Protein AF-0000000077371499 (afdb_homodimer)

Structure (mmCIF, N/CA/C/O backbone):
data_AF-0000000077371499-model_v1
#
loop_
_entity.id
_entity.type
_entity.pdbx_description
1 polymer CG7860-PA
#
loop_
_atom_site.group_PDB
_atom_site.id
_atom_site.type_symbol
_atom_site.label_atom_id
_atom_site.label_alt_id
_atom_site.label_comp_id
_atom_site.label_asym_id
_atom_site.label_entity_id
_atom_site.label_seq_id
_atom_site.pdbx_PDB_ins_code
_atom_site.Cartn_x
_atom_site.Cartn_y
_atom_site.Cartn_z
_atom_site.occupancy
_atom_site.B_iso_or_equiv
_atom_site.auth_seq_id
_atom_site.auth_comp_id
_atom_site.auth_asym_id
_atom_site.auth_atom_id
_atom_site.pdbx_PDB_model_num
ATOM 1 N N . GLN A 1 1 ? 12.859 30.359 -10.555 1 80.06 1 GLN A N 1
ATOM 2 C CA . GLN A 1 1 ? 13.062 29.625 -9.305 1 80.06 1 GLN A CA 1
ATOM 3 C C . GLN A 1 1 ? 11.734 29.281 -8.648 1 80.06 1 GLN A C 1
ATOM 5 O O . GLN A 1 1 ? 10.805 30.094 -8.633 1 80.06 1 GLN A O 1
ATOM 10 N N . ILE A 1 2 ? 11.453 28.078 -8.219 1 91.69 2 ILE A N 1
ATOM 11 C CA . ILE A 1 2 ? 10.188 27.641 -7.625 1 91.69 2 ILE A CA 1
ATOM 12 C C . ILE A 1 2 ? 10.055 28.234 -6.223 1 91.69 2 ILE A C 1
ATOM 14 O O . ILE A 1 2 ? 11.023 28.234 -5.453 1 91.69 2 ILE A O 1
ATOM 18 N N . GLN A 1 3 ? 8.953 28.828 -5.914 1 95.44 3 GLN A N 1
ATOM 19 C CA . GLN A 1 3 ? 8.695 29.359 -4.586 1 95.44 3 GLN A CA 1
ATOM 20 C C . GLN A 1 3 ? 8.453 28.25 -3.574 1 95.44 3 GLN A C 1
ATOM 22 O O . GLN A 1 3 ? 7.484 27.484 -3.695 1 95.44 3 GLN A O 1
ATOM 27 N N . PRO A 1 4 ? 9.359 28.156 -2.617 1 98.12 4 PRO A N 1
ATOM 28 C CA . PRO A 1 4 ? 9.141 27.125 -1.597 1 98.12 4 PRO A CA 1
ATOM 29 C C . PRO A 1 4 ? 7.77 27.234 -0.936 1 98.12 4 PRO A C 1
ATOM 31 O O . PRO A 1 4 ? 7.301 28.328 -0.646 1 98.12 4 PRO A O 1
ATOM 34 N N . THR A 1 5 ? 7.125 26.109 -0.768 1 98.88 5 THR A N 1
ATOM 35 C CA . THR A 1 5 ? 5.758 26.062 -0.26 1 98.88 5 THR A CA 1
ATOM 36 C C . THR A 1 5 ? 5.531 24.812 0.588 1 98.88 5 THR A C 1
ATOM 38 O O . THR A 1 5 ? 6.012 23.734 0.247 1 98.88 5 THR A O 1
ATOM 41 N N . VAL A 1 6 ? 4.883 24.984 1.758 1 98.94 6 VAL A N 1
ATOM 42 C CA . VAL A 1 6 ? 4.43 23.875 2.588 1 98.94 6 VAL A CA 1
ATOM 43 C C . VAL A 1 6 ? 2.912 23.938 2.75 1 98.94 6 VAL A C 1
ATOM 45 O O . VAL A 1 6 ? 2.363 24.969 3.119 1 98.94 6 VAL A O 1
ATOM 48 N N . LEU A 1 7 ? 2.254 22.906 2.379 1 99 7 LEU A N 1
ATOM 49 C CA . LEU A 1 7 ? 0.808 22.75 2.488 1 99 7 LEU A CA 1
ATOM 50 C C . LEU A 1 7 ? 0.456 21.562 3.391 1 99 7 LEU A C 1
ATOM 52 O O . LEU A 1 7 ? 1.016 20.484 3.242 1 99 7 LEU A O 1
ATOM 56 N N . VAL A 1 8 ? -0.478 21.812 4.402 1 98.94 8 VAL A N 1
ATOM 57 C CA . VAL A 1 8 ? -0.833 20.75 5.352 1 98.94 8 VAL A CA 1
ATOM 58 C C . VAL A 1 8 ? -2.352 20.594 5.402 1 98.94 8 VAL A C 1
ATOM 60 O O . VAL A 1 8 ? -3.09 21.5 5.012 1 98.94 8 VAL A O 1
ATOM 63 N N . HIS A 1 9 ? -2.791 19.422 5.762 1 98.75 9 HIS A N 1
ATOM 64 C CA . HIS A 1 9 ? -4.18 19.234 6.168 1 98.75 9 HIS A CA 1
ATOM 65 C C . HIS A 1 9 ? -4.262 18.578 7.547 1 98.75 9 HIS A C 1
ATOM 67 O O . HIS A 1 9 ? -3.342 17.875 7.961 1 98.75 9 HIS A O 1
ATOM 73 N N . GLY A 1 10 ? -5.387 18.844 8.203 1 97.81 10 GLY A N 1
ATOM 74 C CA . GLY A 1 10 ? -5.633 18.281 9.523 1 97.81 10 GLY A CA 1
ATOM 75 C C . GLY A 1 10 ? -6.742 17.25 9.531 1 97.81 10 GLY A C 1
ATOM 76 O O . GLY A 1 10 ? -7.363 17 10.57 1 97.81 10 GLY A O 1
ATOM 77 N N . GLY A 1 11 ? -7.008 16.719 8.336 1 96.38 11 GLY A N 1
ATOM 78 C CA . GLY A 1 11 ? -8.031 15.695 8.242 1 96.38 11 GLY A CA 1
ATOM 79 C C . GLY A 1 11 ? -9.344 16.203 7.68 1 96.38 11 GLY A C 1
ATOM 80 O O . GLY A 1 11 ? -9.75 17.328 7.961 1 96.38 11 GLY A O 1
ATOM 81 N N . SER A 1 12 ? -9.961 15.305 6.906 1 92.69 12 SER A N 1
ATOM 82 C CA . SER A 1 12 ? -11.273 15.609 6.344 1 92.69 12 SER A CA 1
ATOM 83 C C . SER A 1 12 ? -12.391 14.922 7.133 1 92.69 12 SER A C 1
ATOM 85 O O . SER A 1 12 ? -12.164 13.891 7.762 1 92.69 12 SER A O 1
ATOM 87 N N . GLY A 1 13 ? -13.586 15.5 7.137 1 91.19 13 GLY A N 1
ATOM 88 C CA . GLY A 1 13 ? -14.75 14.945 7.82 1 91.19 13 GLY A CA 1
ATOM 89 C C . GLY A 1 13 ? -15.766 16 8.211 1 91.19 13 GLY A C 1
ATOM 90 O O . GLY A 1 13 ? -16.062 16.906 7.426 1 91.19 13 GLY A O 1
ATOM 91 N N . ASN A 1 14 ? -16.359 15.695 9.344 1 88.31 14 ASN A N 1
ATOM 92 C CA . ASN A 1 14 ? -17.344 16.625 9.883 1 88.31 14 ASN A CA 1
ATOM 93 C C . ASN A 1 14 ? -16.828 17.312 11.141 1 88.31 14 ASN A C 1
ATOM 95 O O . ASN A 1 14 ? -17.281 17.031 12.25 1 88.31 14 ASN A O 1
ATOM 99 N N . ILE A 1 15 ? -16 18.281 10.961 1 87.88 15 ILE A N 1
ATOM 100 C CA . ILE A 1 15 ? -15.438 19.031 12.078 1 87.88 15 ILE A CA 1
ATOM 101 C C . ILE A 1 15 ? -16.516 19.922 12.711 1 87.88 15 ILE A C 1
ATOM 103 O O . ILE A 1 15 ? -17.062 20.797 12.047 1 87.88 15 ILE A O 1
ATOM 107 N N . ALA A 1 16 ? -16.75 19.672 13.938 1 89.19 16 ALA A N 1
ATOM 108 C CA . ALA A 1 16 ? -17.75 20.469 14.656 1 89.19 16 ALA A CA 1
ATOM 109 C C . ALA A 1 16 ? -17.344 21.938 14.727 1 89.19 16 ALA A C 1
ATOM 111 O O . ALA A 1 16 ? -16.156 22.25 14.812 1 89.19 16 ALA A O 1
ATOM 112 N N . ASP A 1 17 ? -18.266 22.766 14.82 1 93.31 17 ASP A N 1
ATOM 113 C CA . ASP A 1 17 ? -18.016 24.203 14.867 1 93.31 17 ASP A CA 1
ATOM 114 C C . ASP A 1 17 ? -17.109 24.547 16.047 1 93.31 17 ASP A C 1
ATOM 116 O O . ASP A 1 17 ? -16.219 25.406 15.914 1 93.31 17 ASP A O 1
ATOM 120 N N . ALA A 1 18 ? -17.297 23.844 17.109 1 92.12 18 ALA A N 1
ATOM 121 C CA . ALA A 1 18 ? -16.578 24.141 18.344 1 92.12 18 ALA A CA 1
ATOM 122 C C . ALA A 1 18 ? -15.094 23.812 18.203 1 92.12 18 ALA A C 1
ATOM 124 O O . ALA A 1 18 ? -14.258 24.312 18.953 1 92.12 18 ALA A O 1
ATOM 125 N N . LYS A 1 19 ? -14.727 23.031 17.219 1 91.75 19 LYS A N 1
ATOM 126 C CA . LYS A 1 19 ? -13.352 22.578 17.062 1 91.75 19 LYS A CA 1
ATOM 127 C C . LYS A 1 19 ? -12.648 23.328 15.93 1 91.75 19 LYS A C 1
ATOM 129 O O . LYS A 1 19 ? -11.453 23.141 15.711 1 91.75 19 LYS A O 1
ATOM 134 N N . LEU A 1 20 ? -13.352 24.203 15.234 1 94.94 20 LEU A N 1
ATOM 135 C CA . LEU A 1 20 ? -12.844 24.844 14.023 1 94.94 20 LEU A CA 1
ATOM 136 C C . LEU A 1 20 ? -11.656 25.734 14.344 1 94.94 20 LEU A C 1
ATOM 138 O O . LEU A 1 20 ? -10.664 25.734 13.602 1 94.94 20 LEU A O 1
ATOM 142 N N . ALA A 1 21 ? -11.812 26.484 15.383 1 96.44 21 ALA A N 1
ATOM 143 C CA . ALA A 1 21 ? -10.742 27.406 15.727 1 96.44 21 ALA A CA 1
ATOM 144 C C . ALA A 1 21 ? -9.453 26.656 16.062 1 96.44 21 ALA A C 1
ATOM 146 O O . ALA A 1 21 ? -8.367 27.062 15.648 1 96.44 21 ALA A O 1
ATOM 147 N N . LYS A 1 22 ? -9.578 25.625 16.812 1 95.75 22 LYS A N 1
ATOM 148 C CA . LYS A 1 22 ? -8.414 24.828 17.188 1 95.75 22 LYS A CA 1
ATOM 149 C C . LYS A 1 22 ? -7.809 24.125 15.977 1 95.75 22 LYS A C 1
ATOM 151 O O . LYS A 1 22 ? -6.586 24 15.875 1 95.75 22 LYS A O 1
ATOM 156 N N . ALA A 1 23 ? -8.664 23.625 15.117 1 96 23 ALA A N 1
ATOM 157 C CA . ALA A 1 23 ? -8.188 22.969 13.898 1 96 23 ALA A CA 1
ATOM 158 C C . ALA A 1 23 ? -7.402 23.953 13.031 1 96 23 ALA A C 1
ATOM 160 O O . ALA A 1 23 ? -6.332 23.609 12.523 1 96 23 ALA A O 1
ATOM 161 N N . LYS A 1 24 ? -7.934 25.156 12.891 1 97.75 24 LYS A N 1
ATOM 162 C CA . LYS A 1 24 ? -7.266 26.172 12.078 1 97.75 24 LYS A CA 1
ATOM 163 C C . LYS A 1 24 ? -5.918 26.562 12.688 1 97.75 24 LYS A C 1
ATOM 165 O O . LYS A 1 24 ? -4.926 26.688 11.977 1 97.75 24 LYS A O 1
ATOM 170 N N . LEU A 1 25 ? -5.926 26.734 13.984 1 98.19 25 LEU A N 1
ATOM 171 C CA . LEU A 1 25 ? -4.684 27.078 14.664 1 98.19 25 LEU A CA 1
ATOM 172 C C . LEU A 1 25 ? -3.637 25.984 14.492 1 98.19 25 LEU A C 1
ATOM 174 O O . LEU A 1 25 ? -2.461 26.281 14.258 1 98.19 25 LEU A O 1
ATOM 178 N N . GLY A 1 26 ? -4.105 24.75 14.617 1 98.06 26 GLY A N 1
ATOM 179 C CA . GLY A 1 26 ? -3.195 23.625 14.484 1 98.06 26 GLY A CA 1
ATOM 180 C C . GLY A 1 26 ? -2.555 23.531 13.109 1 98.06 26 GLY A C 1
ATOM 181 O O . GLY A 1 26 ? -1.34 23.344 13 1 98.06 26 GLY A O 1
ATOM 182 N N . VAL A 1 27 ? -3.352 23.703 12.078 1 98.69 27 VAL A N 1
ATOM 183 C CA . VAL A 1 27 ? -2.812 23.562 10.727 1 98.69 27 VAL A CA 1
ATOM 184 C C . VAL A 1 27 ? -1.937 24.766 10.391 1 98.69 27 VAL A C 1
ATOM 186 O O . VAL A 1 27 ? -0.945 24.641 9.672 1 98.69 27 VAL A O 1
ATOM 189 N N . LYS A 1 28 ? -2.307 25.953 10.844 1 98.81 28 LYS A N 1
ATOM 190 C CA . LYS A 1 28 ? -1.453 27.109 10.633 1 98.81 28 LYS A CA 1
ATOM 191 C C . LYS A 1 28 ? -0.085 26.922 11.281 1 98.81 28 LYS A C 1
ATOM 193 O O . LYS A 1 28 ? 0.945 27.203 10.672 1 98.81 28 LYS A O 1
ATOM 198 N N . LYS A 1 29 ? -0.14 26.469 12.531 1 98.88 29 LYS A N 1
ATOM 199 C CA . LYS A 1 29 ? 1.11 26.203 13.234 1 98.88 29 LYS A CA 1
ATOM 200 C C . LYS A 1 29 ? 1.963 25.188 12.484 1 98.88 29 LYS A C 1
ATOM 202 O O . LYS A 1 29 ? 3.176 25.359 12.352 1 98.88 29 LYS A O 1
ATOM 207 N N . ALA A 1 30 ? 1.345 24.141 12.016 1 98.88 30 ALA A N 1
ATOM 208 C CA . ALA A 1 30 ? 2.049 23.078 11.297 1 98.88 30 ALA A CA 1
ATOM 209 C C . ALA A 1 30 ? 2.672 23.609 10.008 1 98.88 30 ALA A C 1
ATOM 211 O O . ALA A 1 30 ? 3.832 23.312 9.711 1 98.88 30 ALA A O 1
ATOM 212 N N . ALA A 1 31 ? 1.906 24.359 9.219 1 98.94 31 ALA A N 1
ATOM 213 C CA . ALA A 1 31 ? 2.408 24.938 7.969 1 98.94 31 ALA A CA 1
ATOM 214 C C . ALA A 1 31 ? 3.605 25.844 8.219 1 98.94 31 ALA A C 1
ATOM 216 O O . ALA A 1 31 ? 4.605 25.781 7.504 1 98.94 31 ALA A O 1
ATOM 217 N N . ARG A 1 32 ? 3.479 26.656 9.242 1 98.88 32 ARG A N 1
ATOM 218 C CA . ARG A 1 32 ? 4.555 27.578 9.602 1 98.88 32 ARG A CA 1
ATOM 219 C C . ARG A 1 32 ? 5.805 26.812 10.031 1 98.88 32 ARG A C 1
ATOM 221 O O . ARG A 1 32 ? 6.914 27.125 9.602 1 98.88 32 ARG A O 1
ATOM 228 N N . THR A 1 33 ? 5.594 25.844 10.875 1 98.88 33 THR A N 1
ATOM 229 C CA . THR A 1 33 ? 6.703 25.031 11.367 1 98.88 33 THR A CA 1
ATOM 230 C C . THR A 1 33 ? 7.426 24.344 10.211 1 98.88 33 THR A C 1
ATOM 232 O O . THR A 1 33 ? 8.656 24.359 10.148 1 98.88 33 THR A O 1
ATOM 235 N N . GLY A 1 34 ? 6.645 23.719 9.328 1 98.94 34 GLY A N 1
ATOM 236 C CA . GLY A 1 34 ? 7.242 23.078 8.164 1 98.94 34 GLY A CA 1
ATOM 237 C C . GLY A 1 34 ? 8 24.047 7.273 1 98.94 34 GLY A C 1
ATOM 238 O O . GLY A 1 34 ? 9.109 23.75 6.828 1 98.94 34 GLY A O 1
ATOM 239 N N . TYR A 1 35 ? 7.426 25.188 7.062 1 98.88 35 TYR A N 1
ATOM 240 C CA . TYR A 1 35 ? 8.031 26.188 6.184 1 98.88 35 TYR A CA 1
ATOM 241 C C . TYR A 1 35 ? 9.328 26.719 6.777 1 98.88 35 TYR A C 1
ATOM 243 O O . TYR A 1 35 ? 10.328 26.875 6.074 1 98.88 35 TYR A O 1
ATOM 251 N N . GLU A 1 36 ? 9.312 27.078 8.039 1 98.75 36 GLU A N 1
ATOM 252 C CA . GLU A 1 36 ? 10.516 27.547 8.719 1 98.75 36 GLU A CA 1
ATOM 253 C C . GLU A 1 36 ? 11.633 26.5 8.664 1 98.75 36 GLU A C 1
ATOM 255 O O . GLU A 1 36 ? 12.797 26.844 8.453 1 98.75 36 GLU A O 1
ATOM 260 N N . THR A 1 37 ? 11.227 25.266 8.836 1 98.81 37 THR A N 1
ATOM 261 C CA . THR A 1 37 ? 12.188 24.172 8.734 1 98.81 37 THR A CA 1
ATOM 262 C C . THR A 1 37 ? 12.773 24.109 7.328 1 98.81 37 THR A C 1
ATOM 264 O O . THR A 1 37 ? 13.977 23.891 7.16 1 98.81 37 THR A O 1
ATOM 267 N N . LEU A 1 38 ? 11.906 24.219 6.348 1 98.56 38 LEU A N 1
ATOM 268 C CA . LEU A 1 38 ? 12.336 24.203 4.957 1 98.56 38 LEU A CA 1
ATOM 269 C C . LEU A 1 38 ? 13.375 25.281 4.699 1 98.56 38 LEU A C 1
ATOM 271 O O . LEU A 1 38 ? 14.391 25.047 4.043 1 98.56 38 LEU A O 1
ATOM 275 N N . LEU A 1 39 ? 13.148 26.469 5.207 1 97.56 39 LEU A N 1
ATOM 276 C CA . LEU A 1 39 ? 14.062 27.594 5.02 1 97.56 39 LEU A CA 1
ATOM 277 C C . LEU A 1 39 ? 15.383 27.344 5.742 1 97.56 39 LEU A C 1
ATOM 279 O O . LEU A 1 39 ? 16.453 27.703 5.238 1 97.56 39 LEU A O 1
ATOM 283 N N . GLN A 1 40 ? 15.281 26.766 6.848 1 98 40 GLN A N 1
ATOM 284 C CA . GLN A 1 40 ? 16.453 26.562 7.688 1 98 40 GLN A CA 1
ATOM 285 C C . GLN A 1 40 ? 17.328 25.438 7.129 1 98 40 GLN A C 1
ATOM 287 O O . GLN A 1 40 ? 18.562 25.562 7.125 1 98 40 GLN A O 1
ATOM 292 N N . THR A 1 41 ? 16.719 24.312 6.668 1 97.44 41 THR A N 1
ATOM 293 C CA . THR A 1 41 ? 17.5 23.125 6.344 1 97.44 41 THR A CA 1
ATOM 294 C C . THR A 1 41 ? 17.625 22.953 4.832 1 97.44 41 THR A C 1
ATOM 296 O O . THR A 1 41 ? 18.484 22.219 4.355 1 97.44 41 THR A O 1
ATOM 299 N N . GLY A 1 42 ? 16.703 23.578 4.125 1 96.19 42 GLY A N 1
ATOM 300 C CA . GLY A 1 42 ? 16.656 23.391 2.682 1 96.19 42 GLY A CA 1
ATOM 301 C C . GLY A 1 42 ? 16.078 22.047 2.273 1 96.19 42 GLY A C 1
ATOM 302 O O . GLY A 1 42 ? 16 21.734 1.083 1 96.19 42 GLY A O 1
ATOM 303 N N . SER A 1 43 ? 15.648 21.25 3.193 1 97.44 43 SER A N 1
ATOM 304 C CA . SER A 1 43 ? 15.18 19.906 2.934 1 97.44 43 SER A CA 1
ATOM 305 C C . SER A 1 43 ? 13.656 19.828 2.941 1 97.44 43 SER A C 1
ATOM 307 O O . SER A 1 43 ? 13.023 20.109 3.961 1 97.44 43 SER A O 1
ATOM 309 N N . VAL A 1 44 ? 13.117 19.438 1.794 1 98.5 44 VAL A N 1
ATOM 310 C CA . VAL A 1 44 ? 11.664 19.281 1.693 1 98.5 44 VAL A CA 1
ATOM 311 C C . VAL A 1 44 ? 11.195 18.156 2.607 1 98.5 44 VAL A C 1
ATOM 313 O O . VAL A 1 44 ? 10.086 18.203 3.137 1 98.5 44 VAL A O 1
ATOM 316 N N . LEU A 1 45 ? 12.039 17.156 2.836 1 98.44 45 LEU A N 1
ATOM 317 C CA . LEU A 1 45 ? 11.711 16.047 3.729 1 98.44 45 LEU A CA 1
ATOM 318 C C . LEU A 1 45 ? 11.617 16.531 5.176 1 98.44 45 LEU A C 1
ATOM 320 O O . LEU A 1 45 ? 10.703 16.141 5.902 1 98.44 45 LEU A O 1
ATOM 324 N N . ASP A 1 46 ? 12.609 17.344 5.582 1 98.81 46 ASP A N 1
ATOM 325 C CA . ASP A 1 46 ? 12.555 17.922 6.922 1 98.81 46 ASP A CA 1
ATOM 326 C C . ASP A 1 46 ? 11.281 18.734 7.121 1 98.81 46 ASP A C 1
ATOM 328 O O . ASP A 1 46 ? 10.664 18.688 8.188 1 98.81 46 ASP A O 1
ATOM 332 N N . ALA A 1 47 ? 10.922 19.422 6.07 1 98.94 47 ALA A N 1
ATOM 333 C CA . ALA A 1 47 ? 9.766 20.312 6.129 1 98.94 47 ALA A CA 1
ATOM 334 C C . ALA A 1 47 ? 8.484 19.531 6.414 1 98.94 47 ALA A C 1
ATOM 336 O O . ALA A 1 47 ? 7.746 19.844 7.344 1 98.94 47 ALA A O 1
ATOM 337 N N . VAL A 1 48 ? 8.258 18.5 5.629 1 99 48 VAL A N 1
ATOM 338 C CA . VAL A 1 48 ? 6.996 17.766 5.777 1 99 48 VAL A CA 1
ATOM 339 C C . VAL A 1 48 ? 7.023 16.953 7.066 1 99 48 VAL A C 1
ATOM 341 O O . VAL A 1 48 ? 5.988 16.781 7.715 1 99 48 VAL A O 1
ATOM 344 N N . GLU A 1 49 ? 8.188 16.422 7.473 1 98.94 49 GLU A N 1
ATOM 345 C CA . GLU A 1 49 ? 8.281 15.703 8.734 1 98.94 49 GLU A CA 1
ATOM 346 C C . GLU A 1 49 ? 7.93 16.594 9.922 1 98.94 49 GLU A C 1
ATOM 348 O O . GLU A 1 49 ? 7.133 16.219 10.781 1 98.94 49 GLU A O 1
ATOM 353 N N . GLN A 1 50 ? 8.5 17.797 9.945 1 98.94 50 GLN A N 1
ATOM 354 C CA . GLN A 1 50 ? 8.273 18.688 11.078 1 98.94 50 GLN A CA 1
ATOM 355 C C . GLN A 1 50 ? 6.848 19.234 11.078 1 98.94 50 GLN A C 1
ATOM 357 O O . GLN A 1 50 ? 6.258 19.438 12.133 1 98.94 50 GLN A O 1
ATOM 362 N N . ALA A 1 51 ? 6.324 19.484 9.852 1 98.94 51 ALA A N 1
ATOM 363 C CA . ALA A 1 51 ? 4.918 19.891 9.766 1 98.94 51 ALA A CA 1
ATOM 364 C C . ALA A 1 51 ? 4.012 18.812 10.375 1 98.94 51 ALA A C 1
ATOM 366 O O . ALA A 1 51 ? 3.148 19.125 11.203 1 98.94 51 ALA A O 1
ATOM 367 N N . VAL A 1 52 ? 4.242 17.547 10.047 1 98.94 52 VAL A N 1
ATOM 368 C CA . VAL A 1 52 ? 3.381 16.469 10.516 1 98.94 52 VAL A CA 1
ATOM 369 C C . VAL A 1 52 ? 3.66 16.188 11.992 1 98.94 52 VAL A C 1
ATOM 371 O O . VAL A 1 52 ? 2.746 15.867 12.758 1 98.94 52 VAL A O 1
ATOM 374 N N . ASN A 1 53 ? 4.938 16.328 12.406 1 98.88 53 ASN A N 1
ATOM 375 C CA . ASN A 1 53 ? 5.238 16.219 13.828 1 98.88 53 ASN A CA 1
ATOM 376 C C . ASN A 1 53 ? 4.414 17.203 14.648 1 98.88 53 ASN A C 1
ATOM 378 O O . ASN A 1 53 ? 3.91 16.844 15.719 1 98.88 53 ASN A O 1
ATOM 382 N N . SER A 1 54 ? 4.309 18.438 14.156 1 98.81 54 SER A N 1
ATOM 383 C CA . SER A 1 54 ? 3.506 19.453 14.828 1 98.81 54 SER A CA 1
ATOM 384 C C . SER A 1 54 ? 2.057 19 14.977 1 98.81 54 SER A C 1
ATOM 386 O O . SER A 1 54 ? 1.438 19.219 16.016 1 98.81 54 SER A O 1
ATOM 388 N N . LEU A 1 55 ? 1.557 18.359 13.969 1 98.56 55 LEU A N 1
ATOM 389 C CA . LEU A 1 55 ? 0.175 17.891 13.984 1 98.56 55 LEU A CA 1
ATOM 390 C C . LEU A 1 55 ? 0.029 16.656 14.859 1 98.56 55 LEU A C 1
ATOM 392 O O . LEU A 1 55 ? -0.969 16.5 15.57 1 98.56 55 LEU A O 1
ATOM 396 N N . GLU A 1 56 ? 1.041 15.734 14.844 1 98.06 56 GLU A N 1
ATOM 397 C CA . GLU A 1 56 ? 1.019 14.508 15.641 1 98.06 56 GLU A CA 1
ATOM 398 C C . GLU A 1 56 ? 1.034 14.82 17.141 1 98.06 56 GLU A C 1
ATOM 400 O O . GLU A 1 56 ? 0.526 14.039 17.938 1 98.06 56 GLU A O 1
ATOM 405 N N . GLN A 1 57 ? 1.529 15.93 17.5 1 96.69 57 GLN A N 1
ATOM 406 C CA . GLN A 1 57 ? 1.636 16.297 18.906 1 96.69 57 GLN A CA 1
ATOM 407 C C . GLN A 1 57 ? 0.367 17 19.391 1 96.69 57 GLN A C 1
ATOM 409 O O . GLN A 1 57 ? 0.163 17.156 20.594 1 96.69 57 GLN A O 1
ATOM 414 N N . ASP A 1 58 ? -0.435 17.438 18.5 1 95.62 58 ASP A N 1
ATOM 415 C CA . ASP A 1 58 ? -1.659 18.172 18.797 1 95.62 58 ASP A CA 1
ATOM 416 C C . ASP A 1 58 ? -2.836 17.219 19 1 95.62 58 ASP A C 1
ATOM 418 O O . ASP A 1 58 ? -3.303 16.594 18.047 1 95.62 58 ASP A O 1
ATOM 422 N N . GLY A 1 59 ? -3.348 17.172 20.188 1 93.44 59 GLY A N 1
ATOM 423 C CA . GLY A 1 59 ? -4.391 16.234 20.578 1 93.44 59 GLY A CA 1
ATOM 424 C C . GLY A 1 59 ? -5.699 16.453 19.844 1 93.44 59 GLY A C 1
ATOM 425 O O . GLY A 1 59 ? -6.605 15.625 19.906 1 93.44 59 GLY A O 1
ATOM 426 N N . ASN A 1 60 ? -5.707 17.531 19.016 1 92.44 60 ASN A N 1
ATOM 427 C CA . ASN A 1 60 ? -6.926 17.844 18.266 1 92.44 60 ASN A CA 1
ATOM 428 C C . ASN A 1 60 ? -6.996 17.047 16.969 1 92.44 60 ASN A C 1
ATOM 430 O O . ASN A 1 60 ? -8.039 17.016 16.312 1 92.44 60 ASN A O 1
ATOM 434 N N . PHE A 1 61 ? -5.914 16.406 16.609 1 94.81 61 PHE A N 1
ATOM 435 C CA . PHE A 1 61 ? -5.855 15.68 15.352 1 94.81 61 PHE A CA 1
ATOM 436 C C . PHE A 1 61 ? -5.711 14.18 15.602 1 94.81 61 PHE A C 1
ATOM 438 O O . PHE A 1 61 ? -5.281 13.773 16.688 1 94.81 61 PHE A O 1
ATOM 445 N N . ASN A 1 62 ? -6.145 13.344 14.594 1 92.38 62 ASN A N 1
ATOM 446 C CA . ASN A 1 62 ? -6.129 11.883 14.695 1 92.38 62 ASN A CA 1
ATOM 447 C C . ASN A 1 62 ? -4.812 11.305 14.188 1 92.38 62 ASN A C 1
ATOM 449 O O . ASN A 1 62 ? -4.801 10.547 13.211 1 92.38 62 ASN A O 1
ATOM 453 N N . ALA A 1 63 ? -3.727 11.586 14.812 1 95 63 ALA A N 1
ATOM 454 C CA . ALA A 1 63 ? -2.375 11.086 14.57 1 95 63 ALA A CA 1
ATOM 455 C C . ALA A 1 63 ? -1.481 11.312 15.781 1 95 63 ALA A C 1
ATOM 457 O O . ALA A 1 63 ? -1.567 12.352 16.438 1 95 63 ALA A O 1
ATOM 458 N N . GLY A 1 64 ? -0.569 10.383 16.078 1 94.75 64 GLY A N 1
ATOM 459 C CA . GLY A 1 64 ? 0.232 10.539 17.281 1 94.75 64 GLY A CA 1
ATOM 460 C C . GLY A 1 64 ? -0.603 10.688 18.531 1 94.75 64 GLY A C 1
ATOM 461 O O . GLY A 1 64 ? -1.442 9.836 18.828 1 94.75 64 GLY A O 1
ATOM 462 N N . TYR A 1 65 ? -0.27 11.812 19.25 1 93.06 65 TYR A N 1
ATOM 463 C CA . TYR A 1 65 ? -1.119 12.133 20.391 1 93.06 65 TYR A CA 1
ATOM 464 C C . TYR A 1 65 ? -2.508 12.562 19.938 1 93.06 65 TYR A C 1
ATOM 466 O O . TYR A 1 65 ? -2.646 13.5 19.141 1 93.06 65 TYR A O 1
ATOM 474 N N . GLY A 1 66 ? -3.541 11.82 20.281 1 91.19 66 GLY A N 1
ATOM 475 C CA . GLY A 1 66 ? -4.898 12.094 19.844 1 91.19 66 GLY A CA 1
ATOM 476 C C . GLY A 1 66 ? -5.449 11.023 18.922 1 91.19 66 GLY A C 1
ATOM 477 O O . GLY A 1 66 ? -6.59 11.117 18.469 1 91.19 66 GLY A O 1
ATOM 478 N N . SER A 1 67 ? -4.676 10.008 18.656 1 94.75 67 SER A N 1
ATOM 479 C CA . SER A 1 67 ? -5.098 8.891 17.828 1 94.75 67 SER A CA 1
ATOM 480 C C . SER A 1 67 ? -6.352 8.227 18.375 1 94.75 67 SER A C 1
ATOM 482 O O . SER A 1 67 ? -6.543 8.172 19.594 1 94.75 67 SER A O 1
ATOM 484 N N . VAL A 1 68 ? -7.109 7.734 17.5 1 94.94 68 VAL A N 1
ATOM 485 C CA . VAL A 1 68 ? -8.289 6.965 17.875 1 94.94 68 VAL A CA 1
ATOM 486 C C . VAL A 1 68 ? -7.867 5.598 18.406 1 94.94 68 VAL A C 1
ATOM 488 O O . VAL A 1 68 ? -6.688 5.238 18.344 1 94.94 68 VAL A O 1
ATOM 491 N N . LEU A 1 69 ? -8.891 4.902 18.906 1 96.62 69 LEU A N 1
ATOM 492 C CA . LEU A 1 69 ? -8.578 3.619 19.531 1 96.62 69 LEU A CA 1
ATOM 493 C C . LEU A 1 69 ? -9.125 2.463 18.703 1 96.62 69 LEU A C 1
ATOM 495 O O . LEU A 1 69 ? -10.18 2.586 18.078 1 96.62 69 LEU A O 1
ATOM 499 N N . THR A 1 70 ? -8.359 1.373 18.641 1 96.69 70 THR A N 1
ATOM 500 C CA . THR A 1 70 ? -8.883 0.109 18.141 1 96.69 70 THR A CA 1
ATOM 501 C C . THR A 1 70 ? -10.07 -0.362 18.969 1 96.69 70 THR A C 1
ATOM 503 O O . THR A 1 70 ? -10.336 0.189 20.047 1 96.69 70 THR A O 1
ATOM 506 N N . TYR A 1 71 ? -10.695 -1.365 18.484 1 95.56 71 TYR A N 1
ATOM 507 C CA . TYR A 1 71 ? -11.828 -1.942 19.203 1 95.56 71 TYR A CA 1
ATOM 508 C C . TYR A 1 71 ? -11.414 -2.396 20.609 1 95.56 71 TYR A C 1
ATOM 510 O O . TYR A 1 71 ? -12.211 -2.34 21.547 1 95.56 71 TYR A O 1
ATOM 518 N N . ASP A 1 72 ? -10.156 -2.74 20.812 1 96 72 ASP A N 1
ATOM 519 C CA . ASP A 1 72 ? -9.648 -3.242 22.094 1 96 72 ASP A CA 1
ATOM 520 C C . ASP A 1 72 ? -9.117 -2.104 22.953 1 96 72 ASP A C 1
ATOM 522 O O . ASP A 1 72 ? -8.578 -2.342 24.031 1 96 72 ASP A O 1
ATOM 526 N N . GLY A 1 73 ? -9.172 -0.956 22.453 1 96.38 73 GLY A N 1
ATOM 527 C CA . GLY A 1 73 ? -8.836 0.199 23.266 1 96.38 73 GLY A CA 1
ATOM 528 C C . GLY A 1 73 ? -7.367 0.584 23.172 1 96.38 73 GLY A C 1
ATOM 529 O O . GLY A 1 73 ? -6.844 1.261 24.062 1 96.38 73 GLY A O 1
ATOM 530 N N . GLU A 1 74 ? -6.723 0.111 22.078 1 96.81 74 GLU A N 1
ATOM 531 C CA . GLU A 1 74 ? -5.301 0.399 21.922 1 96.81 74 GLU A CA 1
ATOM 532 C C . GLU A 1 74 ? -5.062 1.387 20.781 1 96.81 74 GLU A C 1
ATOM 534 O O . GLU A 1 74 ? -5.922 1.57 19.922 1 96.81 74 GLU A O 1
ATOM 539 N N . VAL A 1 75 ? -3.869 2.084 20.859 1 97.56 75 VAL A N 1
ATOM 540 C CA . VAL A 1 75 ? -3.467 2.994 19.797 1 97.56 75 VAL A CA 1
ATOM 541 C C . VAL A 1 75 ? -2.541 2.27 18.828 1 97.56 75 VAL A C 1
ATOM 543 O O . VAL A 1 75 ? -1.536 1.684 19.234 1 97.56 75 VAL A O 1
ATOM 546 N N . GLU A 1 76 ? -2.895 2.207 17.609 1 98.12 76 GLU A N 1
ATOM 547 C CA . GLU A 1 76 ? -2.07 1.754 16.484 1 98.12 76 GLU A CA 1
ATOM 548 C C . GLU A 1 76 ? -2.021 2.801 15.383 1 98.12 76 GLU A C 1
ATOM 550 O O . GLU A 1 76 ? -3.061 3.213 14.859 1 98.12 76 GLU A O 1
ATOM 555 N N . MET A 1 77 ? -0.789 3.156 15 1 98.56 77 MET A N 1
ATOM 556 C CA . MET A 1 77 ? -0.664 4.281 14.086 1 98.56 77 MET A CA 1
ATOM 557 C C . MET A 1 77 ? 0.04 3.859 12.797 1 98.56 77 MET A C 1
ATOM 559 O O . MET A 1 77 ? 0.837 2.92 12.797 1 98.56 77 MET A O 1
ATOM 563 N N . ASP A 1 78 ? -0.253 4.531 11.734 1 98.81 78 ASP A N 1
ATOM 564 C CA . ASP A 1 78 ? 0.356 4.355 10.422 1 98.81 78 ASP A C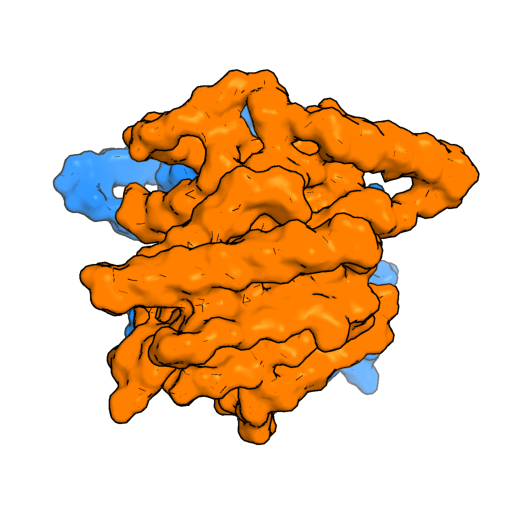A 1
ATOM 565 C C . ASP A 1 78 ? 0.89 5.68 9.875 1 98.81 78 ASP A C 1
ATOM 567 O O . ASP A 1 78 ? 0.314 6.742 10.141 1 98.81 78 ASP A O 1
ATOM 571 N N . ALA A 1 79 ? 1.95 5.613 9.125 1 98.94 79 ALA A N 1
ATOM 572 C CA . ALA A 1 79 ? 2.502 6.82 8.523 1 98.94 79 ALA A CA 1
ATOM 573 C C . ALA A 1 79 ? 3.375 6.48 7.32 1 98.94 79 ALA A C 1
ATOM 575 O O . ALA A 1 79 ? 3.857 5.355 7.191 1 98.94 79 ALA A O 1
ATOM 576 N N . ALA A 1 80 ? 3.529 7.422 6.465 1 98.94 80 ALA A N 1
ATOM 577 C CA . ALA A 1 80 ? 4.453 7.32 5.336 1 98.94 80 ALA A CA 1
ATOM 578 C C . ALA A 1 80 ? 5.047 8.68 4.992 1 98.94 80 ALA A C 1
ATOM 580 O O . ALA A 1 80 ? 4.379 9.711 5.121 1 98.94 80 ALA A O 1
ATOM 581 N N . ILE A 1 81 ? 6.273 8.68 4.57 1 98.94 81 ILE A N 1
ATOM 582 C CA . ILE A 1 81 ? 6.984 9.867 4.113 1 98.94 81 ILE A CA 1
ATOM 583 C C . ILE A 1 81 ? 7.75 9.555 2.832 1 98.94 81 ILE A C 1
ATOM 585 O O . ILE A 1 81 ? 8.289 8.453 2.68 1 98.94 81 ILE A O 1
ATOM 589 N N . MET A 1 82 ? 7.727 10.477 1.899 1 98.94 82 MET A N 1
ATOM 590 C CA . MET A 1 82 ? 8.297 10.172 0.59 1 98.94 82 MET A CA 1
ATOM 591 C C . MET A 1 82 ? 8.969 11.406 -0.007 1 98.94 82 MET A C 1
ATOM 593 O O . MET A 1 82 ? 8.445 12.516 0.098 1 98.94 82 MET A O 1
ATOM 597 N N . HIS A 1 83 ? 10.156 11.195 -0.561 1 98.81 83 HIS A N 1
ATOM 598 C CA . HIS A 1 83 ? 10.93 12.203 -1.272 1 98.81 83 HIS A CA 1
ATOM 599 C C . HIS A 1 83 ? 10.852 11.992 -2.781 1 98.81 83 HIS A C 1
ATOM 601 O O . HIS A 1 83 ? 11.227 10.93 -3.283 1 98.81 83 HIS A O 1
ATOM 607 N N . GLY A 1 84 ? 10.484 13.031 -3.502 1 98.62 84 GLY A N 1
ATOM 608 C CA . GLY A 1 84 ? 10.133 12.898 -4.906 1 98.62 84 GLY A CA 1
ATOM 609 C C . GLY A 1 84 ? 11.344 12.789 -5.816 1 98.62 84 GLY A C 1
ATOM 610 O O . GLY A 1 84 ? 11.242 12.289 -6.938 1 98.62 84 GLY A O 1
ATOM 611 N N . ALA A 1 85 ? 12.484 13.219 -5.379 1 97.75 85 ALA A N 1
ATOM 612 C CA . ALA A 1 85 ? 13.648 13.305 -6.25 1 97.75 85 ALA A CA 1
ATOM 613 C C . ALA A 1 85 ? 14.125 11.914 -6.66 1 97.75 85 ALA A C 1
ATOM 615 O O . ALA A 1 85 ? 14.32 11.641 -7.848 1 97.75 85 ALA A O 1
ATOM 616 N N . GLN A 1 86 ? 14.242 11.023 -5.688 1 96.25 86 GLN A N 1
ATOM 617 C CA . GLN A 1 86 ? 14.719 9.68 -5.965 1 96.25 86 GLN A CA 1
ATOM 618 C C . GLN A 1 86 ? 13.688 8.633 -5.57 1 96.25 86 GLN A C 1
ATOM 620 O O . GLN A 1 86 ? 14 7.441 -5.465 1 96.25 86 GLN A O 1
ATOM 625 N N . LEU A 1 87 ? 12.523 9.109 -5.281 1 98.56 87 LEU A N 1
ATOM 626 C CA . LEU A 1 87 ? 11.422 8.25 -4.883 1 98.56 87 LEU A CA 1
ATOM 627 C C . LEU A 1 87 ? 11.781 7.434 -3.646 1 98.56 87 LEU A C 1
ATOM 629 O O . LEU A 1 87 ? 11.43 6.258 -3.549 1 98.56 87 LEU A O 1
ATOM 633 N N . GLU A 1 88 ? 12.57 8.016 -2.754 1 98.5 88 GLU A N 1
ATOM 634 C CA . GLU A 1 88 ? 12.805 7.383 -1.46 1 98.5 88 GLU A CA 1
ATOM 635 C C . GLU A 1 88 ? 11.57 7.469 -0.57 1 98.5 88 GLU A C 1
ATOM 637 O O . GLU A 1 88 ? 10.859 8.477 -0.58 1 98.5 88 GLU A O 1
ATOM 642 N N . ALA A 1 89 ? 11.367 6.414 0.169 1 98.88 89 ALA A N 1
ATOM 643 C CA . ALA A 1 89 ? 10.156 6.402 0.99 1 98.88 89 ALA A CA 1
ATOM 644 C C . ALA A 1 89 ? 10.352 5.547 2.24 1 98.88 89 ALA A C 1
ATOM 646 O O . ALA A 1 89 ? 11.234 4.688 2.281 1 98.88 89 ALA A O 1
ATOM 647 N N . GLY A 1 90 ? 9.648 5.855 3.24 1 98.94 90 GLY A N 1
ATOM 648 C CA . GLY A 1 90 ? 9.492 5.062 4.449 1 98.94 90 GLY A CA 1
ATOM 649 C C . GLY A 1 90 ? 8.055 4.953 4.914 1 98.94 90 GLY A C 1
ATOM 650 O O . GLY A 1 90 ? 7.324 5.949 4.926 1 98.94 90 GLY A O 1
ATOM 651 N N . CYS A 1 91 ? 7.645 3.775 5.203 1 98.94 91 CYS A N 1
ATOM 652 C CA . CYS A 1 91 ? 6.293 3.49 5.668 1 98.94 91 CYS A CA 1
ATOM 653 C C . CYS A 1 91 ? 6.316 2.705 6.973 1 98.94 91 CYS A C 1
ATOM 655 O O . CYS A 1 91 ? 7.164 1.83 7.16 1 98.94 91 CYS A O 1
ATOM 657 N N . VAL A 1 92 ? 5.418 3.061 7.844 1 98.94 92 VAL A N 1
ATOM 658 C CA . VAL A 1 92 ? 5.285 2.316 9.094 1 98.94 92 VAL A CA 1
ATOM 659 C C . VAL A 1 92 ? 3.811 2.035 9.375 1 98.94 92 VAL A C 1
ATOM 661 O O . VAL A 1 92 ? 2.951 2.883 9.117 1 98.94 92 VAL A O 1
ATOM 664 N N . SER A 1 93 ? 3.508 0.871 9.789 1 98.94 93 SER A N 1
ATOM 665 C CA . SER A 1 93 ? 2.156 0.519 10.211 1 98.94 93 SER A CA 1
ATOM 666 C C . SER A 1 93 ? 2.166 -0.131 11.594 1 98.94 93 SER A C 1
ATOM 668 O O . SER A 1 93 ? 3.145 -0.777 11.977 1 98.94 93 SER A O 1
ATOM 670 N N . LEU A 1 94 ? 1.077 0.1 12.273 1 98.69 94 LEU A N 1
ATOM 671 C CA . LEU A 1 94 ? 0.865 -0.505 13.586 1 98.69 94 LEU A CA 1
ATOM 672 C C . LEU A 1 94 ? 1.956 -0.082 14.562 1 98.69 94 LEU A C 1
ATOM 674 O O . LEU A 1 94 ? 2.457 -0.904 15.336 1 98.69 94 LEU A O 1
ATOM 678 N N . ALA A 1 95 ? 2.428 1.156 14.367 1 98.69 95 ALA A N 1
ATOM 679 C CA . ALA A 1 95 ? 3.305 1.746 15.375 1 98.69 95 ALA A CA 1
ATOM 680 C C . ALA A 1 95 ? 2.545 2.023 16.672 1 98.69 95 ALA A C 1
ATOM 682 O O . ALA A 1 95 ? 1.383 2.432 16.641 1 98.69 95 ALA A O 1
ATOM 683 N N . ARG A 1 96 ? 3.186 1.869 17.75 1 97.75 96 ARG A N 1
ATOM 684 C CA . ARG A 1 96 ? 2.562 2.059 19.047 1 97.75 96 ARG A CA 1
ATOM 685 C C . ARG A 1 96 ? 3.496 2.795 20 1 97.75 96 ARG A C 1
ATOM 687 O O . ARG A 1 96 ? 4.719 2.756 19.828 1 97.75 96 ARG A O 1
ATOM 694 N N . ASP A 1 97 ? 2.955 3.508 20.844 1 97.5 97 ASP A N 1
ATOM 695 C CA . ASP A 1 97 ? 3.615 4.004 22.047 1 97.5 97 ASP A CA 1
ATOM 696 C C . ASP A 1 97 ? 4.734 4.98 21.703 1 97.5 97 ASP A C 1
ATOM 698 O O . ASP A 1 97 ? 5.727 5.078 22.422 1 97.5 97 ASP A O 1
ATOM 702 N N . ILE A 1 98 ? 4.68 5.594 20.562 1 98.19 98 ILE A N 1
ATOM 703 C CA . ILE A 1 98 ? 5.574 6.699 20.234 1 98.19 98 ILE A CA 1
ATOM 704 C C . ILE A 1 98 ? 4.754 7.914 19.797 1 98.19 98 ILE A C 1
ATOM 706 O O . ILE A 1 98 ? 3.672 7.762 19.219 1 98.19 98 ILE A O 1
ATOM 710 N N . VAL A 1 99 ? 5.273 9.062 19.938 1 97.31 99 VAL A N 1
ATOM 711 C CA . VAL A 1 99 ? 4.531 10.289 19.672 1 97.31 99 VAL A CA 1
ATOM 712 C C . VAL A 1 99 ? 4.555 10.578 18.172 1 97.31 99 VAL A C 1
ATOM 714 O O . VAL A 1 99 ? 3.6 11.141 17.625 1 97.31 99 VAL A O 1
ATOM 717 N N . HIS A 1 100 ? 5.688 10.234 17.531 1 98.56 100 HIS A N 1
ATOM 718 C CA . HIS A 1 100 ? 5.887 10.688 16.156 1 98.56 100 HIS A CA 1
ATOM 719 C C . HIS A 1 100 ? 6.102 9.5 15.219 1 98.56 100 HIS A C 1
ATOM 721 O O . HIS A 1 100 ? 7.223 9.25 14.773 1 98.56 100 HIS A O 1
ATOM 727 N N . PRO A 1 101 ? 5.027 8.891 14.758 1 98.81 101 PRO A N 1
ATOM 728 C CA . PRO A 1 101 ? 5.176 7.793 13.805 1 98.81 101 PRO A CA 1
ATOM 729 C C . PRO A 1 101 ? 5.781 8.242 12.477 1 98.81 101 PRO A C 1
ATOM 731 O O . PRO A 1 101 ? 6.469 7.461 11.812 1 98.81 101 PRO A O 1
ATOM 734 N N . ILE A 1 102 ? 5.598 9.508 12.109 1 98.94 102 ILE A N 1
ATOM 735 C CA . ILE A 1 102 ? 6.141 9.984 10.836 1 98.94 102 ILE A CA 1
ATOM 736 C C . ILE A 1 102 ? 7.664 9.984 10.891 1 98.94 102 ILE A C 1
ATOM 738 O O . ILE A 1 102 ? 8.328 9.727 9.883 1 98.94 102 ILE A O 1
ATOM 742 N N . THR A 1 103 ? 8.188 10.281 12.055 1 98.94 103 THR A N 1
ATOM 743 C CA . THR A 1 103 ? 9.641 10.234 12.227 1 98.94 103 THR A CA 1
ATOM 744 C C . THR A 1 103 ? 10.148 8.797 12.133 1 98.94 103 THR A C 1
ATOM 746 O O . THR A 1 103 ? 11.242 8.555 11.617 1 98.94 103 THR A O 1
ATOM 749 N N . LEU A 1 104 ? 9.383 7.859 12.672 1 98.94 104 LEU A N 1
ATOM 750 C CA . LEU A 1 104 ? 9.758 6.457 12.531 1 98.94 104 LEU A CA 1
ATOM 751 C C . LEU A 1 104 ? 9.75 6.031 11.07 1 98.94 104 LEU A C 1
ATOM 753 O O . LEU A 1 104 ? 10.625 5.289 10.625 1 98.94 104 LEU A O 1
ATOM 757 N N . ALA A 1 105 ? 8.766 6.465 10.32 1 98.94 105 ALA A N 1
ATOM 758 C CA . ALA A 1 105 ? 8.75 6.207 8.883 1 98.94 105 ALA A CA 1
ATOM 759 C C . ALA A 1 105 ? 10.023 6.727 8.211 1 98.94 105 ALA A C 1
ATOM 761 O O . ALA A 1 105 ? 10.617 6.039 7.383 1 98.94 105 ALA A O 1
ATOM 762 N N . ARG A 1 106 ? 10.414 7.898 8.625 1 98.88 106 ARG A N 1
ATOM 763 C CA . ARG A 1 106 ? 11.641 8.477 8.086 1 98.88 106 ARG A CA 1
ATOM 764 C C . ARG A 1 106 ? 12.852 7.625 8.453 1 98.88 106 ARG A C 1
ATOM 766 O O . ARG A 1 106 ? 13.75 7.422 7.629 1 98.88 106 ARG A O 1
ATOM 773 N N . ARG A 1 107 ? 12.891 7.137 9.656 1 98.81 107 ARG A N 1
ATOM 774 C CA . ARG A 1 107 ? 14.008 6.297 10.078 1 98.81 107 ARG A CA 1
ATOM 775 C C . ARG A 1 107 ? 14.062 5.008 9.266 1 98.81 107 ARG A C 1
ATOM 777 O O . ARG A 1 107 ? 15.148 4.535 8.914 1 98.81 107 ARG A O 1
ATOM 784 N N . ILE A 1 108 ? 12.906 4.426 8.984 1 98.88 108 ILE A N 1
ATOM 785 C CA . ILE A 1 108 ? 12.859 3.225 8.156 1 98.88 108 ILE A CA 1
ATOM 786 C C . ILE A 1 108 ? 13.492 3.516 6.797 1 98.88 108 ILE A C 1
ATOM 788 O O . ILE A 1 108 ? 14.297 2.729 6.297 1 98.88 108 ILE A O 1
ATOM 792 N N . MET A 1 109 ? 13.164 4.602 6.223 1 98.56 109 MET A N 1
ATOM 793 C CA . MET A 1 109 ? 13.664 5.055 4.93 1 98.56 109 MET A CA 1
ATOM 794 C C . MET A 1 109 ? 15.188 5.184 4.949 1 98.56 109 MET A C 1
ATOM 796 O O . MET A 1 109 ? 15.859 4.809 3.988 1 98.56 109 MET A O 1
ATOM 800 N N . GLU A 1 110 ? 15.703 5.645 6.062 1 98.19 110 GLU A N 1
ATOM 801 C CA . GLU A 1 110 ? 17.094 6.074 6.09 1 98.19 110 GLU A CA 1
ATOM 802 C C . GLU A 1 110 ? 18 4.988 6.676 1 98.19 110 GLU A C 1
ATOM 804 O O . GLU A 1 110 ? 19.188 4.91 6.344 1 98.19 110 GLU A O 1
ATOM 809 N N . LYS A 1 111 ? 17.438 4.184 7.547 1 97.88 111 LYS A N 1
ATOM 810 C CA . LYS A 1 111 ? 18.312 3.359 8.375 1 97.88 111 LYS A CA 1
ATOM 811 C C . LYS A 1 111 ? 18.172 1.88 8.031 1 97.88 111 LYS A C 1
ATOM 813 O O . LYS A 1 111 ? 18.859 1.032 8.594 1 97.88 111 LYS A O 1
ATOM 818 N N . THR A 1 112 ? 17.328 1.554 7.137 1 97.25 112 THR A N 1
ATOM 819 C CA . THR A 1 112 ? 17.172 0.159 6.738 1 97.25 112 THR A CA 1
ATOM 820 C C . THR A 1 112 ? 17.219 0.017 5.223 1 97.25 112 THR A C 1
ATOM 822 O O . THR A 1 112 ? 17.156 1.014 4.496 1 97.25 112 THR A O 1
ATOM 825 N N . ARG A 1 113 ? 17.391 -1.224 4.754 1 94.81 113 ARG A N 1
ATOM 826 C CA . ARG A 1 113 ? 17.328 -1.503 3.324 1 94.81 113 ARG A CA 1
ATOM 827 C C . ARG A 1 113 ? 15.883 -1.722 2.875 1 94.81 113 ARG A C 1
ATOM 829 O O . ARG A 1 113 ? 15.633 -2.039 1.71 1 94.81 113 ARG A O 1
ATOM 836 N N . HIS A 1 114 ? 14.961 -1.58 3.828 1 97.94 114 HIS A N 1
ATOM 837 C CA . HIS A 1 114 ? 13.539 -1.757 3.549 1 97.94 114 HIS A CA 1
ATOM 838 C C . HIS A 1 114 ? 12.82 -0.414 3.461 1 97.94 114 HIS A C 1
ATOM 840 O O . HIS A 1 114 ? 13.422 0.632 3.723 1 97.94 114 HIS A O 1
ATOM 846 N N . ARG A 1 115 ? 11.555 -0.452 3.031 1 98.75 115 ARG A N 1
ATOM 847 C CA . ARG A 1 115 ? 10.781 0.775 2.883 1 98.75 115 ARG A CA 1
ATOM 848 C C . ARG A 1 115 ? 9.523 0.73 3.742 1 98.75 115 ARG A C 1
ATOM 850 O O . ARG A 1 115 ? 8.867 1.757 3.953 1 98.75 115 ARG A O 1
ATOM 857 N N . TYR A 1 116 ? 9.219 -0.359 4.207 1 98.94 116 TYR A N 1
ATOM 858 C CA . TYR A 1 116 ? 7.973 -0.547 4.934 1 98.94 116 TYR A CA 1
ATOM 859 C C . TYR A 1 116 ? 8.141 -1.567 6.055 1 98.94 116 TYR A C 1
ATOM 861 O O . TYR A 1 116 ? 8.438 -2.736 5.797 1 98.94 116 TYR A O 1
ATOM 869 N N . LEU A 1 117 ? 7.98 -1.154 7.309 1 98.94 117 LEU A N 1
ATOM 870 C CA . LEU A 1 117 ? 8.008 -2.027 8.477 1 98.94 117 LEU A CA 1
ATOM 871 C C . LEU A 1 117 ? 6.746 -1.852 9.32 1 98.94 117 LEU A C 1
ATOM 873 O O . LEU A 1 117 ? 6.168 -0.763 9.359 1 98.94 117 LEU A O 1
ATOM 877 N N . ALA A 1 118 ? 6.367 -2.891 9.961 1 98.88 118 ALA A N 1
ATOM 878 C CA . ALA A 1 118 ? 5.141 -2.816 10.75 1 98.88 118 ALA A CA 1
ATOM 879 C C . ALA A 1 118 ? 5.316 -3.512 12.102 1 98.88 118 ALA A C 1
ATOM 881 O O . ALA A 1 118 ? 6.238 -4.309 12.273 1 98.88 118 ALA A O 1
ATOM 882 N N . ASP A 1 119 ? 4.504 -3.113 12.945 1 98.06 119 ASP A N 1
ATOM 883 C CA . ASP A 1 119 ? 4.285 -3.803 14.211 1 98.06 119 ASP A CA 1
ATOM 884 C C . ASP A 1 119 ? 5.598 -3.988 14.977 1 98.06 119 ASP A C 1
ATOM 886 O O . ASP A 1 119 ? 6.352 -3.031 15.156 1 98.06 119 ASP A O 1
ATOM 890 N N . GLU A 1 120 ? 5.902 -5.172 15.477 1 96.56 120 GLU A N 1
ATOM 891 C CA . GLU A 1 120 ? 7.055 -5.402 16.344 1 96.56 120 GLU A CA 1
ATOM 892 C C . GLU A 1 120 ? 8.359 -5.039 15.641 1 96.56 120 GLU A C 1
ATOM 894 O O . GLU A 1 120 ? 9.266 -4.473 16.266 1 96.56 120 GLU A O 1
ATOM 899 N N . GLY A 1 121 ? 8.422 -5.383 14.375 1 97.5 121 GLY A N 1
ATOM 900 C CA . GLY A 1 121 ? 9.617 -5.031 13.625 1 97.5 121 GLY A CA 1
ATOM 901 C C . GLY A 1 121 ? 9.875 -3.537 13.586 1 97.5 121 GLY A C 1
ATOM 902 O O . GLY A 1 121 ? 11.016 -3.096 13.758 1 97.5 121 GLY A O 1
ATOM 903 N N . ALA A 1 122 ? 8.82 -2.777 13.391 1 98.56 122 ALA A N 1
ATOM 904 C CA . ALA A 1 122 ? 8.938 -1.322 13.391 1 98.56 122 ALA A CA 1
ATOM 905 C C . ALA A 1 122 ? 9.344 -0.8 14.766 1 98.56 122 ALA A C 1
ATOM 907 O O . ALA A 1 122 ? 10.18 0.106 14.867 1 98.56 122 ALA A O 1
ATOM 908 N N . MET A 1 123 ? 8.766 -1.364 15.797 1 98.38 123 MET A N 1
ATOM 909 C CA . MET A 1 123 ? 9.016 -0.878 17.156 1 98.38 123 MET A CA 1
ATOM 910 C C . MET A 1 123 ? 10.43 -1.239 17.609 1 98.38 123 MET A C 1
ATOM 912 O O . MET A 1 123 ? 11.055 -0.495 18.359 1 98.38 123 MET A O 1
ATOM 916 N N . LEU A 1 124 ? 10.898 -2.354 17.141 1 98 124 LEU A N 1
ATOM 917 C CA . LEU A 1 124 ? 12.289 -2.709 17.422 1 98 124 LEU A CA 1
ATOM 918 C C . LEU A 1 124 ? 13.242 -1.678 16.828 1 98 124 LEU A C 1
ATOM 920 O O . LEU A 1 124 ? 14.227 -1.296 17.469 1 98 124 LEU A O 1
ATOM 924 N N . LEU A 1 125 ? 12.953 -1.274 15.617 1 98.44 125 LEU A N 1
ATOM 925 C CA . LEU A 1 125 ? 13.766 -0.219 15.023 1 98.44 125 LEU A CA 1
ATOM 926 C C . LEU A 1 125 ? 13.664 1.069 15.836 1 98.44 125 LEU A C 1
ATOM 928 O O . LEU A 1 125 ? 14.664 1.752 16.047 1 98.44 125 LEU A O 1
ATOM 932 N N . ALA A 1 126 ? 12.414 1.437 16.219 1 98.62 126 ALA A N 1
ATOM 933 C CA . ALA A 1 126 ? 12.219 2.645 17.016 1 98.62 126 ALA A CA 1
ATOM 934 C C . ALA A 1 126 ? 13.102 2.623 18.266 1 98.62 126 ALA A C 1
ATOM 936 O O . ALA A 1 126 ? 13.781 3.605 18.562 1 98.62 126 ALA A O 1
ATOM 937 N N . ALA A 1 127 ? 13.078 1.52 18.938 1 98.06 127 ALA A N 1
ATOM 938 C CA . ALA A 1 127 ? 13.875 1.374 20.156 1 98.06 127 ALA A CA 1
ATOM 939 C C . ALA A 1 127 ? 15.367 1.514 19.859 1 98.06 127 ALA A C 1
ATOM 941 O O . ALA A 1 127 ? 16.094 2.217 20.562 1 98.06 127 ALA A O 1
ATOM 942 N N . SER A 1 128 ? 15.797 0.839 18.797 1 97.88 128 SER A N 1
ATOM 943 C CA . SER A 1 128 ? 17.203 0.843 18.438 1 97.88 128 SER A CA 1
ATOM 944 C C . SER A 1 128 ? 17.672 2.234 18.016 1 97.88 128 SER A C 1
ATOM 946 O O . SER A 1 128 ? 18.844 2.578 18.172 1 97.88 128 SER A O 1
ATOM 948 N N . GLU A 1 129 ? 16.766 3.02 17.516 1 97.75 129 GLU A N 1
ATOM 949 C CA . GLU A 1 129 ? 17.109 4.348 17.016 1 97.75 129 GLU A CA 1
ATOM 950 C C . GLU A 1 129 ? 16.859 5.418 18.078 1 97.75 129 GLU A C 1
ATOM 952 O O . GLU A 1 129 ? 16.875 6.613 17.766 1 97.75 129 GLU A O 1
ATOM 957 N N . GLY A 1 130 ? 16.516 5.047 19.281 1 97.62 130 GLY A N 1
ATOM 958 C CA . GLY A 1 130 ? 16.516 5.953 20.422 1 97.62 130 GLY A CA 1
ATOM 959 C C . GLY A 1 130 ? 15.203 6.684 20.609 1 97.62 130 GLY A C 1
ATOM 960 O O . GLY A 1 130 ? 15.164 7.746 21.234 1 97.62 130 GLY A O 1
ATOM 961 N N . PHE A 1 131 ? 14.164 6.172 20.016 1 98.19 131 PHE A N 1
ATOM 962 C CA . PHE A 1 131 ? 12.859 6.762 20.297 1 98.19 131 PHE A CA 1
ATOM 963 C C . PHE A 1 131 ? 12.484 6.605 21.766 1 98.19 131 PHE A C 1
ATOM 965 O O . PHE A 1 131 ? 12.852 5.617 22.391 1 98.19 131 PHE A O 1
ATOM 972 N N . ASP A 1 132 ? 11.836 7.598 22.25 1 97.56 132 ASP A N 1
ATOM 973 C CA . ASP A 1 132 ? 11.195 7.43 23.547 1 97.56 132 ASP A CA 1
ATOM 974 C C . ASP A 1 132 ? 9.953 6.539 23.438 1 97.56 132 ASP A C 1
ATOM 976 O O . ASP A 1 132 ? 8.914 6.973 22.938 1 97.56 132 ASP A O 1
ATOM 980 N N . ILE A 1 133 ? 10.094 5.285 23.875 1 98.19 133 ILE A N 1
ATOM 981 C CA . ILE A 1 133 ? 8.961 4.371 23.891 1 98.19 133 ILE A CA 1
ATOM 982 C C . ILE A 1 133 ? 8.109 4.617 25.125 1 98.19 133 ILE A C 1
ATOM 984 O O . ILE A 1 133 ? 8.547 4.34 26.25 1 98.19 133 ILE A O 1
ATOM 988 N N . LEU A 1 134 ? 6.91 5.039 24.938 1 97.94 134 LEU A N 1
ATOM 989 C CA . LEU A 1 134 ? 6.016 5.41 26.031 1 97.94 134 LEU A CA 1
ATOM 990 C C . LEU A 1 134 ? 5.391 4.172 26.672 1 97.94 134 LEU A C 1
ATOM 992 O O . LEU A 1 134 ? 5.289 3.125 26.031 1 97.94 134 LEU A O 1
ATOM 996 N N . PRO A 1 135 ? 5.012 4.32 27.953 1 97 135 PRO A N 1
ATOM 997 C CA . PRO A 1 135 ? 4.262 3.211 28.547 1 97 135 PRO A CA 1
ATOM 998 C C . PRO A 1 135 ? 2.959 2.916 27.812 1 97 135 PRO A C 1
ATOM 1000 O O . PRO A 1 135 ? 2.33 3.828 27.266 1 97 135 PRO A O 1
ATOM 1003 N N . LYS A 1 136 ? 2.631 1.646 27.891 1 95.12 136 LYS A N 1
ATOM 1004 C CA . LYS A 1 136 ? 1.382 1.241 27.25 1 95.12 136 LYS A CA 1
ATOM 1005 C C . LYS A 1 136 ? 0.216 2.102 27.734 1 95.12 136 LYS A C 1
ATOM 1007 O O . LYS A 1 136 ? 0.058 2.328 28.938 1 95.12 136 LYS A O 1
ATOM 1012 N N . GLY A 1 137 ? -0.548 2.654 26.781 1 94.38 137 GLY A N 1
ATOM 1013 C CA . GLY A 1 137 ? -1.729 3.43 27.125 1 94.38 137 GLY A CA 1
ATOM 1014 C C . GLY A 1 137 ? -1.454 4.918 27.25 1 94.38 137 GLY A C 1
ATOM 1015 O O . GLY A 1 137 ? -2.383 5.719 27.375 1 94.38 137 GLY A O 1
ATOM 1016 N N . ALA A 1 138 ? -0.236 5.34 27.156 1 95.12 138 ALA A N 1
ATOM 1017 C CA . ALA A 1 138 ? 0.143 6.734 27.375 1 95.12 138 ALA A CA 1
ATOM 1018 C C . ALA A 1 138 ? -0.48 7.648 26.328 1 95.12 138 ALA A C 1
ATOM 1020 O O . ALA A 1 138 ? -0.693 8.836 26.578 1 95.12 138 ALA A O 1
ATOM 1021 N N . LEU A 1 139 ? -0.753 7.109 25.188 1 96 139 LEU A N 1
ATOM 1022 C CA . LEU A 1 139 ? -1.298 7.926 24.109 1 96 139 LEU A CA 1
ATOM 1023 C C . LEU A 1 139 ? -2.822 7.902 24.125 1 96 139 LEU A C 1
ATOM 1025 O O . LEU A 1 139 ? -3.469 8.547 23.297 1 96 139 LEU A O 1
ATOM 1029 N N . VAL A 1 140 ? -3.389 7.156 25.031 1 95.69 140 VAL A N 1
ATOM 1030 C CA . VAL A 1 140 ? -4.84 7.055 25.125 1 95.69 140 VAL A CA 1
ATOM 1031 C C . VAL A 1 140 ? -5.395 8.289 25.844 1 95.69 140 VAL A C 1
ATOM 1033 O O . VAL A 1 140 ? -5.012 8.578 26.969 1 95.69 140 VAL A O 1
ATOM 1036 N N . THR A 1 141 ? -6.258 9 25.172 1 94.06 141 THR A N 1
ATOM 1037 C CA . THR A 1 141 ? -6.871 10.18 25.766 1 94.06 141 THR A CA 1
ATOM 1038 C C . THR A 1 141 ? -8.297 9.883 26.219 1 94.06 141 THR A C 1
ATOM 1040 O O . THR A 1 141 ? -8.922 8.93 25.734 1 94.06 141 THR A O 1
ATOM 1043 N N . ASP A 1 142 ? -8.82 10.711 27.094 1 94.19 142 ASP A N 1
ATOM 1044 C CA . ASP A 1 142 ? -10.203 10.578 27.547 1 94.19 142 ASP A CA 1
ATOM 1045 C C . ASP A 1 142 ? -11.172 10.734 26.375 1 94.19 142 ASP A C 1
ATOM 1047 O O . ASP A 1 142 ? -12.188 10.031 26.312 1 94.19 142 ASP A O 1
ATOM 1051 N N . ALA A 1 143 ? -10.812 11.656 25.547 1 91.56 143 ALA A N 1
ATOM 1052 C CA . ALA A 1 143 ? -11.664 11.898 24.375 1 91.56 143 ALA A CA 1
ATOM 1053 C C . ALA A 1 143 ? -11.758 10.656 23.5 1 91.56 143 ALA A C 1
ATOM 1055 O O . ALA A 1 143 ? -12.836 10.32 23 1 91.56 143 ALA A O 1
ATOM 1056 N N . ALA A 1 144 ? -10.656 9.984 23.266 1 93.69 144 ALA A N 1
ATOM 1057 C CA . ALA A 1 144 ? -10.633 8.781 22.438 1 93.69 144 ALA A CA 1
ATOM 1058 C C . ALA A 1 144 ? -11.414 7.648 23.094 1 93.69 144 ALA A C 1
ATOM 1060 O O . ALA A 1 144 ? -12.094 6.883 22.406 1 93.69 144 ALA A O 1
ATOM 1061 N N . LEU A 1 145 ? -11.312 7.531 24.406 1 95.5 145 LEU A N 1
ATOM 1062 C CA . LEU A 1 145 ? -12.047 6.512 25.141 1 95.5 145 LEU A CA 1
ATOM 1063 C C . LEU A 1 145 ? -13.555 6.734 25.016 1 95.5 145 LEU A C 1
ATOM 1065 O O . LEU A 1 145 ? -14.312 5.789 24.797 1 95.5 145 LEU A O 1
ATOM 1069 N N . LYS A 1 146 ? -13.898 7.934 25.219 1 94.56 146 LYS A N 1
ATOM 1070 C CA . LYS A 1 146 ? -15.312 8.273 25.094 1 94.56 146 LYS A CA 1
ATOM 1071 C C . LYS A 1 146 ? -15.836 7.977 23.703 1 94.56 146 LYS A C 1
ATOM 1073 O O . LYS A 1 146 ? -16.953 7.457 23.547 1 94.56 146 LYS A O 1
ATOM 1078 N N . SER A 1 147 ? -15.062 8.375 22.734 1 93.06 147 SER A N 1
ATOM 1079 C CA . SER A 1 147 ? -15.445 8.102 21.359 1 93.06 147 SER A CA 1
ATOM 1080 C C . SER A 1 147 ? -15.602 6.602 21.109 1 93.06 147 SER A C 1
ATOM 1082 O O . SER A 1 147 ? -16.516 6.18 20.406 1 93.06 147 SER A O 1
ATOM 1084 N N . LEU A 1 148 ? -14.727 5.777 21.609 1 95.25 148 LEU A N 1
ATOM 1085 C CA . LEU A 1 148 ? -14.805 4.328 21.438 1 95.25 148 LEU A CA 1
ATOM 1086 C C . LEU A 1 148 ? -16.062 3.771 22.109 1 95.25 148 LEU A C 1
ATOM 1088 O O . LEU A 1 148 ? -16.734 2.898 21.562 1 95.25 148 LEU A O 1
ATOM 1092 N N . GLU A 1 149 ? -16.312 4.289 23.266 1 95.25 149 GLU A N 1
ATOM 1093 C CA . GLU A 1 149 ? -17.516 3.865 23.984 1 95.25 149 GLU A CA 1
ATOM 1094 C C . GLU A 1 149 ? -18.781 4.164 23.172 1 95.25 149 GLU A C 1
ATOM 1096 O O . GLU A 1 149 ? -19.672 3.33 23.078 1 95.25 149 GLU A O 1
ATOM 1101 N N . GLN A 1 150 ? -18.781 5.355 22.672 1 93.06 150 GLN A N 1
ATOM 1102 C CA . GLN A 1 150 ? -19.922 5.75 21.859 1 93.06 150 GLN A CA 1
ATOM 1103 C C . GLN A 1 150 ? -20.031 4.867 20.609 1 93.06 150 GLN A C 1
ATOM 1105 O O . GLN A 1 150 ? -21.141 4.488 20.219 1 93.06 150 GLN A O 1
ATOM 1110 N N . PHE A 1 151 ? -18.953 4.598 20 1 93.31 151 PHE A N 1
ATOM 1111 C CA . PHE A 1 151 ? -18.922 3.725 18.844 1 93.31 151 PHE A CA 1
ATOM 1112 C C . PHE A 1 151 ? -19.5 2.359 19.172 1 93.31 151 PHE A C 1
ATOM 1114 O O . PHE A 1 151 ? -20.359 1.852 18.438 1 93.31 151 PHE A O 1
ATOM 1121 N N . LYS A 1 152 ? -19.062 1.752 20.219 1 93.62 152 LYS A N 1
ATOM 1122 C CA . LYS A 1 152 ? -19.516 0.425 20.625 1 93.62 152 LYS A CA 1
ATOM 1123 C C . LYS A 1 152 ? -21.016 0.428 20.938 1 93.62 152 LYS A C 1
ATOM 1125 O O . LYS A 1 152 ? -21.719 -0.516 20.594 1 93.62 152 LYS A O 1
ATOM 1130 N N . ALA A 1 153 ? -21.438 1.454 21.609 1 91.81 153 ALA A N 1
ATOM 1131 C CA . ALA A 1 153 ? -22.859 1.577 21.953 1 91.81 153 ALA A CA 1
ATOM 1132 C C . ALA A 1 153 ? -23.719 1.644 20.688 1 91.81 153 ALA A C 1
ATOM 1134 O O . ALA A 1 153 ? -24.812 1.078 20.656 1 91.81 153 ALA A O 1
ATOM 1135 N N . ASN A 1 154 ? -23.25 2.32 19.734 1 88.19 154 ASN A N 1
ATOM 1136 C CA . ASN A 1 154 ? -24 2.469 18.484 1 88.19 154 ASN A CA 1
ATOM 1137 C C . ASN A 1 154 ? -24.016 1.169 17.688 1 88.19 154 ASN A C 1
ATOM 1139 O O . ASN A 1 154 ? -24.984 0.879 16.984 1 88.19 154 ASN A O 1
ATOM 1143 N N . MET A 1 155 ? -22.922 0.527 17.641 1 83.94 155 MET A N 1
ATOM 1144 C CA . MET A 1 155 ? -22.859 -0.752 16.938 1 83.94 155 MET A CA 1
ATOM 1145 C C . MET A 1 155 ? -23.859 -1.747 17.516 1 83.94 155 MET A C 1
ATOM 1147 O O . MET A 1 155 ? -24.438 -2.553 16.781 1 83.94 155 MET A O 1
ATOM 1151 N N . ASP A 1 156 ? -23.938 -1.747 18.672 1 75.25 156 ASP A N 1
ATOM 1152 C CA . ASP A 1 156 ? -24.859 -2.643 19.359 1 75.25 156 ASP A CA 1
ATOM 1153 C C . ASP A 1 156 ? -26.312 -2.312 19 1 75.25 156 ASP A C 1
ATOM 1155 O O . ASP A 1 156 ? -27.141 -3.213 18.859 1 75.25 156 ASP A O 1
ATOM 1159 N N . LYS A 1 157 ? -26.594 -1.176 18.781 1 70.5 157 LYS A N 1
ATOM 1160 C CA . LYS A 1 157 ? -27.984 -0.763 18.562 1 70.5 157 LYS A CA 1
ATOM 1161 C C . LYS A 1 157 ? -28.375 -0.951 17.109 1 70.5 157 LYS A C 1
ATOM 1163 O O . LYS A 1 157 ? -29.484 -1.401 16.812 1 70.5 157 LYS A O 1
ATOM 1168 N N . THR A 1 158 ? -27.484 -0.5 16.297 1 67.38 158 THR A N 1
ATOM 1169 C CA . THR A 1 158 ? -27.906 -0.375 14.914 1 67.38 158 THR A CA 1
ATOM 1170 C C . THR A 1 158 ? -27.203 -1.413 14.039 1 67.38 158 THR A C 1
ATOM 1172 O O . THR A 1 158 ? -27.609 -1.647 12.898 1 67.38 158 THR A O 1
ATOM 1175 N N . GLY A 1 159 ? -26.281 -2.127 14.641 1 58.22 159 GLY A N 1
ATOM 1176 C CA . GLY A 1 159 ? -25.5 -3.061 13.852 1 58.22 159 GLY A CA 1
ATOM 1177 C C . GLY A 1 159 ? -24.609 -2.373 12.836 1 58.22 159 GLY A C 1
ATOM 1178 O O . GLY A 1 159 ? -23.844 -3.033 12.117 1 58.22 159 GLY A O 1
ATOM 1179 N N . ALA A 1 160 ? -25.031 -1.152 12.648 1 54.53 160 ALA A N 1
ATOM 1180 C CA . ALA A 1 160 ? -24.312 -0.45 11.594 1 54.53 160 ALA A CA 1
ATOM 1181 C C . ALA A 1 160 ? -23.125 0.316 12.148 1 54.53 160 ALA A C 1
ATOM 1183 O O . ALA A 1 160 ? -23.188 0.877 13.25 1 54.53 160 ALA A O 1
ATOM 1184 N N . SER A 1 161 ? -21.859 0.039 11.641 1 52.72 161 SER A N 1
ATOM 1185 C CA . SER A 1 161 ? -20.641 0.781 11.969 1 52.72 161 SER A CA 1
ATOM 1186 C C . SER A 1 161 ? -20.688 2.195 11.406 1 52.72 161 SER A C 1
ATOM 1188 O O . SER A 1 161 ? -20.344 2.412 10.234 1 52.72 161 SER A O 1
ATOM 1190 N N . GLY A 1 162 ? -21.625 3.006 11.844 1 49.03 162 GLY A N 1
ATOM 1191 C CA . GLY A 1 162 ? -21.5 4.387 11.398 1 49.03 162 GLY A CA 1
ATOM 1192 C C . GLY A 1 162 ? -20.109 4.949 11.547 1 49.03 162 GLY A C 1
ATOM 1193 O O . GLY A 1 162 ? -19.281 4.398 12.281 1 49.03 162 GLY A O 1
ATOM 1194 N N . SER A 1 163 ? -19.609 5.613 10.523 1 50.69 163 SER A N 1
ATOM 1195 C CA . SER A 1 163 ? -18.312 6.285 10.625 1 50.69 163 SER A CA 1
ATOM 1196 C C . SER A 1 163 ? -18.188 7.031 11.945 1 50.69 163 SER A C 1
ATOM 1198 O O . SER A 1 163 ? -18.859 8.039 12.172 1 50.69 163 SER A O 1
ATOM 1200 N N . TYR A 1 164 ? -18.031 6.312 13.148 1 42.19 164 TYR A N 1
ATOM 1201 C CA . TYR A 1 164 ? -17.844 6.898 14.469 1 42.19 164 TYR A CA 1
ATOM 1202 C C . TYR A 1 164 ? -16.359 7.137 14.75 1 42.19 164 TYR A C 1
ATOM 1204 O O . TYR A 1 164 ? -15.547 6.223 14.633 1 42.19 164 TYR A O 1
ATOM 1212 N N . GLY A 1 165 ? -15.82 8.469 14.531 1 49.97 165 GLY A N 1
ATOM 1213 C CA . GLY A 1 165 ? -14.555 9.016 15 1 49.97 165 GLY A CA 1
ATOM 1214 C C . GLY A 1 165 ? -14.117 10.25 14.227 1 49.97 165 GLY A C 1
ATOM 1215 O O . GLY A 1 165 ? -14.727 10.594 13.211 1 49.97 165 GLY A O 1
ATOM 1216 N N . SER A 1 166 ? -13.453 11.008 15.008 1 53.62 166 SER A N 1
ATOM 1217 C CA . SER A 1 166 ? -12.891 12.25 14.477 1 53.62 166 SER A CA 1
ATOM 1218 C C . SER A 1 166 ? -12.086 11.992 13.211 1 53.62 166 SER A C 1
ATOM 1220 O O . SER A 1 166 ? -11.211 11.125 13.195 1 53.62 166 SER A O 1
ATOM 1222 N N . PRO A 1 167 ? -12.75 12.445 12.133 1 56.56 167 PRO A N 1
ATOM 1223 C CA . PRO A 1 167 ? -11.891 12.445 10.945 1 56.56 167 PRO A CA 1
ATOM 1224 C C . PRO A 1 167 ? -10.492 12.992 11.234 1 56.56 167 PRO A C 1
ATOM 1226 O O . PRO A 1 167 ? -10.328 13.836 12.117 1 56.56 167 PRO A O 1
ATOM 1229 N N . GLY A 1 168 ? -9.336 12.047 10.93 1 76.81 168 GLY A N 1
ATOM 1230 C CA . GLY A 1 168 ? -8.328 13.094 10.867 1 76.81 168 GLY A CA 1
ATOM 1231 C C . GLY A 1 168 ? -6.93 12.555 10.625 1 76.81 168 GLY A C 1
ATOM 1232 O O . GLY A 1 168 ? -6.035 12.734 11.453 1 76.81 168 GLY A O 1
ATOM 1233 N N . THR A 1 169 ? -6.758 11.844 9.703 1 95.81 169 THR A N 1
ATOM 1234 C CA . THR A 1 169 ? -5.426 11.711 9.117 1 95.81 169 THR A CA 1
ATOM 1235 C C . THR A 1 169 ? -4.809 13.086 8.875 1 95.81 169 THR A C 1
ATOM 1237 O O . THR A 1 169 ? -5.516 14.039 8.539 1 95.81 169 THR A O 1
ATOM 1240 N N . VAL A 1 170 ? -3.57 13.25 9.273 1 98.75 170 VAL A N 1
ATOM 1241 C CA . VAL A 1 170 ? -2.898 14.516 9 1 98.75 170 VAL A CA 1
ATOM 1242 C C . VAL A 1 170 ? -1.862 14.32 7.891 1 98.75 170 VAL A C 1
ATOM 1244 O O . VAL A 1 170 ? -1.393 13.211 7.66 1 98.75 170 VAL A O 1
ATOM 1247 N N . GLY A 1 171 ? -1.575 15.375 7.215 1 98.88 171 GLY A N 1
ATOM 1248 C CA . GLY A 1 171 ? -0.608 15.258 6.137 1 98.88 171 GLY A CA 1
ATOM 1249 C C . GLY A 1 171 ? 0.01 16.578 5.738 1 98.88 171 GLY A C 1
ATOM 1250 O O . GLY A 1 171 ? -0.465 17.641 6.148 1 98.88 171 GLY A O 1
ATOM 1251 N N . ALA A 1 172 ? 1.07 16.5 5.031 1 99 172 ALA A N 1
ATOM 1252 C CA . ALA A 1 172 ? 1.791 17.656 4.5 1 99 172 ALA A CA 1
ATOM 1253 C C . ALA A 1 172 ? 2.41 17.328 3.143 1 99 172 ALA A C 1
ATOM 1255 O O . ALA A 1 172 ? 2.838 16.203 2.895 1 99 172 ALA A O 1
ATOM 1256 N N . VAL A 1 173 ? 2.441 18.297 2.27 1 99 173 VAL A N 1
ATOM 1257 C CA . VAL A 1 173 ? 3.221 18.281 1.034 1 99 173 VAL A CA 1
ATOM 1258 C C . VAL A 1 173 ? 4.039 19.562 0.926 1 99 173 VAL A C 1
ATOM 1260 O O . VAL A 1 173 ? 3.664 20.594 1.486 1 99 173 VAL A O 1
ATOM 1263 N N . ALA A 1 174 ? 5.117 19.469 0.254 1 98.94 174 ALA A N 1
ATOM 1264 C CA . ALA A 1 174 ? 5.988 20.641 0.136 1 98.94 174 ALA A CA 1
ATOM 1265 C C . ALA A 1 174 ? 6.781 20.609 -1.165 1 98.94 174 ALA A C 1
ATOM 1267 O O . ALA A 1 174 ? 6.934 19.547 -1.776 1 98.94 174 ALA A O 1
ATOM 1268 N N . ILE A 1 175 ? 7.254 21.734 -1.562 1 98.88 175 ILE A N 1
ATOM 1269 C CA . ILE A 1 175 ? 8.188 21.891 -2.67 1 98.88 175 ILE A CA 1
ATOM 1270 C C . ILE A 1 175 ? 9.281 22.891 -2.293 1 98.88 175 ILE A C 1
ATOM 1272 O O . ILE A 1 175 ? 9.008 23.891 -1.647 1 98.88 175 ILE A O 1
ATOM 1276 N N . ASP A 1 176 ? 10.5 22.578 -2.568 1 98.06 176 ASP A N 1
ATOM 1277 C CA . ASP A 1 176 ? 11.594 23.5 -2.285 1 98.06 176 ASP A CA 1
ATOM 1278 C C . ASP A 1 176 ? 11.969 24.312 -3.523 1 98.06 176 ASP A C 1
ATOM 1280 O O . ASP A 1 176 ? 11.312 24.188 -4.566 1 98.06 176 ASP A O 1
ATOM 1284 N N . ALA A 1 177 ? 12.977 25.188 -3.418 1 95.69 177 ALA A N 1
ATOM 1285 C CA . ALA A 1 177 ? 13.352 26.125 -4.477 1 95.69 177 ALA A CA 1
ATOM 1286 C C . ALA A 1 177 ? 13.945 25.375 -5.676 1 95.69 177 ALA A C 1
ATOM 1288 O O . ALA A 1 177 ? 13.953 25.906 -6.789 1 95.69 177 ALA A O 1
ATOM 1289 N N . CYS A 1 178 ? 14.43 24.156 -5.492 1 96.25 178 CYS A N 1
ATOM 1290 C CA . CYS A 1 178 ? 15.062 23.359 -6.547 1 96.25 178 CYS A CA 1
ATOM 1291 C C . CYS A 1 178 ? 14.039 22.5 -7.262 1 96.25 178 CYS A C 1
ATOM 1293 O O . CYS A 1 178 ? 14.367 21.797 -8.227 1 96.25 178 CYS A O 1
ATOM 1295 N N . GLY A 1 179 ? 12.797 22.469 -6.789 1 97.5 179 GLY A N 1
ATOM 1296 C CA . GLY A 1 179 ? 11.734 21.734 -7.441 1 97.5 179 GLY A CA 1
ATOM 1297 C C . GLY A 1 179 ? 11.539 20.344 -6.871 1 97.5 179 GLY A C 1
ATOM 1298 O O . GLY A 1 179 ? 10.797 19.531 -7.434 1 97.5 179 GLY A O 1
ATOM 1299 N N . ASN A 1 180 ? 12.219 20.047 -5.754 1 98.5 180 ASN A N 1
ATOM 1300 C CA . ASN A 1 180 ? 11.984 18.766 -5.074 1 98.5 180 ASN A CA 1
ATOM 1301 C C . ASN A 1 180 ? 10.688 18.797 -4.27 1 98.5 180 ASN A C 1
ATOM 1303 O O . ASN A 1 180 ? 10.422 19.766 -3.549 1 98.5 180 ASN A O 1
ATOM 1307 N N . VAL A 1 181 ? 9.93 17.75 -4.422 1 98.88 181 VAL A N 1
ATOM 1308 C CA . VAL A 1 181 ? 8.68 17.656 -3.678 1 98.88 181 VAL A CA 1
ATOM 1309 C C . VAL A 1 181 ? 8.781 16.531 -2.646 1 98.88 181 VAL A C 1
ATOM 1311 O O . VAL A 1 181 ? 9.609 15.625 -2.777 1 98.88 181 VAL A O 1
ATOM 1314 N N . ALA A 1 182 ? 7.945 16.594 -1.613 1 98.94 182 ALA A N 1
ATOM 1315 C CA . ALA A 1 182 ? 7.824 15.547 -0.604 1 98.94 182 ALA A CA 1
ATOM 1316 C C . ALA A 1 182 ? 6.402 15.477 -0.049 1 98.94 182 ALA A C 1
ATOM 1318 O O . ALA A 1 182 ? 5.656 16.453 -0.126 1 98.94 182 ALA A O 1
ATOM 1319 N N . ALA A 1 183 ? 6.07 14.383 0.434 1 99 183 ALA A N 1
ATOM 1320 C CA . ALA A 1 183 ? 4.773 14.148 1.063 1 99 183 ALA A CA 1
ATOM 1321 C C . ALA A 1 183 ? 4.926 13.352 2.355 1 99 183 ALA A C 1
ATOM 1323 O O . ALA A 1 183 ? 5.812 12.5 2.469 1 99 183 ALA A O 1
ATOM 1324 N N . ALA A 1 184 ? 4.113 13.617 3.322 1 98.94 184 ALA A N 1
ATOM 1325 C CA . ALA A 1 184 ? 4.02 12.898 4.59 1 98.94 184 ALA A CA 1
ATOM 1326 C C . ALA A 1 184 ? 2.568 12.773 5.043 1 98.94 184 ALA A C 1
ATOM 1328 O O . ALA A 1 184 ? 1.802 13.734 4.965 1 98.94 184 ALA A O 1
ATOM 1329 N N . THR A 1 185 ? 2.18 11.617 5.414 1 98.94 185 THR A N 1
ATOM 1330 C CA . THR A 1 185 ? 0.833 11.344 5.91 1 98.94 185 THR A CA 1
ATOM 1331 C C . THR A 1 185 ? 0.881 10.469 7.156 1 98.94 185 THR A C 1
ATOM 1333 O O . THR A 1 185 ? 1.65 9.508 7.219 1 98.94 185 THR A O 1
ATOM 1336 N N . SER A 1 186 ? 0.122 10.812 8.211 1 98.88 186 SER A N 1
ATOM 1337 C CA . SER A 1 186 ? 0.084 10.102 9.484 1 98.88 186 SER A CA 1
ATOM 1338 C C . SER A 1 186 ? -1.346 9.969 9.992 1 98.88 186 SER A C 1
ATOM 1340 O O . SER A 1 186 ? -2.158 10.883 9.844 1 98.88 186 SER A O 1
ATOM 1342 N N . THR A 1 187 ? -1.658 8.828 10.602 1 98.5 187 THR A N 1
ATOM 1343 C CA . THR A 1 187 ? -3.037 8.602 11.023 1 98.5 187 THR A CA 1
ATOM 1344 C C . THR A 1 187 ? -3.086 7.656 12.227 1 98.5 187 THR A C 1
ATOM 1346 O O . THR A 1 187 ? -2.236 6.773 12.359 1 98.5 187 THR A O 1
ATOM 1349 N N . GLY A 1 188 ? -4.02 7.918 13.031 1 97.25 188 GLY A N 1
ATOM 1350 C CA . GLY A 1 188 ? -4.375 6.961 14.062 1 97.25 188 GLY A CA 1
ATOM 1351 C C . GLY A 1 188 ? -5.402 5.941 13.602 1 97.25 188 GLY A C 1
ATOM 1352 O O . GLY A 1 188 ? -5.734 5.012 14.344 1 97.25 188 GLY A O 1
ATOM 1353 N N . GLY A 1 189 ? -5.875 6.113 12.43 1 95.5 189 GLY A N 1
ATOM 1354 C CA . GLY A 1 189 ? -6.844 5.176 11.891 1 95.5 189 GLY A CA 1
ATOM 1355 C C . GLY A 1 189 ? -8.281 5.598 12.133 1 95.5 189 GLY A C 1
ATOM 1356 O O . GLY A 1 189 ? -8.609 6.781 12.023 1 95.5 189 GLY A O 1
ATOM 1357 N N . ILE A 1 190 ? -9.18 4.633 12.25 1 94.44 190 ILE A N 1
ATOM 1358 C CA . ILE A 1 190 ? -10.594 4.914 12.484 1 94.44 190 ILE A CA 1
ATOM 1359 C C . ILE A 1 190 ? -11.023 4.285 13.812 1 94.44 190 ILE A C 1
ATOM 1361 O O . ILE A 1 190 ? -10.547 3.213 14.188 1 94.44 190 ILE A O 1
ATOM 1365 N N . THR A 1 191 ? -11.914 4.969 14.477 1 94.81 191 THR A N 1
ATOM 1366 C CA . THR A 1 191 ? -12.367 4.527 15.789 1 94.81 191 THR A CA 1
ATOM 1367 C C . THR A 1 191 ? -12.945 3.117 15.719 1 94.81 191 THR A C 1
ATOM 1369 O O . THR A 1 191 ? -13.75 2.818 14.836 1 94.81 191 THR A O 1
ATOM 1372 N N . GLY A 1 192 ? -12.562 2.295 16.641 1 95.06 192 GLY A N 1
ATOM 1373 C CA . GLY A 1 192 ? -13.125 0.957 16.75 1 95.06 192 GLY A CA 1
ATOM 1374 C C . GLY A 1 192 ? -12.609 -0 15.695 1 95.06 192 GLY A C 1
ATOM 1375 O O . GLY A 1 192 ? -13.172 -1.075 15.492 1 95.06 192 GLY A O 1
ATOM 1376 N N . LYS A 1 193 ? -11.555 0.437 15.023 1 95.81 193 LYS A N 1
ATOM 1377 C CA . LYS A 1 193 ? -10.961 -0.458 14.039 1 95.81 193 LYS A CA 1
ATOM 1378 C C . LYS A 1 193 ? -10.484 -1.756 14.688 1 95.81 193 LYS A C 1
ATOM 1380 O O . LYS A 1 193 ? -10.141 -1.774 15.875 1 95.81 193 LYS A O 1
ATOM 1385 N N . LEU A 1 194 ? -10.492 -2.812 13.852 1 97.06 194 LEU A N 1
ATOM 1386 C CA . LEU A 1 194 ? -9.906 -4.059 14.344 1 97.06 194 LEU A CA 1
ATOM 1387 C C . LEU A 1 194 ? -8.406 -3.906 14.562 1 97.06 194 LEU A C 1
ATOM 1389 O O . LEU A 1 194 ? -7.73 -3.215 13.797 1 97.06 194 LEU A O 1
ATOM 1393 N N . PRO A 1 195 ? -7.934 -4.59 15.648 1 97.56 195 PRO A N 1
ATOM 1394 C CA . PRO A 1 195 ? -6.473 -4.617 15.766 1 97.56 195 PRO A CA 1
ATOM 1395 C C . PRO A 1 195 ? -5.785 -5.109 14.5 1 97.56 195 PRO A C 1
ATOM 1397 O O . PRO A 1 195 ? -6.27 -6.043 13.852 1 97.56 195 PRO A O 1
ATOM 1400 N N . GLY A 1 196 ? -4.699 -4.441 14.109 1 98.56 196 GLY A N 1
ATOM 1401 C CA . GLY A 1 196 ? -3.936 -4.871 12.945 1 98.56 196 GLY A CA 1
ATOM 1402 C C . GLY A 1 196 ? -4.391 -4.211 11.656 1 98.56 196 GLY A C 1
ATOM 1403 O O . GLY A 1 196 ? -3.807 -4.441 10.594 1 98.56 196 GLY A O 1
ATOM 1404 N N . ARG A 1 197 ? -5.43 -3.324 11.766 1 98.5 197 ARG A N 1
ATOM 1405 C CA . ARG A 1 197 ? -5.938 -2.666 10.57 1 98.5 197 ARG A CA 1
ATOM 1406 C C . ARG A 1 197 ? -4.941 -1.642 10.039 1 98.5 197 ARG A C 1
ATOM 1408 O O . ARG A 1 197 ? -4.398 -0.843 10.805 1 98.5 197 ARG A O 1
ATOM 1415 N N . ILE A 1 198 ? -4.668 -1.735 8.75 1 98.75 198 ILE A N 1
ATOM 1416 C CA . ILE A 1 198 ? -3.836 -0.765 8.039 1 98.75 198 ILE A CA 1
ATOM 1417 C C . ILE A 1 198 ? -4.703 0.059 7.09 1 98.75 198 ILE A C 1
ATOM 1419 O O . ILE A 1 198 ? -5.484 -0.495 6.316 1 98.75 198 ILE A O 1
ATOM 1423 N N . GLY A 1 199 ? -4.613 1.383 7.152 1 97.5 199 GLY A N 1
ATOM 1424 C CA . GLY A 1 199 ? -5.355 2.26 6.262 1 97.5 199 GLY A CA 1
ATOM 1425 C C . GLY A 1 199 ? -4.574 2.654 5.023 1 97.5 199 GLY A C 1
ATOM 1426 O O . GLY A 1 199 ? -3.588 2.006 4.672 1 97.5 199 GLY A O 1
ATOM 1427 N N . ASP A 1 200 ? -5.02 3.727 4.383 1 98.44 200 ASP A N 1
ATOM 1428 C CA . ASP A 1 200 ? -4.445 4.188 3.121 1 98.44 200 ASP A CA 1
ATOM 1429 C C . ASP A 1 200 ? -3.17 4.992 3.359 1 98.44 200 ASP A C 1
ATOM 1431 O O . ASP A 1 200 ? -2.324 5.105 2.469 1 98.44 200 ASP A O 1
ATOM 1435 N N . SER A 1 201 ? -2.971 5.547 4.512 1 98.75 201 SER A N 1
ATOM 1436 C CA . SER A 1 201 ? -1.955 6.559 4.781 1 98.75 201 SER A CA 1
ATOM 1437 C C . SER A 1 201 ? -0.552 6.012 4.543 1 98.75 201 SER A C 1
ATOM 1439 O O . SER A 1 201 ? 0.281 6.676 3.922 1 98.75 201 SER A O 1
ATOM 1441 N N . PRO A 1 202 ? -0.301 4.762 5.02 1 98.88 202 PRO A N 1
ATOM 1442 C CA . PRO A 1 202 ? 1.049 4.238 4.801 1 98.88 202 PRO A CA 1
ATOM 1443 C C . PRO A 1 202 ? 1.208 3.561 3.441 1 98.88 202 PRO A C 1
ATOM 1445 O O . PRO A 1 202 ? 2.303 3.107 3.098 1 98.88 202 PRO A O 1
ATOM 1448 N N . VAL A 1 203 ? 0.221 3.434 2.66 1 98.88 203 VAL A N 1
ATOM 1449 C CA . VAL A 1 203 ? 0.239 2.76 1.365 1 98.88 203 VAL A CA 1
ATOM 1450 C C . VAL A 1 203 ? 0.601 3.758 0.268 1 98.88 203 VAL A C 1
ATOM 1452 O O . VAL A 1 203 ? -0.217 4.602 -0.107 1 98.88 203 VAL A O 1
ATOM 1455 N N . LEU A 1 204 ? 1.803 3.611 -0.279 1 98.88 204 LEU A N 1
ATOM 1456 C CA . LEU A 1 204 ? 2.244 4.504 -1.345 1 98.88 204 LEU A CA 1
ATOM 1457 C C . LEU A 1 204 ? 1.338 4.379 -2.566 1 98.88 204 LEU A C 1
ATOM 1459 O O . LEU A 1 204 ? 1.029 3.271 -3.006 1 98.88 204 LEU A O 1
ATOM 1463 N N . GLY A 1 205 ? 0.892 5.527 -3.047 1 98.75 205 GLY A N 1
ATOM 1464 C CA . GLY A 1 205 ? -0.015 5.555 -4.184 1 98.75 205 GLY A CA 1
ATOM 1465 C C . GLY A 1 205 ? -1.475 5.641 -3.779 1 98.75 205 GLY A C 1
ATOM 1466 O O . GLY A 1 205 ? -2.328 6.008 -4.59 1 98.75 205 GLY A O 1
ATOM 1467 N N . ALA A 1 206 ? -1.786 5.258 -2.533 1 98.81 206 ALA A N 1
ATOM 1468 C CA . ALA A 1 206 ? -3.143 5.395 -2.01 1 98.81 206 ALA A CA 1
ATOM 1469 C C . ALA A 1 206 ? -3.301 6.688 -1.217 1 98.81 206 ALA A C 1
ATOM 1471 O O . ALA A 1 206 ? -3.9 7.648 -1.701 1 98.81 206 ALA A O 1
ATOM 1472 N N . GLY A 1 207 ? -2.605 6.762 -0.106 1 98.75 207 GLY A N 1
ATOM 1473 C CA . GLY A 1 207 ? -2.773 7.914 0.762 1 98.75 207 GLY A CA 1
ATOM 1474 C C . GLY A 1 207 ? -1.614 8.891 0.687 1 98.75 207 GLY A C 1
ATOM 1475 O O . GLY A 1 207 ? -1.74 10.047 1.098 1 98.75 207 GLY A O 1
ATOM 1476 N N . THR A 1 208 ? -0.459 8.461 0.22 1 98.94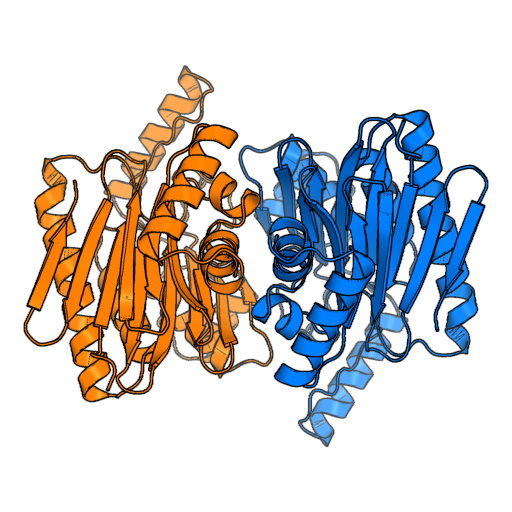 208 THR A N 1
ATOM 1477 C CA . THR A 1 208 ? 0.758 9.266 0.205 1 98.94 208 THR A CA 1
ATOM 1478 C C . THR A 1 208 ? 1.599 8.953 -1.029 1 98.94 208 THR A C 1
ATOM 1480 O O . THR A 1 208 ? 1.81 7.785 -1.363 1 98.94 208 THR A O 1
ATOM 1483 N N . TYR A 1 209 ? 2.096 10 -1.708 1 98.94 209 TYR A N 1
ATOM 1484 C CA . TYR A 1 209 ? 3.068 9.781 -2.773 1 98.94 209 TYR A CA 1
ATOM 1485 C C . TYR A 1 209 ? 3.748 11.086 -3.168 1 98.94 209 TYR A C 1
ATOM 1487 O O . TYR A 1 209 ? 3.18 12.164 -2.998 1 98.94 209 TYR A O 1
ATOM 1495 N N . ALA A 1 210 ? 4.957 10.992 -3.627 1 98.94 210 ALA A N 1
ATOM 1496 C CA . ALA A 1 210 ? 5.699 12.141 -4.145 1 98.94 210 ALA A CA 1
ATOM 1497 C C . ALA A 1 210 ? 6.598 11.734 -5.309 1 98.94 210 ALA A C 1
ATOM 1499 O O . ALA A 1 210 ? 7.273 10.703 -5.246 1 98.94 210 ALA A O 1
ATOM 1500 N N . ASP A 1 211 ? 6.566 12.477 -6.32 1 98.75 211 ASP A N 1
ATOM 1501 C CA . ASP A 1 211 ? 7.383 12.305 -7.516 1 98.75 211 ASP A CA 1
ATOM 1502 C C . ASP A 1 211 ? 7.707 13.648 -8.164 1 98.75 211 ASP A C 1
ATOM 1504 O O . ASP A 1 211 ? 6.805 14.367 -8.602 1 98.75 211 ASP A O 1
ATOM 1508 N N . ASN A 1 212 ? 8.984 13.945 -8.312 1 98.38 212 ASN A N 1
ATOM 1509 C CA . ASN A 1 212 ? 9.375 15.227 -8.875 1 98.38 212 ASN A CA 1
ATOM 1510 C C . ASN A 1 212 ? 8.812 15.422 -10.281 1 98.38 212 ASN A C 1
ATOM 1512 O O . ASN A 1 212 ? 8.695 16.547 -10.758 1 98.38 212 ASN A O 1
ATOM 1516 N N . GLU A 1 213 ? 8.484 14.359 -10.922 1 97.12 213 GLU A N 1
ATOM 1517 C CA . GLU A 1 213 ? 8.008 14.453 -12.297 1 97.12 213 GLU A CA 1
ATOM 1518 C C . GLU A 1 213 ? 6.559 14.938 -12.344 1 97.12 213 GLU A C 1
ATOM 1520 O O . GLU A 1 213 ? 6.109 15.484 -13.359 1 97.12 213 GLU A O 1
ATOM 1525 N N . THR A 1 214 ? 5.863 14.766 -11.258 1 97.75 214 THR A N 1
ATOM 1526 C CA . THR A 1 214 ? 4.441 15.102 -11.297 1 97.75 214 THR A CA 1
ATOM 1527 C C . THR A 1 214 ? 4.059 15.984 -10.109 1 97.75 214 THR A C 1
ATOM 1529 O O . THR A 1 214 ? 3.418 17.016 -10.289 1 97.75 214 THR A O 1
ATOM 1532 N N . GLY A 1 215 ? 4.391 15.5 -8.914 1 98.5 215 GLY A N 1
ATOM 1533 C CA . GLY A 1 215 ? 4.016 16.234 -7.715 1 98.5 215 GLY A CA 1
ATOM 1534 C C . GLY A 1 215 ? 3.949 15.367 -6.473 1 98.5 215 GLY A C 1
ATOM 1535 O O . GLY A 1 215 ? 4.504 14.266 -6.449 1 98.5 215 GLY A O 1
ATOM 1536 N N . ALA A 1 216 ? 3.412 15.938 -5.398 1 98.94 216 ALA A N 1
ATOM 1537 C CA . ALA A 1 216 ? 3.213 15.25 -4.125 1 98.94 216 ALA A CA 1
ATOM 1538 C C . ALA A 1 216 ? 1.771 15.398 -3.643 1 98.94 216 ALA A C 1
ATOM 1540 O O . ALA A 1 216 ? 1.122 16.406 -3.906 1 98.94 216 ALA A O 1
ATOM 1541 N N . ALA A 1 217 ? 1.317 14.383 -2.99 1 98.94 217 ALA A N 1
ATOM 1542 C CA . ALA A 1 217 ? -0.066 14.43 -2.521 1 98.94 217 ALA A CA 1
ATOM 1543 C C . ALA A 1 217 ? -0.234 13.633 -1.23 1 98.94 217 ALA A C 1
ATOM 1545 O O . ALA A 1 217 ? 0.481 12.656 -0.997 1 98.94 217 ALA A O 1
ATOM 1546 N N . SER A 1 218 ? -1.121 14.031 -0.384 1 98.94 218 SER A N 1
ATOM 1547 C CA . SER A 1 218 ? -1.554 13.398 0.86 1 98.94 218 SER A CA 1
ATOM 1548 C C . SER A 1 218 ? -3.074 13.391 0.975 1 98.94 218 SER A C 1
ATOM 1550 O O . SER A 1 218 ? -3.719 14.43 0.84 1 98.94 218 SER A O 1
ATOM 1552 N N . ALA A 1 219 ? -3.613 12.211 1.211 1 98.75 219 ALA A N 1
ATOM 1553 C CA . ALA A 1 219 ? -5.066 12.07 1.245 1 98.75 219 ALA A CA 1
ATOM 1554 C C . ALA A 1 219 ? -5.559 11.789 2.662 1 98.75 219 ALA A C 1
ATOM 1556 O O . ALA A 1 219 ? -4.773 11.391 3.527 1 98.75 219 ALA A O 1
ATOM 1557 N N . THR A 1 220 ? -6.816 12.047 2.912 1 98.19 220 THR A N 1
ATOM 1558 C CA . THR A 1 220 ? -7.52 11.797 4.168 1 98.19 220 THR A CA 1
ATOM 1559 C C . THR A 1 220 ? -8.984 11.477 3.91 1 98.19 220 THR A C 1
ATOM 1561 O O . THR A 1 220 ? -9.562 11.914 2.91 1 98.19 220 THR A O 1
ATOM 1564 N N . GLY A 1 221 ? -9.555 10.648 4.738 1 96.19 221 GLY A N 1
ATOM 1565 C CA . GLY A 1 221 ? -10.938 10.242 4.582 1 96.19 221 GLY A CA 1
ATOM 1566 C C . GLY A 1 221 ? -11.156 8.766 4.824 1 96.19 221 GLY A C 1
ATOM 1567 O O . GLY A 1 221 ? -10.562 8.188 5.734 1 96.19 221 GLY A O 1
ATOM 1568 N N . HIS A 1 222 ? -12.117 8.195 4.09 1 94.94 222 HIS A N 1
ATOM 1569 C CA . HIS A 1 222 ? -12.398 6.77 4.219 1 94.94 222 HIS A CA 1
ATOM 1570 C C . HIS A 1 222 ? -11.273 5.934 3.611 1 94.94 222 HIS A C 1
ATOM 1572 O O . HIS A 1 222 ? -11.297 5.637 2.416 1 94.94 222 HIS A O 1
ATOM 1578 N N . GLY A 1 223 ? -10.383 5.449 4.477 1 96.62 223 GLY A N 1
ATOM 1579 C CA . GLY A 1 223 ? -9.148 4.805 4.074 1 96.62 223 GLY A CA 1
ATOM 1580 C C . GLY A 1 223 ? -9.359 3.619 3.152 1 96.62 223 GLY A C 1
ATOM 1581 O O . GLY A 1 223 ? -8.594 3.412 2.209 1 96.62 223 GLY A O 1
ATOM 1582 N N . GLU A 1 224 ? -10.414 2.82 3.428 1 97.81 224 GLU A N 1
ATOM 1583 C CA . GLU A 1 224 ? -10.711 1.649 2.607 1 97.81 224 GLU A CA 1
ATOM 1584 C C . GLU A 1 224 ? -10.992 2.047 1.16 1 97.81 224 GLU A C 1
ATOM 1586 O O . GLU A 1 224 ? -10.516 1.394 0.229 1 97.81 224 GLU A O 1
ATOM 1591 N N . SER A 1 225 ? -11.711 3.162 0.957 1 97.75 225 SER A N 1
ATOM 1592 C CA . SER A 1 225 ? -12.039 3.615 -0.392 1 97.75 225 SER A CA 1
ATOM 1593 C C . SER A 1 225 ? -10.82 4.242 -1.07 1 97.75 225 SER A C 1
ATOM 1595 O O . SER A 1 225 ? -10.586 4.02 -2.26 1 97.75 225 SER A O 1
ATOM 1597 N N . ILE A 1 226 ? -10.086 5.016 -0.298 1 98.38 226 ILE A N 1
ATOM 1598 C CA . ILE A 1 226 ? -8.898 5.684 -0.831 1 98.38 226 ILE A CA 1
ATOM 1599 C C . ILE A 1 226 ? -7.895 4.641 -1.314 1 98.38 226 ILE A C 1
ATOM 1601 O O . ILE A 1 226 ? -7.305 4.789 -2.387 1 98.38 226 ILE A O 1
ATOM 1605 N N . MET A 1 227 ? -7.742 3.604 -0.542 1 98.5 227 MET A N 1
ATOM 1606 C CA . MET A 1 227 ? -6.812 2.523 -0.864 1 98.5 227 MET A CA 1
ATOM 1607 C C . MET A 1 227 ? -7.277 1.759 -2.1 1 98.5 227 MET A C 1
ATOM 1609 O O . MET A 1 227 ? -6.496 1.545 -3.029 1 98.5 227 MET A O 1
ATOM 1613 N N . ARG A 1 228 ? -8.562 1.395 -2.156 1 98.69 228 ARG A N 1
ATOM 1614 C CA . ARG A 1 228 ? -9.133 0.626 -3.26 1 98.69 228 ARG A CA 1
ATOM 1615 C C . ARG A 1 228 ? -9.094 1.426 -4.559 1 98.69 228 ARG A C 1
ATOM 1617 O O . ARG A 1 228 ? -8.859 0.868 -5.633 1 98.69 228 ARG A O 1
ATOM 1624 N N . PHE A 1 229 ? -9.297 2.725 -4.445 1 98.69 229 PHE A N 1
ATOM 1625 C CA . PHE A 1 229 ? -9.375 3.57 -5.629 1 98.69 229 PHE A CA 1
ATOM 1626 C C . PHE A 1 229 ? -7.996 4.078 -6.027 1 98.69 229 PHE A C 1
ATOM 1628 O O . PHE A 1 229 ? -7.836 4.695 -7.082 1 98.69 229 PHE A O 1
ATOM 1635 N N . ASN A 1 230 ? -6.973 3.848 -5.152 1 98.56 230 ASN A N 1
ATOM 1636 C CA . ASN A 1 230 ? -5.621 4.344 -5.391 1 98.56 230 ASN A CA 1
ATOM 1637 C C . ASN A 1 230 ? -5.625 5.832 -5.73 1 98.56 230 ASN A C 1
ATOM 1639 O O . ASN A 1 230 ? -5.07 6.242 -6.75 1 98.56 230 ASN A O 1
ATOM 1643 N N . VAL A 1 231 ? -6.102 6.633 -4.828 1 98.75 231 VAL A N 1
ATOM 1644 C CA . VAL A 1 231 ? -6.496 8.016 -5.07 1 98.75 231 VAL A CA 1
ATOM 1645 C C . VAL A 1 231 ? -5.273 8.836 -5.477 1 98.75 231 VAL A C 1
ATOM 1647 O O . VAL A 1 231 ? -5.27 9.477 -6.527 1 98.75 231 VAL A O 1
ATOM 1650 N N . VAL A 1 232 ? -4.211 8.758 -4.723 1 98.81 232 VAL A N 1
ATOM 1651 C CA . VAL A 1 232 ? -3.062 9.633 -4.938 1 98.81 232 VAL A CA 1
ATOM 1652 C C . VAL A 1 232 ? -2.377 9.266 -6.254 1 98.81 232 VAL A C 1
ATOM 1654 O O . VAL A 1 232 ? -1.979 10.156 -7.016 1 98.81 232 VAL A O 1
ATOM 1657 N N . SER A 1 233 ? -2.301 7.984 -6.574 1 98.44 233 SER A N 1
ATOM 1658 C CA . SER A 1 233 ? -1.713 7.551 -7.836 1 98.44 233 SER A CA 1
ATOM 1659 C C . SER A 1 233 ? -2.523 8.047 -9.023 1 98.44 233 SER A C 1
ATOM 1661 O O . SER A 1 233 ? -1.959 8.422 -10.055 1 98.44 233 SER A O 1
ATOM 1663 N N . ARG A 1 234 ? -3.799 8.008 -8.906 1 98.5 234 ARG A N 1
ATOM 1664 C CA . ARG A 1 234 ? -4.648 8.453 -10.008 1 98.5 234 ARG A CA 1
ATOM 1665 C C . ARG A 1 234 ? -4.512 9.961 -10.234 1 98.5 234 ARG A C 1
ATOM 1667 O O . ARG A 1 234 ? -4.547 10.422 -11.375 1 98.5 234 ARG A O 1
ATOM 1674 N N . VAL A 1 235 ? -4.398 10.75 -9.141 1 98.62 235 VAL A N 1
ATOM 1675 C CA . VAL A 1 235 ? -4.191 12.188 -9.266 1 98.62 235 VAL A CA 1
ATOM 1676 C C . VAL A 1 235 ? -2.904 12.461 -10.039 1 98.62 235 VAL A C 1
ATOM 1678 O O . VAL A 1 235 ? -2.906 13.234 -11.008 1 98.62 235 VAL A O 1
ATOM 1681 N N . LEU A 1 236 ? -1.849 11.781 -9.672 1 97.19 236 LEU A N 1
ATOM 1682 C CA . LEU A 1 236 ? -0.552 12.031 -10.289 1 97.19 236 LEU A CA 1
ATOM 1683 C C . LEU A 1 236 ? -0.514 11.492 -11.711 1 97.19 236 LEU A C 1
ATOM 1685 O O . LEU A 1 236 ? 0.161 12.047 -12.578 1 97.19 236 LEU A O 1
ATOM 1689 N N . ALA A 1 237 ? -1.272 10.406 -11.969 1 97.5 237 ALA A N 1
ATOM 1690 C CA . ALA A 1 237 ? -1.383 9.875 -13.328 1 97.5 237 ALA A CA 1
ATOM 1691 C C . ALA A 1 237 ? -2.031 10.891 -14.266 1 97.5 237 ALA A C 1
ATOM 1693 O O . ALA A 1 237 ? -1.627 11.023 -15.422 1 97.5 237 ALA A O 1
ATOM 1694 N N . LEU A 1 238 ? -3.074 11.562 -13.75 1 97.38 238 LEU A N 1
ATOM 1695 C CA . LEU A 1 238 ? -3.738 12.586 -14.555 1 97.38 238 LEU A CA 1
ATOM 1696 C C . LEU A 1 238 ? -2.787 13.734 -14.859 1 97.38 238 LEU A C 1
ATOM 1698 O O . LEU A 1 238 ? -2.848 14.328 -15.945 1 97.38 238 LEU A O 1
ATOM 1702 N N . MET A 1 239 ? -1.904 14.062 -13.914 1 96.5 239 MET A N 1
ATOM 1703 C CA . MET A 1 239 ? -0.89 15.086 -14.141 1 96.5 239 MET A CA 1
ATOM 1704 C C . MET A 1 239 ? 0.091 14.656 -15.219 1 96.5 239 MET A C 1
ATOM 1706 O O . MET A 1 239 ? 0.491 15.461 -16.062 1 96.5 239 MET A O 1
ATOM 1710 N N . GLN A 1 240 ? 0.406 13.422 -15.172 1 95.19 240 GLN A N 1
ATOM 1711 C CA . GLN A 1 240 ? 1.446 12.898 -16.062 1 95.19 240 GLN A CA 1
ATOM 1712 C C . GLN A 1 240 ? 0.905 12.656 -17.469 1 95.19 240 GLN A C 1
ATOM 1714 O O . GLN A 1 240 ? 1.583 12.938 -18.453 1 95.19 240 GLN A O 1
ATOM 1719 N N . HIS A 1 241 ? -0.344 12.156 -17.562 1 94.38 241 HIS A N 1
ATOM 1720 C CA . HIS A 1 241 ? -0.821 11.656 -18.844 1 94.38 241 HIS A CA 1
ATOM 1721 C C . HIS A 1 241 ? -2.072 12.398 -19.297 1 94.38 241 HIS A C 1
ATOM 1723 O O . HIS A 1 241 ? -2.486 12.281 -20.453 1 94.38 241 HIS A O 1
ATOM 1729 N N . GLY A 1 242 ? -2.926 13.141 -18.453 1 88.56 242 GLY A N 1
ATOM 1730 C CA . GLY A 1 242 ? -4.234 13.695 -18.75 1 88.56 242 GLY A CA 1
ATOM 1731 C C . GLY A 1 242 ? -4.207 15.195 -19.016 1 88.56 242 GLY A C 1
ATOM 1732 O O . GLY A 1 242 ? -5.242 15.797 -19.281 1 88.56 242 GLY A O 1
ATOM 1733 N N . ASN A 1 243 ? -3.232 15.93 -19.109 1 89.19 243 ASN A N 1
ATOM 1734 C CA . ASN A 1 243 ? -3.135 17.375 -19.266 1 89.19 243 ASN A CA 1
ATOM 1735 C C . ASN A 1 243 ? -3.99 18.109 -18.25 1 89.19 243 ASN A C 1
ATOM 1737 O O . ASN A 1 243 ? -4.812 18.953 -18.609 1 89.19 243 ASN A O 1
ATOM 1741 N N . HIS A 1 244 ? -3.93 17.844 -17 1 96.12 244 HIS A N 1
ATOM 1742 C CA . HIS A 1 244 ? -4.676 18.453 -15.906 1 96.12 244 HIS A CA 1
ATOM 1743 C C . HIS A 1 244 ? -3.771 19.312 -15.039 1 96.12 244 HIS A C 1
ATOM 1745 O O . HIS A 1 244 ? -2.578 19.047 -14.906 1 96.12 244 HIS A O 1
ATOM 1751 N N . THR A 1 245 ? -4.441 20.406 -14.57 1 97.81 245 THR A N 1
ATOM 1752 C CA . THR A 1 245 ? -3.795 21.031 -13.422 1 97.81 245 THR A CA 1
ATOM 1753 C C . THR A 1 245 ? -3.941 20.172 -12.18 1 97.81 245 THR A C 1
ATOM 1755 O O . THR A 1 245 ? -4.797 19.281 -12.125 1 97.81 245 THR A O 1
ATOM 1758 N N . ILE A 1 246 ? -3.104 20.406 -11.25 1 98.44 246 ILE A N 1
ATOM 1759 C CA . ILE A 1 246 ? -3.141 19.594 -10.039 1 98.44 246 ILE A CA 1
ATOM 1760 C C . ILE A 1 246 ? -4.488 19.781 -9.344 1 98.44 246 ILE A C 1
ATOM 1762 O O . ILE A 1 246 ? -5.016 18.844 -8.742 1 98.44 246 ILE A O 1
ATOM 1766 N N . GLN A 1 247 ? -5.098 20.969 -9.359 1 98.75 247 GLN A N 1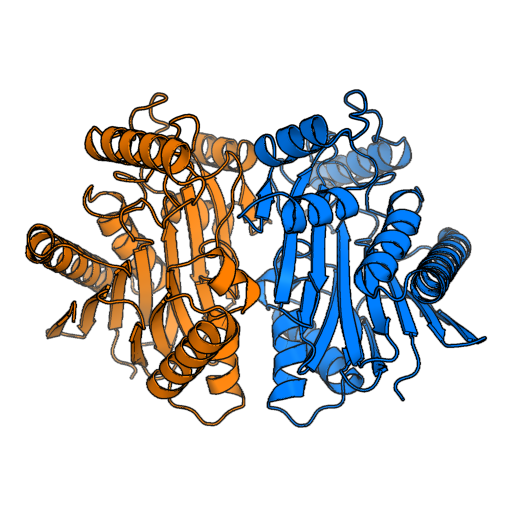
ATOM 1767 C CA . GLN A 1 247 ? -6.414 21.219 -8.781 1 98.75 247 GLN A CA 1
ATOM 1768 C C . GLN A 1 247 ? -7.492 20.438 -9.523 1 98.75 247 GLN A C 1
ATOM 1770 O O . GLN A 1 247 ? -8.352 19.812 -8.898 1 98.75 247 GLN A O 1
ATOM 1775 N N . GLN A 1 248 ? -7.449 20.453 -10.82 1 98.62 248 GLN A N 1
ATOM 1776 C CA . GLN A 1 248 ? -8.406 19.703 -11.625 1 98.62 248 GLN A CA 1
ATOM 1777 C C . GLN A 1 248 ? -8.289 18.203 -11.359 1 98.62 248 GLN A C 1
ATOM 1779 O O . GLN A 1 248 ? -9.305 17.516 -11.25 1 98.62 248 GLN A O 1
ATOM 1784 N N . ALA A 1 249 ? -7.051 17.719 -11.305 1 98.69 249 ALA A N 1
ATOM 1785 C CA . ALA A 1 249 ? -6.805 16.297 -11.078 1 98.69 249 ALA A CA 1
ATOM 1786 C C . ALA A 1 249 ? -7.363 15.844 -9.734 1 98.69 249 ALA A C 1
ATOM 1788 O O . ALA A 1 249 ? -8.031 14.805 -9.641 1 98.69 249 ALA A O 1
ATOM 1789 N N . THR A 1 250 ? -7.082 16.609 -8.688 1 98.75 250 THR A N 1
ATOM 1790 C CA . THR A 1 250 ? -7.555 16.266 -7.352 1 98.75 250 THR A CA 1
ATOM 1791 C C . THR A 1 250 ? -9.078 16.25 -7.305 1 98.75 250 THR A C 1
ATOM 1793 O O . THR A 1 250 ? -9.68 15.336 -6.746 1 98.75 250 THR A O 1
ATOM 1796 N N . GLU A 1 251 ? -9.695 17.219 -7.93 1 98.62 251 GLU A N 1
ATOM 1797 C CA . GLU A 1 251 ? -11.156 17.312 -7.949 1 98.62 251 GLU A CA 1
ATOM 1798 C C . GLU A 1 251 ? -11.773 16.141 -8.703 1 98.62 251 GLU A C 1
ATOM 1800 O O . GLU A 1 251 ? -12.711 15.516 -8.211 1 98.62 251 GLU A O 1
ATOM 1805 N N . GLN A 1 252 ? -11.281 15.898 -9.828 1 98.44 252 GLN A N 1
ATOM 1806 C CA . GLN A 1 252 ? -11.828 14.828 -10.648 1 98.44 252 GLN A CA 1
ATOM 1807 C C . GLN A 1 252 ? -11.727 13.484 -9.938 1 98.44 252 GLN A C 1
ATOM 1809 O O . GLN A 1 252 ? -12.695 12.727 -9.883 1 98.44 252 GLN A O 1
ATOM 1814 N N . VAL A 1 253 ? -10.586 13.188 -9.406 1 98.62 253 VAL A N 1
ATOM 1815 C CA . VAL A 1 253 ? -10.344 11.875 -8.812 1 98.62 253 VAL A CA 1
ATOM 1816 C C . VAL A 1 253 ? -11.211 11.703 -7.566 1 98.62 253 VAL A C 1
ATOM 1818 O O . VAL A 1 253 ? -11.805 10.641 -7.359 1 98.62 253 VAL A O 1
ATOM 1821 N N . LEU A 1 254 ? -11.328 12.711 -6.723 1 98.5 254 LEU A N 1
ATOM 1822 C CA . LEU A 1 254 ? -12.133 12.594 -5.508 1 98.5 254 LEU A CA 1
ATOM 1823 C C . LEU A 1 254 ? -13.609 12.43 -5.848 1 98.5 254 LEU A C 1
ATOM 1825 O O . LEU A 1 254 ? -14.32 11.672 -5.195 1 98.5 254 LEU A O 1
ATOM 1829 N N . LEU A 1 255 ? -14.031 13.195 -6.824 1 98.5 255 LEU A N 1
ATOM 1830 C CA . LEU A 1 255 ? -15.422 13.078 -7.23 1 98.5 255 LEU A CA 1
ATOM 1831 C C . LEU A 1 255 ? -15.727 11.688 -7.773 1 98.5 255 LEU A C 1
ATOM 1833 O O . LEU A 1 255 ? -16.797 11.125 -7.504 1 98.5 255 LEU A O 1
ATOM 1837 N N . GLU A 1 256 ? -14.836 11.195 -8.523 1 98.19 256 GLU A N 1
ATOM 1838 C CA . GLU A 1 256 ? -15.008 9.852 -9.07 1 98.19 256 GLU A CA 1
ATOM 1839 C C . GLU A 1 256 ? -15.039 8.805 -7.961 1 98.19 256 GLU A C 1
ATOM 1841 O O . GLU A 1 256 ? -15.828 7.863 -8.008 1 98.19 256 GLU A O 1
ATOM 1846 N N . MET A 1 257 ? -14.109 8.914 -6.973 1 98.06 257 MET A N 1
ATOM 1847 C CA . MET A 1 257 ? -14.109 7.984 -5.848 1 98.06 257 MET A CA 1
ATOM 1848 C C . MET A 1 257 ? -15.445 8.031 -5.105 1 98.06 257 MET A C 1
ATOM 1850 O O . MET A 1 257 ? -16 6.988 -4.77 1 98.06 257 MET A O 1
ATOM 1854 N N . THR A 1 258 ? -15.875 9.281 -4.852 1 97.88 258 THR A N 1
ATOM 1855 C CA . THR A 1 258 ? -17.125 9.477 -4.121 1 97.88 258 THR A CA 1
ATOM 1856 C C . THR A 1 258 ? -18.297 8.867 -4.883 1 97.88 258 THR A C 1
ATOM 1858 O O . THR A 1 258 ? -19.156 8.227 -4.285 1 97.88 258 THR A O 1
ATOM 1861 N N . LYS A 1 259 ? -18.328 9.094 -6.148 1 97.62 259 LYS A N 1
ATOM 1862 C CA . LYS A 1 259 ? -19.391 8.539 -6.98 1 97.62 259 LYS A CA 1
ATOM 1863 C C . LYS A 1 259 ? -19.375 7.012 -6.941 1 97.62 259 LYS A C 1
ATOM 1865 O O . LYS A 1 259 ? -20.422 6.371 -6.879 1 97.62 259 LYS A O 1
ATOM 1870 N N . ARG A 1 260 ? -18.219 6.441 -6.941 1 96.69 260 ARG A N 1
ATOM 1871 C CA . ARG A 1 260 ? -18.062 4.996 -7.059 1 96.69 260 ARG A CA 1
ATOM 1872 C C . ARG A 1 260 ? -18.391 4.301 -5.742 1 96.69 260 ARG A C 1
ATOM 1874 O O . ARG A 1 260 ? -18.984 3.219 -5.734 1 96.69 260 ARG A O 1
ATOM 1881 N N . PHE A 1 261 ? -17.938 4.895 -4.586 1 97.12 261 PHE A N 1
ATOM 1882 C CA . PHE A 1 261 ? -18.016 4.18 -3.318 1 97.12 261 PHE A CA 1
ATOM 1883 C C . PHE A 1 261 ? -19.031 4.824 -2.387 1 97.12 261 PHE A C 1
ATOM 1885 O O . PHE A 1 261 ? -19.328 4.285 -1.318 1 97.12 261 PHE A O 1
ATOM 1892 N N . ASN A 1 262 ? -19.609 5.973 -2.768 1 97 262 ASN A N 1
ATOM 1893 C CA . ASN A 1 262 ? -20.469 6.758 -1.896 1 97 262 ASN A CA 1
ATOM 1894 C C . ASN A 1 262 ? -19.797 7.07 -0.565 1 97 262 ASN A C 1
ATOM 1896 O O . ASN A 1 262 ? -20.391 6.887 0.497 1 97 262 ASN A O 1
ATOM 1900 N N . GLU A 1 263 ? -18.484 7.414 -0.635 1 96.12 263 GLU A N 1
ATOM 1901 C CA . GLU A 1 263 ? -17.656 7.82 0.503 1 96.12 263 GLU A CA 1
ATOM 1902 C C . GLU A 1 263 ? -16.938 9.133 0.219 1 96.12 263 GLU A C 1
ATOM 1904 O O . GLU A 1 263 ? -16.766 9.523 -0.939 1 96.12 263 GLU A O 1
ATOM 1909 N N . THR A 1 264 ? -16.547 9.828 1.234 1 95 264 THR A N 1
ATOM 1910 C CA . THR A 1 264 ? -15.914 11.133 1.077 1 95 264 THR A CA 1
ATOM 1911 C C . THR A 1 264 ? -14.43 11.062 1.419 1 95 264 THR A C 1
ATOM 1913 O O . THR A 1 264 ? -13.984 10.117 2.076 1 95 264 THR A O 1
ATOM 1916 N N . ALA A 1 265 ? -13.672 11.977 0.942 1 97 265 ALA A N 1
ATOM 1917 C CA . ALA A 1 265 ? -12.242 12.109 1.208 1 97 265 ALA A CA 1
ATOM 1918 C C . ALA A 1 265 ? -11.766 13.539 0.978 1 97 265 ALA A C 1
ATOM 1920 O O . ALA A 1 265 ? -12.539 14.391 0.526 1 97 265 ALA A O 1
ATOM 1921 N N . GLY A 1 266 ? -10.664 13.828 1.437 1 98.25 266 GLY A N 1
ATOM 1922 C CA . GLY A 1 266 ? -9.914 15.039 1.141 1 98.25 266 GLY A CA 1
ATOM 1923 C C . GLY A 1 266 ? -8.5 14.773 0.662 1 98.25 266 GLY A C 1
ATOM 1924 O O . GLY A 1 266 ? -7.969 13.68 0.868 1 98.25 266 GLY A O 1
ATOM 1925 N N . ILE A 1 267 ? -7.965 15.773 -0.015 1 98.75 267 ILE A N 1
ATOM 1926 C CA . ILE A 1 267 ? -6.609 15.633 -0.532 1 98.75 267 ILE A CA 1
ATOM 1927 C C . ILE A 1 267 ? -5.953 17 -0.641 1 98.75 267 ILE A C 1
ATOM 1929 O O . ILE A 1 267 ? -6.617 18 -0.958 1 98.75 267 I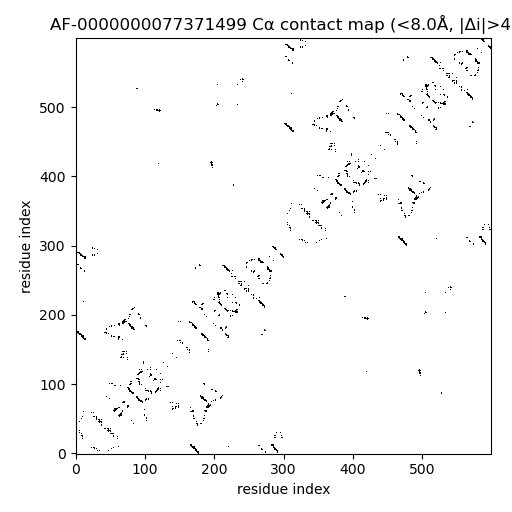LE A O 1
ATOM 1933 N N . ILE A 1 268 ? -4.719 17.062 -0.264 1 98.94 268 ILE A N 1
ATOM 1934 C CA . ILE A 1 268 ? -3.854 18.172 -0.622 1 98.94 268 ILE A CA 1
ATOM 1935 C C . ILE A 1 268 ? -2.75 17.703 -1.562 1 98.94 268 ILE A C 1
ATOM 1937 O O . ILE A 1 268 ? -2.277 16.562 -1.445 1 98.94 268 ILE A O 1
ATOM 1941 N N . ALA A 1 269 ? -2.385 18.547 -2.477 1 98.94 269 ALA A N 1
ATOM 1942 C CA . ALA A 1 269 ? -1.368 18.188 -3.465 1 98.94 269 ALA A CA 1
ATOM 1943 C C . ALA A 1 269 ? -0.594 19.422 -3.92 1 98.94 269 ALA A C 1
ATOM 1945 O O . ALA A 1 269 ? -1.079 20.547 -3.795 1 98.94 269 ALA A O 1
ATOM 1946 N N . ILE A 1 270 ? 0.607 19.219 -4.32 1 98.88 270 ILE A N 1
ATOM 1947 C CA . ILE A 1 270 ? 1.453 20.25 -4.926 1 98.88 270 ILE A CA 1
ATOM 1948 C C . ILE A 1 270 ? 2.158 19.672 -6.152 1 98.88 270 ILE A C 1
ATOM 1950 O O . ILE A 1 270 ? 2.73 18.594 -6.098 1 98.88 270 ILE A O 1
ATOM 1954 N N . ASP A 1 271 ? 2.072 20.344 -7.289 1 98.25 271 ASP A N 1
ATOM 1955 C CA . ASP A 1 271 ? 2.693 19.781 -8.484 1 98.25 271 ASP A CA 1
ATOM 1956 C C . ASP A 1 271 ? 4.137 20.266 -8.625 1 98.25 271 ASP A C 1
ATOM 1958 O O . ASP A 1 271 ? 4.648 20.969 -7.758 1 98.25 271 ASP A O 1
ATOM 1962 N N . TYR A 1 272 ? 4.824 19.859 -9.68 1 96.31 272 TYR A N 1
ATOM 1963 C CA . TYR A 1 272 ? 6.25 20.094 -9.875 1 96.31 272 TYR A CA 1
ATOM 1964 C C . TYR A 1 272 ? 6.543 21.562 -10.141 1 96.31 272 TYR A C 1
ATOM 1966 O O . TYR A 1 272 ? 7.699 21.984 -10.117 1 96.31 272 TYR A O 1
ATOM 1974 N N . ARG A 1 273 ? 5.496 22.375 -10.297 1 95.94 273 ARG A N 1
ATOM 1975 C CA . ARG A 1 273 ? 5.66 23.812 -10.516 1 95.94 273 ARG A CA 1
ATOM 1976 C C . ARG A 1 273 ? 5.301 24.594 -9.258 1 95.94 273 ARG A C 1
ATOM 1978 O O . ARG A 1 273 ? 5.418 25.828 -9.234 1 95.94 273 ARG A O 1
ATOM 1985 N N . GLY A 1 274 ? 4.805 23.922 -8.273 1 97.75 274 GLY A N 1
ATOM 1986 C CA . GLY A 1 274 ? 4.43 24.594 -7.035 1 97.75 274 GLY A CA 1
ATOM 1987 C C . GLY A 1 274 ? 2.967 24.984 -6.984 1 97.75 274 GLY A C 1
ATOM 1988 O O . GLY A 1 274 ? 2.541 25.703 -6.078 1 97.75 274 GLY A O 1
ATOM 1989 N N . GLU A 1 275 ? 2.248 24.547 -7.965 1 98.12 275 GLU A N 1
ATOM 1990 C CA . GLU A 1 275 ? 0.809 24.797 -7.938 1 98.12 275 GLU A CA 1
ATOM 1991 C C . GLU A 1 275 ? 0.118 23.859 -6.941 1 98.12 275 GLU A C 1
ATOM 1993 O O . GLU A 1 275 ? 0.527 22.719 -6.766 1 98.12 275 GLU A O 1
ATOM 1998 N N . LEU A 1 276 ? -0.944 24.422 -6.289 1 98.69 276 LEU A N 1
ATOM 1999 C CA . LEU A 1 276 ? -1.574 23.688 -5.191 1 98.69 276 LEU A CA 1
ATOM 2000 C C . LEU A 1 276 ? -2.889 23.062 -5.641 1 98.69 276 LEU A C 1
ATOM 2002 O O . LEU A 1 276 ? -3.598 23.625 -6.48 1 98.69 276 LEU A O 1
ATOM 2006 N N . GLY A 1 277 ? -3.123 21.875 -5.168 1 98.81 277 GLY A N 1
ATOM 2007 C CA . GLY A 1 277 ? -4.43 21.234 -5.215 1 98.81 277 GLY A CA 1
ATOM 2008 C C . GLY A 1 277 ? -5.012 20.969 -3.838 1 98.81 277 GLY A C 1
ATOM 2009 O O . GLY A 1 277 ? -4.398 20.281 -3.023 1 98.81 277 GLY A O 1
ATOM 2010 N N . ILE A 1 278 ? -6.137 21.578 -3.504 1 98.81 278 ILE A N 1
ATOM 2011 C CA . ILE A 1 278 ? -6.863 21.375 -2.256 1 98.81 278 ILE A CA 1
ATOM 2012 C C . ILE A 1 278 ? -8.32 21.016 -2.561 1 98.81 278 ILE A C 1
ATOM 2014 O O . ILE A 1 278 ? -9.047 21.828 -3.145 1 98.81 278 ILE A O 1
ATOM 2018 N N . CYS A 1 279 ? -8.688 19.844 -2.221 1 98.62 279 CYS A N 1
ATOM 2019 C CA . CYS A 1 279 ? -10.039 19.406 -2.541 1 98.62 279 CYS A CA 1
ATOM 2020 C C . CYS A 1 279 ? -10.562 18.422 -1.494 1 98.62 279 CYS A C 1
ATOM 2022 O O . CYS A 1 279 ? -9.797 17.609 -0.967 1 98.62 279 CYS A O 1
ATOM 2024 N N . PHE A 1 280 ? -11.836 18.516 -1.152 1 98 280 PHE A N 1
ATOM 2025 C CA . PHE A 1 280 ? -12.484 17.531 -0.294 1 98 280 PHE A CA 1
ATOM 2026 C C . PHE A 1 280 ? -13.969 17.422 -0.619 1 98 280 PHE A C 1
ATOM 2028 O O . PHE A 1 280 ? -14.602 18.422 -0.989 1 98 280 PHE A O 1
ATOM 2035 N N . THR A 1 281 ? -14.477 16.234 -0.541 1 97.25 281 THR A N 1
ATOM 2036 C CA . THR A 1 281 ? -15.898 15.977 -0.747 1 97.25 281 THR A CA 1
ATOM 2037 C C . THR A 1 281 ? -16.609 15.773 0.588 1 97.25 281 THR A C 1
ATOM 2039 O O . THR A 1 281 ? -17.828 15.609 0.628 1 97.25 281 THR A O 1
ATOM 2042 N N . SER A 1 282 ? -15.844 15.711 1.707 1 95.06 282 SER A N 1
ATOM 2043 C CA . SER A 1 282 ? -16.422 15.75 3.045 1 95.06 282 SER A CA 1
ATOM 2044 C C . SER A 1 282 ? -17.016 17.125 3.348 1 95.06 282 SER A C 1
ATOM 2046 O O . SER A 1 282 ? -16.844 18.062 2.574 1 95.06 282 SER A O 1
ATOM 2048 N N . LYS A 1 283 ? -17.672 17.25 4.445 1 94.81 283 LYS A N 1
ATOM 2049 C CA . LYS A 1 283 ? -18.25 18.531 4.82 1 94.81 283 LYS A CA 1
ATOM 2050 C C . LYS A 1 283 ? -17.156 19.578 5.059 1 94.81 283 LYS A C 1
ATOM 2052 O O . LYS A 1 283 ? -17.328 20.75 4.703 1 94.81 283 LYS A O 1
ATOM 2057 N N . ARG A 1 284 ? -16.031 19.125 5.699 1 96 284 ARG A N 1
ATOM 2058 C CA . ARG A 1 284 ? -14.953 20.062 6.027 1 96 284 ARG A CA 1
ATOM 2059 C C . ARG A 1 284 ? -13.602 19.359 5.973 1 96 284 ARG A C 1
ATOM 2061 O O . ARG A 1 284 ? -13.516 18.141 6.086 1 96 284 ARG A O 1
ATOM 2068 N N . MET A 1 285 ? -12.617 20.109 5.785 1 97 285 MET A N 1
ATOM 2069 C CA . MET A 1 285 ? -11.219 19.734 5.949 1 97 285 MET A CA 1
ATOM 2070 C C . MET A 1 285 ? -10.359 20.938 6.312 1 97 285 MET A C 1
ATOM 2072 O O . MET A 1 285 ? -10.383 21.953 5.617 1 97 285 MET A O 1
ATOM 2076 N N . SER A 1 286 ? -9.68 20.859 7.391 1 97.56 286 SER A N 1
ATOM 2077 C CA . SER A 1 286 ? -8.773 21.953 7.727 1 97.56 286 SER A CA 1
ATOM 2078 C C . SER A 1 286 ? -7.477 21.859 6.926 1 97.56 286 SER A C 1
ATOM 2080 O O . SER A 1 286 ? -6.953 20.766 6.711 1 97.56 286 SER A O 1
ATOM 2082 N N . TRP A 1 287 ? -7.027 22.969 6.402 1 98.69 287 TRP A N 1
ATOM 2083 C CA . TRP A 1 287 ? -5.773 23.031 5.66 1 98.69 287 TRP A CA 1
ATOM 2084 C C . TRP A 1 287 ? -5.117 24.406 5.824 1 98.69 287 TRP A C 1
ATOM 2086 O O . TRP A 1 287 ? -5.777 25.375 6.199 1 98.69 287 TRP A O 1
ATOM 2096 N N . ALA A 1 288 ? -3.824 24.438 5.648 1 98.94 288 ALA A N 1
ATOM 2097 C CA . ALA A 1 288 ? -3.068 25.688 5.617 1 98.94 288 ALA A CA 1
ATOM 2098 C C . ALA A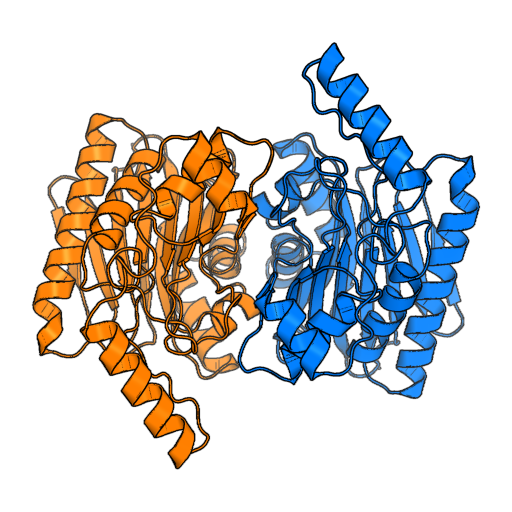 1 288 ? -1.825 25.547 4.742 1 98.94 288 ALA A C 1
ATOM 2100 O O . ALA A 1 288 ? -1.276 24.453 4.598 1 98.94 288 ALA A O 1
ATOM 2101 N N . TYR A 1 289 ? -1.467 26.594 4.117 1 98.88 289 TYR A N 1
ATOM 2102 C CA . TYR A 1 289 ? -0.174 26.578 3.443 1 98.88 289 TYR A CA 1
ATOM 2103 C C . TYR A 1 289 ? 0.587 27.875 3.701 1 98.88 289 TYR A C 1
ATOM 2105 O O . TYR A 1 289 ? -0.019 28.922 3.959 1 98.88 289 TYR A O 1
ATOM 2113 N N . GLN A 1 290 ? 1.82 27.766 3.766 1 98.81 290 GLN A N 1
ATOM 2114 C CA . GLN A 1 290 ? 2.74 28.891 3.869 1 98.81 290 GLN A CA 1
ATOM 2115 C C . GLN A 1 290 ? 3.615 29 2.623 1 98.81 290 GLN A C 1
ATOM 2117 O O . GLN A 1 290 ? 4.211 28.016 2.186 1 98.81 290 GLN A O 1
ATOM 2122 N N . ARG A 1 291 ? 3.664 30.156 2.027 1 97.75 291 ARG A N 1
ATOM 2123 C CA . ARG A 1 291 ? 4.484 30.547 0.886 1 97.75 291 ARG A CA 1
ATOM 2124 C C . ARG A 1 291 ? 5.047 31.953 1.073 1 97.75 291 ARG A C 1
ATOM 2126 O O . ARG A 1 291 ? 4.301 32.938 1.049 1 97.75 291 ARG A O 1
ATOM 2133 N N . GLY A 1 292 ? 6.406 32.031 1.159 1 96.12 292 GLY A N 1
ATOM 2134 C CA . GLY A 1 292 ? 6.945 33.344 1.542 1 96.12 292 GLY A CA 1
ATOM 2135 C C . GLY A 1 292 ? 6.34 33.875 2.824 1 96.12 292 GLY A C 1
ATOM 2136 O O . GLY A 1 292 ? 6.312 33.188 3.844 1 96.12 292 GLY A O 1
ATOM 2137 N N . ASP A 1 293 ? 5.766 35.031 2.783 1 95.81 293 ASP A N 1
ATOM 2138 C CA . ASP A 1 293 ? 5.203 35.656 3.979 1 95.81 293 ASP A CA 1
ATOM 2139 C C . ASP A 1 293 ? 3.697 35.406 4.062 1 95.81 293 ASP A C 1
ATOM 2141 O O . ASP A 1 293 ? 3.035 35.906 4.984 1 95.81 293 ASP A O 1
ATOM 2145 N N . GLU A 1 294 ? 3.223 34.562 3.186 1 97.5 294 GLU A N 1
ATOM 2146 C CA . GLU A 1 294 ? 1.78 34.344 3.129 1 97.5 294 GLU A CA 1
ATOM 2147 C C . GLU A 1 294 ? 1.393 33.062 3.818 1 97.5 294 GLU A C 1
ATOM 2149 O O . GLU A 1 294 ? 1.962 32 3.529 1 97.5 294 GLU A O 1
ATOM 2154 N N . LEU A 1 295 ? 0.563 33.219 4.742 1 98.31 295 LEU A N 1
ATOM 2155 C CA . LEU A 1 295 ? -0.063 32.062 5.406 1 98.31 295 LEU A CA 1
ATOM 2156 C C . LEU A 1 295 ? -1.563 32.031 5.137 1 98.31 295 LEU A C 1
ATOM 2158 O O . LEU A 1 295 ? -2.281 32.969 5.504 1 98.31 295 LEU A O 1
ATOM 2162 N N . HIS A 1 296 ? -2.008 31 4.453 1 98.44 296 HIS A N 1
ATOM 2163 C CA . HIS A 1 296 ? -3.418 30.828 4.125 1 98.44 296 HIS A CA 1
ATOM 2164 C C . HIS A 1 296 ? -3.99 29.594 4.801 1 98.44 296 HIS A C 1
ATOM 2166 O O . HIS A 1 296 ? -3.268 28.625 5.043 1 98.44 296 HIS A O 1
ATOM 2172 N N . CYS A 1 297 ? -5.227 29.594 5.176 1 98.31 297 CYS A N 1
ATOM 2173 C CA . CYS A 1 297 ? -5.879 28.453 5.793 1 98.31 297 CYS A CA 1
ATOM 2174 C C . CYS A 1 297 ? -7.355 28.391 5.414 1 98.31 297 CYS A C 1
ATOM 2176 O O . CYS A 1 297 ? -7.914 29.375 4.926 1 98.31 297 CYS A O 1
ATOM 2178 N N . GLY A 1 298 ? -7.91 27.25 5.52 1 97.06 298 GLY A N 1
ATOM 2179 C CA . GLY A 1 298 ? -9.328 27.047 5.258 1 97.06 298 GLY A CA 1
ATOM 2180 C C . GLY A 1 298 ? -9.891 25.797 5.918 1 97.06 298 GLY A C 1
ATOM 2181 O O . GLY A 1 298 ? -9.133 24.984 6.449 1 97.06 298 GLY A O 1
ATOM 2182 N N . VAL A 1 299 ? -11.289 25.719 5.988 1 96.12 299 VAL A N 1
ATOM 2183 C CA . VAL A 1 299 ? -11.945 24.547 6.574 1 96.12 299 VAL A CA 1
ATOM 2184 C C . VAL A 1 299 ? -13.195 24.203 5.762 1 96.12 299 VAL A C 1
ATOM 2186 O O . VAL A 1 299 ? -13.719 23.094 5.871 1 96.12 299 VAL A O 1
ATOM 2189 N N . ASP A 1 300 ? -13.719 25.234 5.035 1 93.38 300 ASP A N 1
ATOM 2190 C CA . ASP A 1 300 ? -14.961 25.062 4.297 1 93.38 300 ASP A CA 1
ATOM 2191 C C . ASP A 1 300 ? -14.727 25.109 2.791 1 93.38 300 ASP A C 1
ATOM 2193 O O . ASP A 1 300 ? -13.773 25.734 2.328 1 93.38 300 ASP A O 1
ATOM 2197 N N . GLN B 1 1 ? -18.016 -11.898 -27.016 1 79.88 1 GLN B N 1
ATOM 2198 C CA . GLN B 1 1 ? -17.859 -12.453 -25.672 1 79.88 1 GLN B CA 1
ATOM 2199 C C . GLN B 1 1 ? -16.391 -12.594 -25.312 1 79.88 1 GLN B C 1
ATOM 2201 O O . GLN B 1 1 ? -15.57 -12.992 -26.156 1 79.88 1 GLN B O 1
ATOM 2206 N N . ILE B 1 2 ? -15.883 -12.148 -24.188 1 91.75 2 ILE B N 1
ATOM 2207 C CA . ILE B 1 2 ? -14.477 -12.211 -23.797 1 91.75 2 ILE B CA 1
ATOM 2208 C C . ILE B 1 2 ? -14.094 -13.648 -23.469 1 91.75 2 ILE B C 1
ATOM 2210 O O . ILE B 1 2 ? -14.852 -14.367 -22.812 1 91.75 2 ILE B O 1
ATOM 2214 N N . GLN B 1 3 ? -13.016 -14.125 -24.016 1 95.5 3 GLN B N 1
ATOM 2215 C CA . GLN B 1 3 ? -12.523 -15.469 -23.734 1 95.5 3 GLN B CA 1
ATOM 2216 C C . GLN B 1 3 ? -11.922 -15.547 -22.328 1 95.5 3 GLN B C 1
ATOM 2218 O O . GLN B 1 3 ? -10.938 -14.883 -22.031 1 95.5 3 GLN B O 1
ATOM 2223 N N . PRO B 1 4 ? -12.578 -16.359 -21.5 1 98.12 4 PRO B N 1
ATOM 2224 C CA . PRO B 1 4 ? -12.008 -16.516 -20.156 1 98.12 4 PRO B CA 1
ATOM 2225 C C . PRO B 1 4 ? -10.539 -16.938 -20.172 1 98.12 4 PRO B C 1
ATOM 2227 O O . PRO B 1 4 ? -10.148 -17.781 -20.984 1 98.12 4 PRO B O 1
ATOM 2230 N N . THR B 1 5 ? -9.742 -16.297 -19.359 1 98.88 5 THR B N 1
ATOM 2231 C CA . THR B 1 5 ? -8.297 -16.5 -19.344 1 98.88 5 THR B CA 1
ATOM 2232 C C . THR B 1 5 ? -7.742 -16.375 -17.938 1 98.88 5 THR B C 1
ATOM 2234 O O . THR B 1 5 ? -8.164 -15.508 -17.172 1 98.88 5 THR B O 1
ATOM 2237 N N . VAL B 1 6 ? -6.867 -17.328 -17.531 1 98.94 6 VAL B N 1
ATOM 2238 C CA . VAL B 1 6 ? -6.105 -17.234 -16.297 1 98.94 6 VAL B CA 1
ATOM 2239 C C . VAL B 1 6 ? -4.609 -17.219 -16.609 1 98.94 6 VAL B C 1
ATOM 2241 O O . VAL B 1 6 ? -4.113 -18.094 -17.344 1 98.94 6 VAL B O 1
ATOM 2244 N N . LEU B 1 7 ? -3.934 -16.234 -16.172 1 99 7 LEU B N 1
ATOM 2245 C CA . LEU B 1 7 ? -2.494 -16.047 -16.328 1 99 7 LEU B CA 1
ATOM 2246 C C . LEU B 1 7 ? -1.807 -15.992 -14.969 1 99 7 LEU B C 1
ATOM 2248 O O . LEU B 1 7 ? -2.256 -15.273 -14.07 1 99 7 LEU B O 1
ATOM 2252 N N . VAL B 1 8 ? -0.695 -16.828 -14.781 1 98.94 8 VAL B N 1
ATOM 2253 C CA . VAL B 1 8 ? -0.009 -16.891 -13.492 1 98.94 8 VAL B CA 1
ATOM 2254 C C . VAL B 1 8 ? 1.486 -16.656 -13.695 1 98.94 8 VAL B C 1
ATOM 2256 O O . VAL B 1 8 ? 2.004 -16.812 -14.797 1 98.94 8 VAL B O 1
ATOM 2259 N N . HIS B 1 9 ? 2.133 -16.172 -12.68 1 98.75 9 HIS B N 1
ATOM 2260 C CA . HIS B 1 9 ? 3.59 -16.203 -12.617 1 98.75 9 HIS B CA 1
ATOM 2261 C C . HIS B 1 9 ? 4.066 -16.875 -11.336 1 98.75 9 HIS B C 1
ATOM 2263 O O . HIS B 1 9 ? 3.357 -16.875 -10.328 1 98.75 9 HIS B O 1
ATOM 2269 N N . GLY B 1 10 ? 5.273 -17.422 -11.414 1 97.81 10 GLY B N 1
ATOM 2270 C CA . GLY B 1 10 ? 5.883 -18.078 -10.273 1 97.81 10 GLY B CA 1
ATOM 2271 C C . GLY B 1 10 ? 7.078 -17.328 -9.719 1 97.81 10 GLY B C 1
ATOM 2272 O O . GLY B 1 10 ? 7.945 -17.922 -9.07 1 97.81 10 GLY B O 1
ATOM 2273 N N . GLY B 1 11 ? 7.117 -16.031 -10.07 1 96.38 11 GLY B N 1
ATOM 2274 C CA . GLY B 1 11 ? 8.203 -15.219 -9.547 1 96.38 11 GLY B CA 1
ATOM 2275 C C . GLY B 1 11 ? 9.281 -14.93 -10.578 1 96.38 11 GLY B C 1
ATOM 2276 O O . GLY B 1 11 ? 9.602 -15.789 -11.406 1 96.38 11 GLY B O 1
ATOM 2277 N N . SER B 1 12 ? 9.805 -13.695 -10.461 1 92.94 12 SER B N 1
ATOM 2278 C CA . SER B 1 12 ? 10.898 -13.289 -11.336 1 92.94 12 SER B CA 1
ATOM 2279 C C . SER B 1 12 ? 12.242 -13.344 -10.609 1 92.94 12 SER B C 1
ATOM 2281 O O . SER B 1 12 ? 12.297 -13.219 -9.383 1 92.94 12 SER B O 1
ATOM 2283 N N . GLY B 1 13 ? 13.32 -13.562 -11.328 1 91.31 13 GLY B N 1
ATOM 2284 C CA . GLY B 1 13 ? 14.664 -13.617 -10.773 1 91.31 13 GLY B CA 1
ATOM 2285 C C . GLY B 1 13 ? 15.617 -14.453 -11.609 1 91.31 13 GLY B C 1
ATOM 2286 O O . GLY B 1 13 ? 15.617 -14.359 -12.844 1 91.31 13 GLY B O 1
ATOM 2287 N N . ASN B 1 14 ? 16.484 -15.086 -10.867 1 88.38 14 ASN B N 1
ATOM 2288 C CA . ASN B 1 14 ? 17.438 -15.977 -11.508 1 88.38 14 ASN B CA 1
ATOM 2289 C C . ASN B 1 14 ? 17.141 -17.438 -11.195 1 88.38 14 ASN B C 1
ATOM 2291 O O . ASN B 1 14 ? 17.844 -18.062 -10.391 1 88.38 14 ASN B O 1
ATOM 2295 N N . ILE B 1 15 ? 16.203 -17.984 -11.883 1 87.38 15 ILE B N 1
ATOM 2296 C CA . ILE B 1 15 ? 15.82 -19.391 -11.688 1 87.38 15 ILE B CA 1
ATOM 2297 C C . ILE B 1 15 ? 16.906 -20.297 -12.258 1 87.38 15 ILE B C 1
ATOM 2299 O O . ILE B 1 15 ? 17.172 -20.266 -13.461 1 87.38 15 ILE B O 1
ATOM 2303 N N . ALA B 1 16 ? 17.531 -21.125 -11.398 1 88.12 16 ALA B N 1
ATOM 2304 C CA . ALA B 1 16 ? 18.578 -22.062 -11.836 1 88.12 16 ALA B CA 1
ATOM 2305 C C . ALA B 1 16 ? 18.031 -23.047 -12.859 1 88.12 16 ALA B C 1
ATOM 2307 O O . ALA B 1 16 ? 16.859 -23.453 -12.781 1 88.12 16 ALA B O 1
ATOM 2308 N N . ASP B 1 17 ? 18.75 -23.469 -13.672 1 93.12 17 ASP B N 1
ATOM 2309 C CA . ASP B 1 17 ? 18.344 -24.422 -14.711 1 93.12 17 ASP B CA 1
ATOM 2310 C C . ASP B 1 17 ? 17.703 -25.656 -14.102 1 93.12 17 ASP B C 1
ATOM 2312 O O . ASP B 1 17 ? 16.719 -26.172 -14.633 1 93.12 17 ASP B O 1
ATOM 2316 N N . ALA B 1 18 ? 18.234 -26.078 -13.008 1 92.12 18 ALA B N 1
ATOM 2317 C CA . ALA B 1 18 ? 17.781 -27.297 -12.367 1 92.12 18 ALA B CA 1
ATOM 2318 C C . ALA B 1 18 ? 16.359 -27.156 -11.844 1 92.12 18 ALA B C 1
ATOM 2320 O O . ALA B 1 18 ? 15.672 -28.156 -11.617 1 92.12 18 ALA B O 1
ATOM 2321 N N . LYS B 1 19 ? 15.883 -25.969 -11.688 1 91.75 19 LYS B N 1
ATOM 2322 C CA . LYS B 1 19 ? 14.57 -25.719 -11.102 1 91.75 19 LYS B CA 1
ATOM 2323 C C . LYS B 1 19 ? 13.547 -25.359 -12.172 1 91.75 19 LYS B C 1
ATOM 2325 O O . LYS B 1 19 ? 12.352 -25.234 -11.883 1 91.75 19 LYS B O 1
ATOM 2330 N N . LEU B 1 20 ? 13.977 -25.266 -13.43 1 95 20 LEU B N 1
ATOM 2331 C CA . LEU B 1 20 ? 13.125 -24.766 -14.508 1 95 20 LEU B CA 1
ATOM 2332 C C . LEU B 1 20 ? 11.945 -25.703 -14.75 1 95 20 LEU B C 1
ATOM 2334 O O . LEU B 1 20 ? 10.82 -25.234 -14.945 1 95 20 LEU B O 1
ATOM 2338 N N . ALA B 1 21 ? 12.258 -26.938 -14.773 1 96.5 21 ALA B N 1
ATOM 2339 C CA . ALA B 1 21 ? 11.195 -27.906 -15.047 1 96.5 21 ALA B CA 1
ATOM 2340 C C . ALA B 1 21 ? 10.117 -27.859 -13.969 1 96.5 21 ALA B C 1
ATOM 2342 O O . ALA B 1 21 ? 8.93 -27.922 -14.273 1 96.5 21 ALA B O 1
ATOM 2343 N N . LYS B 1 22 ? 10.539 -27.812 -12.75 1 95.81 22 LYS B N 1
ATOM 2344 C CA . LYS B 1 22 ? 9.602 -27.766 -11.633 1 95.81 22 LYS B CA 1
ATOM 2345 C C . LYS B 1 22 ? 8.805 -26.453 -11.641 1 95.81 22 LYS B C 1
ATOM 2347 O O . LYS B 1 22 ? 7.613 -26.453 -11.336 1 95.81 22 LYS B O 1
ATOM 2352 N N . ALA B 1 23 ? 9.492 -25.375 -11.945 1 96 23 ALA B N 1
ATOM 2353 C CA . ALA B 1 23 ? 8.828 -24.078 -12.023 1 96 23 ALA B CA 1
ATOM 2354 C C . ALA B 1 23 ? 7.75 -24.078 -13.109 1 96 23 ALA B C 1
ATOM 2356 O O . ALA B 1 23 ? 6.633 -23.609 -12.883 1 96 23 ALA B O 1
ATOM 2357 N N . LYS B 1 24 ? 8.094 -24.656 -14.258 1 97.81 24 LYS B N 1
ATOM 2358 C CA . LYS B 1 24 ? 7.145 -24.719 -15.367 1 97.81 24 LYS B CA 1
ATOM 2359 C C . LYS B 1 24 ? 5.941 -25.594 -15.008 1 97.81 24 LYS B C 1
ATOM 2361 O O . LYS B 1 24 ? 4.801 -25.234 -15.289 1 97.81 24 LYS B O 1
ATOM 2366 N N . LEU B 1 25 ? 6.23 -26.703 -14.398 1 98.25 25 LEU B N 1
ATOM 2367 C CA . LEU B 1 25 ? 5.152 -27.594 -13.992 1 98.25 25 LEU B CA 1
ATOM 2368 C C . LEU B 1 25 ? 4.227 -26.906 -12.992 1 98.25 25 LEU B C 1
ATOM 2370 O O . LEU B 1 25 ? 3.004 -27.047 -13.078 1 98.25 25 LEU B O 1
ATOM 2374 N N . GLY B 1 26 ? 4.848 -26.203 -12.055 1 98.12 26 GLY B N 1
ATOM 2375 C CA . GLY B 1 26 ? 4.07 -25.516 -11.031 1 98.12 26 GLY B CA 1
ATOM 2376 C C . GLY B 1 26 ? 3.145 -24.453 -11.602 1 98.12 26 GLY B C 1
ATOM 2377 O O . GLY B 1 26 ? 1.966 -24.406 -11.242 1 98.12 26 GLY B O 1
ATOM 2378 N N . VAL B 1 27 ? 3.648 -23.656 -12.523 1 98.69 27 VAL B N 1
ATOM 2379 C CA . VAL B 1 27 ? 2.83 -22.578 -13.062 1 98.69 27 VAL B CA 1
ATOM 2380 C C . VAL B 1 27 ? 1.767 -23.156 -14 1 98.69 27 VAL B C 1
ATOM 2382 O O . VAL B 1 27 ? 0.655 -22.625 -14.078 1 98.69 27 VAL B O 1
ATOM 2385 N N . LYS B 1 28 ? 2.096 -24.188 -14.742 1 98.88 28 LYS B N 1
ATOM 2386 C CA . LYS B 1 28 ? 1.088 -24.828 -15.578 1 98.88 28 LYS B CA 1
ATOM 2387 C C . LYS B 1 28 ? -0.059 -25.375 -14.734 1 98.88 28 LYS B C 1
ATOM 2389 O O . LYS B 1 28 ? -1.229 -25.203 -15.078 1 98.88 28 LYS B O 1
ATOM 2394 N N . LYS B 1 29 ? 0.33 -26.078 -13.68 1 98.88 29 LYS B N 1
ATOM 2395 C CA . LYS B 1 29 ? -0.682 -26.609 -12.773 1 98.88 29 LYS B CA 1
ATOM 2396 C C . LYS B 1 29 ? -1.562 -25.5 -12.211 1 98.88 29 LYS B C 1
ATOM 2398 O O . LYS B 1 29 ? -2.783 -25.641 -12.133 1 98.88 29 LYS B O 1
ATOM 2403 N N . ALA B 1 30 ? -0.948 -24.422 -11.797 1 98.88 30 ALA B N 1
ATOM 2404 C CA . ALA B 1 30 ? -1.673 -23.297 -11.211 1 98.88 30 ALA B CA 1
ATOM 2405 C C . ALA B 1 30 ? -2.637 -22.688 -12.227 1 98.88 30 ALA B C 1
ATOM 2407 O O . ALA B 1 30 ? -3.795 -22.406 -11.906 1 98.88 30 ALA B O 1
ATOM 2408 N N . ALA B 1 31 ? -2.17 -22.453 -13.469 1 98.94 31 ALA B N 1
ATOM 2409 C CA . ALA B 1 31 ? -3.012 -21.875 -14.516 1 98.94 31 ALA B CA 1
ATOM 2410 C C . ALA B 1 31 ? -4.211 -22.766 -14.805 1 98.94 31 ALA B C 1
ATOM 2412 O O . ALA B 1 31 ? -5.34 -22.281 -14.938 1 98.94 31 ALA B O 1
ATOM 2413 N N . ARG B 1 32 ? -3.945 -24.047 -14.867 1 98.88 32 ARG B N 1
ATOM 2414 C CA . ARG B 1 32 ? -5.008 -25.016 -15.133 1 98.88 32 ARG B CA 1
ATOM 2415 C C . ARG B 1 32 ? -6.023 -25.031 -13.992 1 98.88 32 ARG B C 1
ATOM 2417 O O . ARG B 1 32 ? -7.234 -25.016 -14.234 1 98.88 32 ARG B O 1
ATOM 2424 N N . THR B 1 33 ? -5.512 -25.078 -12.797 1 98.88 33 THR B N 1
ATOM 2425 C CA . THR B 1 33 ? -6.371 -25.094 -11.617 1 98.88 33 THR B CA 1
ATOM 2426 C C . THR B 1 33 ? -7.262 -23.859 -11.578 1 98.88 33 THR B C 1
ATOM 2428 O O . THR B 1 33 ? -8.469 -23.953 -11.344 1 98.88 33 THR B O 1
ATOM 2431 N N . GLY B 1 34 ? -6.652 -22.688 -11.773 1 98.94 34 GLY B N 1
ATOM 2432 C CA . GLY B 1 34 ? -7.426 -21.453 -11.812 1 98.94 34 GLY B CA 1
ATOM 2433 C C . GLY B 1 34 ? -8.469 -21.438 -12.906 1 98.94 34 GLY B C 1
ATOM 2434 O O . GLY B 1 34 ? -9.617 -21.031 -12.68 1 98.94 34 GLY B O 1
ATOM 2435 N N . TYR B 1 35 ? -8.094 -21.906 -14.062 1 98.88 35 TYR B N 1
ATOM 2436 C CA . TYR B 1 35 ? -9 -21.891 -15.211 1 98.88 35 TYR B CA 1
ATOM 2437 C C . TYR B 1 35 ? -10.172 -22.844 -14.992 1 98.88 35 TYR B C 1
ATOM 2439 O O . TYR B 1 35 ? -11.32 -22.484 -15.273 1 98.88 35 TYR B O 1
ATOM 2447 N N . GLU B 1 36 ? -9.906 -24.031 -14.547 1 98.75 36 GLU B N 1
ATOM 2448 C CA . GLU B 1 36 ? -10.961 -25 -14.242 1 98.75 36 GLU B CA 1
ATOM 2449 C C . GLU B 1 36 ? -11.93 -24.438 -13.195 1 98.75 36 GLU B C 1
ATOM 2451 O O . GLU B 1 36 ? -13.141 -24.625 -13.312 1 98.75 36 GLU B O 1
ATOM 2456 N N . THR B 1 37 ? -11.359 -23.781 -12.211 1 98.81 37 THR B N 1
ATOM 2457 C CA . THR B 1 37 ? -12.188 -23.141 -11.195 1 98.81 37 THR B CA 1
ATOM 2458 C C . THR B 1 37 ? -13.07 -22.062 -11.82 1 98.81 37 THR B C 1
ATOM 2460 O O . THR B 1 37 ? -14.25 -21.938 -11.477 1 98.81 37 THR B O 1
ATOM 2463 N N . LEU B 1 38 ? -12.477 -21.266 -12.664 1 98.62 38 LEU B N 1
ATOM 2464 C CA . LEU B 1 38 ? -13.219 -20.219 -13.359 1 98.62 38 LEU B CA 1
ATOM 2465 C C . LEU B 1 38 ? -14.406 -20.797 -14.117 1 98.62 38 LEU B C 1
ATOM 2467 O O . LEU B 1 38 ? -15.508 -20.25 -14.07 1 98.62 38 LEU B O 1
ATOM 2471 N N . LEU B 1 39 ? -14.195 -21.891 -14.812 1 97.56 39 LEU B N 1
ATOM 2472 C CA . LEU B 1 39 ? -15.258 -22.531 -15.586 1 97.56 39 LEU B CA 1
ATOM 2473 C C . LEU B 1 39 ? -16.328 -23.094 -14.664 1 97.56 39 LEU B C 1
ATOM 2475 O O . LEU B 1 39 ? -17.516 -23.047 -14.992 1 97.56 39 LEU B O 1
ATOM 2479 N N . GLN B 1 40 ? -15.914 -23.609 -13.602 1 98 40 GLN B N 1
ATOM 2480 C CA . GLN B 1 40 ? -16.828 -24.266 -12.68 1 98 40 GLN B CA 1
ATOM 2481 C C . GLN B 1 40 ? -17.672 -23.25 -11.922 1 98 40 GLN B C 1
ATOM 2483 O O . GLN B 1 40 ? -18.875 -23.453 -11.727 1 98 40 GLN B O 1
ATOM 2488 N N . THR B 1 41 ? -17.062 -22.125 -11.453 1 97.44 41 THR B N 1
ATOM 2489 C CA . THR B 1 41 ? -17.75 -21.234 -10.531 1 97.44 41 THR B CA 1
ATOM 2490 C C . THR B 1 41 ? -18.203 -19.969 -11.242 1 97.44 41 THR B C 1
ATOM 2492 O O . THR B 1 41 ? -19.062 -19.234 -10.742 1 97.44 41 THR B O 1
ATOM 2495 N N . GLY B 1 42 ? -17.547 -19.672 -12.352 1 96.19 42 GLY B N 1
ATOM 2496 C CA . GLY B 1 42 ? -17.812 -18.422 -13.047 1 96.19 42 GLY B CA 1
ATOM 2497 C C . GLY B 1 42 ? -17.188 -17.219 -12.359 1 96.19 42 GLY B C 1
ATOM 2498 O O . GLY B 1 42 ? -17.359 -16.094 -12.812 1 96.19 42 GLY B O 1
ATOM 2499 N N . 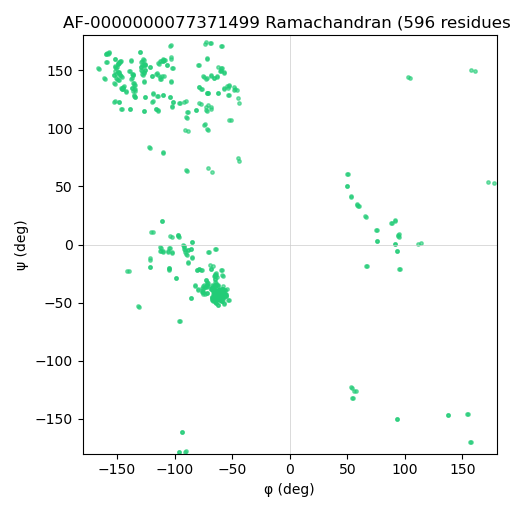SER B 1 43 ? -16.469 -17.422 -11.305 1 97.44 43 SER B N 1
ATOM 2500 C CA . SER B 1 43 ? -15.914 -16.328 -10.492 1 97.44 43 SER B CA 1
ATOM 2501 C C . SER B 1 43 ? -14.438 -16.125 -10.781 1 97.44 43 SER B C 1
ATOM 2503 O O . SER B 1 43 ? -13.617 -17.016 -10.547 1 97.44 43 SER B O 1
ATOM 2505 N N . VAL B 1 44 ? -14.117 -14.922 -11.258 1 98.5 44 VAL B N 1
ATOM 2506 C CA . VAL B 1 44 ? -12.727 -14.586 -11.523 1 98.5 44 VAL B CA 1
ATOM 2507 C C . VAL B 1 44 ? -11.938 -14.562 -10.219 1 98.5 44 VAL B C 1
ATOM 2509 O O . VAL B 1 44 ? -10.75 -14.898 -10.195 1 98.5 44 VAL B O 1
ATOM 2512 N N . LEU B 1 45 ? -12.594 -14.227 -9.109 1 98.44 45 LEU B N 1
ATOM 2513 C CA . LEU B 1 45 ? -11.945 -14.219 -7.801 1 98.44 45 LEU B CA 1
ATOM 2514 C C . LEU B 1 45 ? -11.578 -15.633 -7.367 1 98.44 45 LEU B C 1
ATOM 2516 O O . LEU B 1 45 ? -10.477 -15.867 -6.859 1 98.44 45 LEU B O 1
ATOM 2520 N N . ASP B 1 46 ? -12.547 -16.562 -7.559 1 98.81 46 ASP B N 1
ATOM 2521 C CA . ASP B 1 46 ? -12.25 -17.953 -7.25 1 98.81 46 ASP B CA 1
ATOM 2522 C C . ASP B 1 46 ? -11.062 -18.453 -8.07 1 98.81 46 ASP B C 1
ATOM 2524 O O . ASP B 1 46 ? -10.219 -19.188 -7.559 1 98.81 46 ASP B O 1
ATOM 2528 N N . ALA B 1 47 ? -11.039 -18.016 -9.305 1 98.94 47 ALA B N 1
ATOM 2529 C CA . ALA B 1 47 ? -10.008 -18.469 -10.227 1 98.94 47 ALA B CA 1
ATOM 2530 C C . ALA B 1 47 ? -8.617 -18.062 -9.742 1 98.94 47 ALA B C 1
ATOM 2532 O O . ALA B 1 47 ? -7.723 -18.906 -9.633 1 98.94 47 ALA B O 1
ATOM 2533 N N . VAL B 1 48 ? -8.453 -16.797 -9.445 1 99 48 VAL B N 1
ATOM 2534 C CA . VAL B 1 48 ? -7.121 -16.312 -9.086 1 99 48 VAL B CA 1
ATOM 2535 C C . VAL B 1 48 ? -6.75 -16.828 -7.695 1 99 48 VAL B C 1
ATOM 2537 O O . VAL B 1 48 ? -5.578 -17.109 -7.422 1 99 48 VAL B O 1
ATOM 2540 N N . GLU B 1 49 ? -7.723 -16.969 -6.777 1 98.94 49 GLU B N 1
ATOM 2541 C CA . GLU B 1 49 ? -7.434 -17.531 -5.457 1 98.94 49 GLU B CA 1
ATOM 2542 C C . GLU B 1 49 ? -6.922 -18.969 -5.559 1 98.94 49 GLU B C 1
ATOM 2544 O O . GLU B 1 49 ? -5.91 -19.312 -4.949 1 98.94 49 GLU B O 1
ATOM 2549 N N . GLN B 1 50 ? -7.602 -19.781 -6.355 1 98.94 50 GLN B N 1
ATOM 2550 C CA . GLN B 1 50 ? -7.223 -21.188 -6.457 1 98.94 50 GLN B CA 1
ATOM 2551 C C . GLN B 1 50 ? -5.91 -21.344 -7.219 1 98.94 50 GLN B C 1
ATOM 2553 O O . GLN B 1 50 ? -5.113 -22.234 -6.91 1 98.94 50 GLN B O 1
ATOM 2558 N N . ALA B 1 51 ? -5.719 -20.484 -8.242 1 98.94 51 ALA B N 1
ATOM 2559 C CA . ALA B 1 51 ? -4.43 -20.5 -8.93 1 98.94 51 ALA B CA 1
ATOM 2560 C C . ALA B 1 51 ? -3.287 -20.219 -7.953 1 98.94 51 ALA B C 1
ATOM 2562 O O . ALA B 1 51 ? -2.297 -20.953 -7.926 1 98.94 51 ALA B O 1
ATOM 2563 N N . VAL B 1 52 ? -3.436 -19.219 -7.094 1 98.94 52 VAL B N 1
ATOM 2564 C CA . VAL B 1 52 ? -2.369 -18.828 -6.176 1 98.94 52 VAL B CA 1
ATOM 2565 C C . VAL B 1 52 ? -2.264 -19.844 -5.043 1 98.94 52 VAL B C 1
ATOM 2567 O O . VAL B 1 52 ? -1.165 -20.141 -4.566 1 98.94 52 VAL B O 1
ATOM 2570 N N . ASN B 1 53 ? -3.418 -20.391 -4.613 1 98.88 53 ASN B N 1
ATOM 2571 C CA . ASN B 1 53 ? -3.363 -21.469 -3.637 1 98.88 53 ASN B CA 1
ATOM 2572 C C . ASN B 1 53 ? -2.488 -22.625 -4.125 1 98.88 53 ASN B C 1
ATOM 2574 O O . ASN B 1 53 ? -1.713 -23.188 -3.354 1 98.88 53 ASN B O 1
ATOM 2578 N N . SER B 1 54 ? -2.639 -22.984 -5.402 1 98.81 54 SER B N 1
ATOM 2579 C CA . SER B 1 54 ? -1.825 -24.031 -6 1 98.81 54 SER B CA 1
ATOM 2580 C C . SER B 1 54 ? -0.338 -23.703 -5.898 1 98.81 54 SER B C 1
ATOM 2582 O O . SER B 1 54 ? 0.476 -24.594 -5.613 1 98.81 54 SER B O 1
ATOM 2584 N N . LEU B 1 55 ? -0.02 -22.469 -6.094 1 98.56 55 LEU B N 1
ATOM 2585 C CA . LEU B 1 55 ? 1.37 -22.031 -6.043 1 98.56 55 LEU B CA 1
ATOM 2586 C C . LEU B 1 55 ? 1.859 -21.953 -4.598 1 98.56 55 LEU B C 1
ATOM 2588 O O . LEU B 1 55 ? 3.006 -22.297 -4.309 1 98.56 55 LEU B O 1
ATOM 2592 N N . GLU B 1 56 ? 0.984 -21.5 -3.654 1 98.12 56 GLU B N 1
ATOM 2593 C CA . GLU B 1 56 ? 1.334 -21.359 -2.242 1 98.12 56 GLU B CA 1
ATOM 2594 C C . GLU B 1 56 ? 1.633 -22.734 -1.622 1 98.12 56 GLU B C 1
ATOM 2596 O O . GLU B 1 56 ? 2.414 -22.828 -0.674 1 98.12 56 GLU B O 1
ATOM 2601 N N . GLN B 1 57 ? 1.102 -23.75 -2.162 1 96.62 57 GLN B N 1
ATOM 2602 C CA . GLN B 1 57 ? 1.285 -25.094 -1.615 1 96.62 57 GLN B CA 1
ATOM 2603 C C . GLN B 1 57 ? 2.535 -25.75 -2.189 1 96.62 57 GLN B C 1
ATOM 2605 O O . GLN B 1 57 ? 2.986 -26.781 -1.684 1 96.62 57 GLN B O 1
ATOM 2610 N N . ASP B 1 58 ? 3.061 -25.219 -3.236 1 95.62 58 ASP B N 1
ATOM 2611 C CA . ASP B 1 58 ? 4.227 -25.766 -3.928 1 95.62 58 ASP B CA 1
ATOM 2612 C C . ASP B 1 58 ? 5.52 -25.203 -3.34 1 95.62 58 ASP B C 1
ATOM 2614 O O . ASP B 1 58 ? 5.82 -24.016 -3.498 1 95.62 58 ASP B O 1
ATOM 2618 N N . GLY B 1 59 ? 6.297 -26.047 -2.732 1 93.5 59 GLY B N 1
ATOM 2619 C CA . GLY B 1 59 ? 7.5 -25.656 -2.018 1 93.5 59 GLY B CA 1
ATOM 2620 C C . GLY B 1 59 ? 8.562 -25.062 -2.924 1 93.5 59 GLY B C 1
ATOM 2621 O O . GLY B 1 59 ? 9.555 -24.5 -2.443 1 93.5 59 GLY B O 1
ATOM 2622 N N . ASN B 1 60 ? 8.266 -25.062 -4.238 1 92.44 60 ASN B N 1
ATOM 2623 C CA . ASN B 1 60 ? 9.227 -24.516 -5.191 1 92.44 60 ASN B CA 1
ATOM 2624 C C . ASN B 1 60 ? 9.094 -23.016 -5.34 1 92.44 60 ASN B C 1
ATOM 2626 O O . ASN B 1 60 ? 9.953 -22.359 -5.93 1 92.44 60 ASN B O 1
ATOM 2630 N N . PHE B 1 61 ? 8.023 -22.469 -4.801 1 94.69 61 PHE B N 1
ATOM 2631 C CA . PHE B 1 61 ? 7.762 -21.031 -4.938 1 94.69 61 PHE B CA 1
ATOM 2632 C C . PHE B 1 61 ? 7.852 -20.344 -3.586 1 94.69 61 PHE B C 1
ATOM 2634 O O . PHE B 1 61 ? 7.727 -20.984 -2.539 1 94.69 61 PHE B O 1
ATOM 2641 N N . ASN B 1 62 ? 8.148 -18.984 -3.607 1 92.25 62 ASN B N 1
ATOM 2642 C CA . ASN B 1 62 ? 8.312 -18.172 -2.404 1 92.25 62 ASN B CA 1
ATOM 2643 C C . ASN B 1 62 ? 6.988 -17.578 -1.94 1 92.25 62 ASN B C 1
ATOM 2645 O O . ASN B 1 62 ? 6.824 -16.359 -1.92 1 92.25 62 ASN B O 1
ATOM 2649 N N . ALA B 1 63 ? 6.051 -18.359 -1.561 1 94.81 63 ALA B N 1
ATOM 2650 C CA . ALA B 1 63 ? 4.746 -18.031 -0.993 1 94.81 63 ALA B CA 1
ATOM 2651 C C . ALA B 1 63 ? 4.141 -19.219 -0.262 1 94.81 63 ALA B C 1
ATOM 2653 O O . ALA B 1 63 ? 4.234 -20.359 -0.733 1 94.81 63 ALA B O 1
ATOM 2654 N N . GLY B 1 64 ? 3.463 -18.984 0.863 1 94.69 64 GLY B N 1
ATOM 2655 C CA . GLY B 1 64 ? 2.953 -20.125 1.617 1 94.69 64 GLY B CA 1
ATOM 2656 C C . GLY B 1 64 ? 4.039 -21.094 2.031 1 94.69 64 GLY B C 1
ATOM 2657 O O . GLY B 1 64 ? 5.012 -20.719 2.682 1 94.69 64 GLY B O 1
ATOM 2658 N N . TYR B 1 65 ? 3.746 -22.391 1.62 1 92.81 65 TYR B N 1
ATOM 2659 C CA . TYR B 1 65 ? 4.793 -23.375 1.825 1 92.81 65 TYR B CA 1
ATOM 2660 C C . TYR B 1 65 ? 5.988 -23.109 0.917 1 92.81 65 TYR B C 1
ATOM 2662 O O . TYR B 1 65 ? 5.836 -22.969 -0.299 1 92.81 65 TYR B O 1
ATOM 2670 N N . GLY B 1 66 ? 7.16 -22.844 1.469 1 91 66 GLY B N 1
ATOM 2671 C CA . GLY B 1 66 ? 8.344 -22.5 0.695 1 91 66 GLY B CA 1
ATOM 2672 C C . GLY B 1 66 ? 8.781 -21.062 0.879 1 91 66 GLY B C 1
ATOM 2673 O O . GLY B 1 66 ? 9.773 -20.625 0.285 1 91 66 GLY B O 1
ATOM 2674 N N . SER B 1 67 ? 8.07 -20.328 1.698 1 94.75 67 SER B N 1
ATOM 2675 C CA . SER B 1 67 ? 8.414 -18.938 1.993 1 94.75 67 SER B CA 1
ATOM 2676 C C . SER B 1 67 ? 9.828 -18.828 2.547 1 94.75 67 SER B C 1
ATOM 2678 O O . SER B 1 67 ? 10.305 -19.719 3.25 1 94.75 67 SER B O 1
ATOM 2680 N N . VAL B 1 68 ? 10.422 -17.75 2.238 1 95 68 VAL B N 1
ATOM 2681 C CA . VAL B 1 68 ? 11.742 -17.438 2.783 1 95 68 VAL B CA 1
ATOM 2682 C C . VAL B 1 68 ? 11.617 -17.062 4.258 1 95 68 VAL B C 1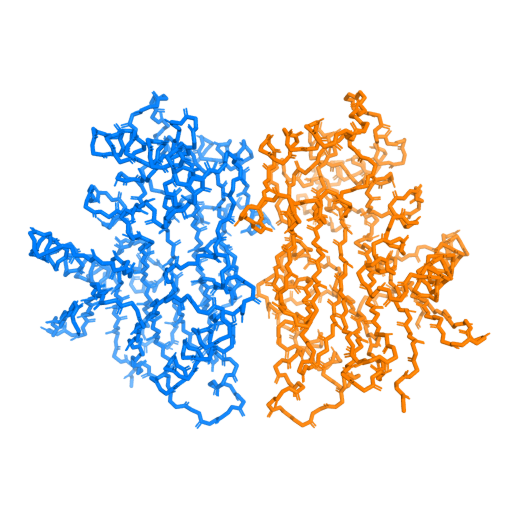
ATOM 2684 O O . VAL B 1 68 ? 10.508 -16.922 4.777 1 95 68 VAL B O 1
ATOM 2687 N N . LEU B 1 69 ? 12.797 -16.891 4.844 1 96.62 69 LEU B N 1
ATOM 2688 C CA . LEU B 1 69 ? 12.789 -16.641 6.277 1 96.62 69 LEU B CA 1
ATOM 2689 C C . LEU B 1 69 ? 13.258 -15.219 6.578 1 96.62 69 LEU B C 1
ATOM 2691 O O . LEU B 1 69 ? 14.117 -14.68 5.875 1 96.62 69 LEU B O 1
ATOM 2695 N N . THR B 1 70 ? 12.633 -14.602 7.586 1 96.69 70 THR B N 1
ATOM 2696 C CA . THR B 1 70 ? 13.164 -13.375 8.164 1 96.69 70 THR B CA 1
ATOM 2697 C C . THR B 1 70 ? 14.562 -13.602 8.734 1 96.69 70 THR B C 1
ATOM 2699 O O . THR B 1 70 ? 15.008 -14.742 8.852 1 96.69 70 THR B O 1
ATOM 2702 N N . TYR B 1 71 ? 15.172 -12.531 9.102 1 95.56 71 TYR B N 1
ATOM 2703 C CA . TYR B 1 71 ? 16.5 -12.617 9.695 1 95.56 71 TYR B CA 1
ATOM 2704 C C . TYR B 1 71 ? 16.484 -13.477 10.953 1 95.56 71 TYR B C 1
ATOM 2706 O O . TYR B 1 71 ? 17.453 -14.156 11.266 1 95.56 71 TYR B O 1
ATOM 2714 N N . ASP B 1 72 ? 15.359 -13.586 11.633 1 96.06 72 ASP B N 1
ATOM 2715 C CA . ASP B 1 72 ? 15.227 -14.336 12.875 1 96.06 72 ASP B CA 1
ATOM 2716 C C . ASP B 1 72 ? 14.781 -15.773 12.609 1 96.06 72 ASP B C 1
ATOM 2718 O O . ASP B 1 72 ? 14.539 -16.547 13.547 1 96.06 72 ASP B O 1
ATOM 2722 N N . GLY B 1 73 ? 14.586 -16.078 11.406 1 96.38 73 GLY B N 1
ATOM 2723 C CA . GLY B 1 73 ? 14.312 -17.453 11.047 1 96.38 73 GLY B CA 1
ATOM 2724 C C . GLY B 1 73 ? 12.828 -17.781 11.039 1 96.38 73 GLY B C 1
ATOM 2725 O O . GLY B 1 73 ? 12.453 -18.953 11.141 1 96.38 73 GLY B O 1
ATOM 2726 N N . GLU B 1 74 ? 12.008 -16.719 10.922 1 96.81 74 GLU B N 1
ATOM 2727 C CA . GLU B 1 74 ? 10.562 -16.938 10.938 1 96.81 74 GLU B CA 1
ATOM 2728 C C . GLU B 1 74 ? 9.945 -16.672 9.562 1 96.81 74 GLU B C 1
ATOM 2730 O O . GLU B 1 74 ? 10.555 -16.016 8.727 1 96.81 74 GLU B O 1
ATOM 2735 N N . VAL B 1 75 ? 8.727 -17.297 9.352 1 97.5 75 VAL B N 1
ATOM 2736 C CA . VAL B 1 75 ? 7.988 -17.062 8.117 1 97.5 75 VAL B CA 1
ATOM 2737 C C . VAL B 1 75 ? 6.945 -15.977 8.344 1 97.5 75 VAL B C 1
ATOM 2739 O O . VAL B 1 75 ? 6.145 -16.047 9.273 1 97.5 75 VAL B O 1
ATOM 2742 N N . GLU B 1 76 ? 7.012 -14.938 7.598 1 98.12 76 GLU B N 1
ATOM 2743 C CA . GLU B 1 76 ? 6.004 -13.883 7.504 1 98.12 76 GLU B CA 1
ATOM 2744 C C . GLU B 1 76 ? 5.574 -13.664 6.059 1 98.12 76 GLU B C 1
ATOM 2746 O O . GLU B 1 76 ? 6.406 -13.398 5.188 1 98.12 76 GLU B O 1
ATOM 2751 N N . MET B 1 77 ? 4.25 -13.719 5.855 1 98.56 77 MET B N 1
ATOM 2752 C CA . MET B 1 77 ? 3.779 -13.703 4.477 1 98.56 77 MET B CA 1
ATOM 2753 C C . MET B 1 77 ? 2.848 -12.523 4.23 1 98.56 77 MET B C 1
ATOM 2755 O O . MET B 1 77 ? 2.191 -12.047 5.16 1 98.56 77 MET B O 1
ATOM 2759 N N . ASP B 1 78 ? 2.803 -12.07 3.023 1 98.81 78 ASP B N 1
ATOM 2760 C CA . ASP B 1 78 ? 1.927 -11 2.549 1 98.81 78 ASP B CA 1
ATOM 2761 C C . ASP B 1 78 ? 1.132 -11.453 1.324 1 98.81 78 ASP B C 1
ATOM 2763 O O . ASP B 1 78 ? 1.623 -12.234 0.512 1 98.81 78 ASP B O 1
ATOM 2767 N N . ALA B 1 79 ? -0.056 -10.938 1.192 1 98.94 79 ALA B N 1
ATOM 2768 C CA . ALA B 1 79 ? -0.871 -11.266 0.024 1 98.94 79 ALA B CA 1
ATOM 2769 C C . ALA B 1 79 ? -1.957 -10.219 -0.198 1 98.94 79 ALA B C 1
ATOM 2771 O O . ALA B 1 79 ? -2.318 -9.484 0.725 1 98.94 79 ALA B O 1
ATOM 2772 N N . ALA B 1 80 ? -2.416 -10.141 -1.389 1 98.94 80 ALA B N 1
ATOM 2773 C CA . ALA B 1 80 ? -3.561 -9.305 -1.741 1 98.94 80 ALA B CA 1
ATOM 2774 C C . ALA B 1 80 ? -4.375 -9.938 -2.867 1 98.94 80 ALA B C 1
ATOM 2776 O O . ALA B 1 80 ? -3.818 -10.586 -3.756 1 98.94 80 ALA B O 1
ATOM 2777 N N . ILE B 1 81 ? -5.664 -9.742 -2.828 1 98.94 81 ILE B N 1
ATOM 2778 C CA . ILE B 1 81 ? -6.598 -10.195 -3.855 1 98.94 81 ILE B CA 1
ATOM 2779 C C . ILE B 1 81 ? -7.598 -9.078 -4.164 1 98.94 81 ILE B C 1
ATOM 2781 O O . ILE B 1 81 ? -8.023 -8.352 -3.266 1 98.94 81 ILE B O 1
ATOM 2785 N N . MET B 1 82 ? -7.887 -8.914 -5.43 1 98.94 82 MET B N 1
ATOM 2786 C CA . MET B 1 82 ? -8.711 -7.77 -5.812 1 98.94 82 MET B CA 1
ATOM 2787 C C . MET B 1 82 ? -9.641 -8.133 -6.965 1 98.94 82 MET B C 1
ATOM 2789 O O . MET B 1 82 ? -9.234 -8.828 -7.898 1 98.94 82 MET B O 1
ATOM 2793 N N . HIS B 1 83 ? -10.883 -7.703 -6.836 1 98.81 83 HIS B N 1
ATOM 2794 C CA . HIS B 1 83 ? -11.922 -7.852 -7.855 1 98.81 83 HIS B CA 1
ATOM 2795 C C . HIS B 1 83 ? -12.172 -6.531 -8.578 1 98.81 83 HIS B C 1
ATOM 2797 O O . HIS B 1 83 ? -12.516 -5.531 -7.945 1 98.81 83 HIS B O 1
ATOM 2803 N N . GLY B 1 84 ? -12.109 -6.562 -9.891 1 98.62 84 GLY B N 1
ATOM 2804 C CA . GLY B 1 84 ? -12.086 -5.34 -10.68 1 98.62 84 GLY B CA 1
ATOM 2805 C C . GLY B 1 84 ? -13.453 -4.703 -10.836 1 98.62 84 GLY B C 1
ATOM 2806 O O . GLY B 1 84 ? -13.555 -3.506 -11.117 1 98.62 84 GLY B O 1
ATOM 2807 N N . ALA B 1 85 ? -14.5 -5.438 -10.664 1 97.75 85 ALA B N 1
ATOM 2808 C CA . ALA B 1 85 ? -15.844 -4.941 -10.953 1 97.75 85 ALA B CA 1
ATOM 2809 C C . ALA B 1 85 ? -16.234 -3.822 -9.992 1 97.75 85 ALA B C 1
ATOM 2811 O O . ALA B 1 85 ? -16.656 -2.748 -10.422 1 97.75 85 ALA B O 1
ATOM 2812 N N . GLN B 1 86 ? -16.031 -4.062 -8.711 1 96.31 86 GLN B N 1
ATOM 2813 C CA . GLN B 1 86 ? -16.391 -3.076 -7.703 1 96.31 86 GLN B CA 1
ATOM 2814 C C . GLN B 1 86 ? -15.18 -2.621 -6.906 1 96.31 86 GLN B C 1
ATOM 2816 O O . GLN B 1 86 ? -15.32 -2.008 -5.844 1 96.31 86 GLN B O 1
ATOM 2821 N N . LEU B 1 87 ? -14.047 -3.006 -7.379 1 98.56 87 LEU B N 1
ATOM 2822 C CA . LEU B 1 87 ? -12.781 -2.66 -6.734 1 98.56 87 LEU B CA 1
ATOM 2823 C C . LEU B 1 87 ? -12.75 -3.17 -5.297 1 98.56 87 LEU B C 1
ATOM 2825 O O . LEU B 1 87 ? -12.25 -2.484 -4.402 1 98.56 87 LEU B O 1
ATOM 2829 N N . GLU B 1 88 ? -13.359 -4.309 -5.055 1 98.56 88 GLU B N 1
ATOM 2830 C CA . GLU B 1 88 ? -13.219 -4.965 -3.758 1 98.56 88 GLU B CA 1
ATOM 2831 C C . GLU B 1 88 ? -11.828 -5.582 -3.602 1 98.56 88 GLU B C 1
ATOM 2833 O O . GLU B 1 88 ? -11.266 -6.113 -4.559 1 98.56 88 GLU B O 1
ATOM 2838 N N . ALA B 1 89 ? -11.328 -5.492 -2.391 1 98.88 89 ALA B N 1
ATOM 2839 C CA . ALA B 1 89 ? -9.977 -5.992 -2.191 1 98.88 89 ALA B CA 1
ATOM 2840 C C . ALA B 1 89 ? -9.773 -6.473 -0.757 1 98.88 89 ALA B C 1
ATOM 2842 O O . ALA B 1 89 ? -10.516 -6.082 0.146 1 98.88 89 ALA B O 1
ATOM 2843 N N . GLY B 1 90 ? -8.883 -7.359 -0.584 1 98.94 90 GLY B N 1
ATOM 2844 C CA . GLY B 1 90 ? -8.367 -7.801 0.699 1 98.94 90 GLY B CA 1
ATOM 2845 C C . GLY B 1 90 ? -6.855 -7.938 0.715 1 98.94 90 GLY B C 1
ATOM 2846 O O . GLY B 1 90 ? -6.266 -8.477 -0.225 1 98.94 90 GLY B O 1
ATOM 2847 N N . CYS B 1 91 ? -6.258 -7.398 1.709 1 98.94 91 CYS B N 1
ATOM 2848 C CA . CYS B 1 91 ? -4.809 -7.434 1.881 1 98.94 91 CYS B CA 1
ATOM 2849 C C . CYS B 1 91 ? -4.434 -7.98 3.254 1 98.94 91 CYS B C 1
ATOM 2851 O O . CYS B 1 91 ? -5.105 -7.691 4.246 1 98.94 91 CYS B O 1
ATOM 2853 N N . VAL B 1 92 ? -3.398 -8.766 3.264 1 98.94 92 VAL B N 1
ATOM 2854 C CA . VAL B 1 92 ? -2.893 -9.273 4.535 1 98.94 92 VAL B CA 1
ATOM 2855 C C . VAL B 1 92 ? -1.37 -9.156 4.57 1 98.94 92 VAL B C 1
ATOM 2857 O O . VAL B 1 92 ? -0.699 -9.367 3.559 1 98.94 92 VAL B O 1
ATOM 2860 N N . SER B 1 93 ? -0.849 -8.742 5.656 1 98.94 93 SER B N 1
ATOM 2861 C CA . SER B 1 93 ? 0.595 -8.703 5.863 1 98.94 93 SER B CA 1
ATOM 2862 C C . SER B 1 93 ? 0.988 -9.391 7.168 1 98.94 93 SER B C 1
ATOM 2864 O O . SER B 1 93 ? 0.211 -9.406 8.125 1 98.94 93 SER B O 1
ATOM 2866 N N . LEU B 1 94 ? 2.172 -9.922 7.125 1 98.69 94 LEU B N 1
ATOM 2867 C CA . LEU B 1 94 ? 2.756 -10.555 8.297 1 98.69 94 LEU B CA 1
ATOM 2868 C C . LEU B 1 94 ? 1.884 -11.711 8.789 1 98.69 94 LEU B C 1
ATOM 2870 O O . LEU B 1 94 ? 1.677 -11.867 9.992 1 98.69 94 LEU B O 1
ATOM 2874 N N . ALA B 1 95 ? 1.246 -12.367 7.816 1 98.69 95 ALA B N 1
ATOM 2875 C CA . ALA B 1 95 ? 0.563 -13.617 8.141 1 98.69 95 ALA B CA 1
ATOM 2876 C C . ALA B 1 95 ? 1.564 -14.719 8.492 1 98.69 95 ALA B C 1
ATOM 2878 O O . ALA B 1 95 ? 2.635 -14.805 7.883 1 98.69 95 ALA B O 1
ATOM 2879 N N . ARG B 1 96 ? 1.205 -15.547 9.375 1 97.75 96 ARG B N 1
ATOM 2880 C CA . ARG B 1 96 ? 2.09 -16.609 9.828 1 97.75 96 ARG B CA 1
ATOM 2881 C C . ARG B 1 96 ? 1.319 -17.922 10.016 1 97.75 96 ARG B C 1
ATOM 2883 O O . ARG B 1 96 ? 0.105 -17.906 10.234 1 97.75 96 ARG B O 1
ATOM 2890 N N . ASP B 1 97 ? 1.965 -18.953 9.82 1 97.44 97 ASP B N 1
ATOM 2891 C CA . ASP B 1 97 ? 1.548 -20.281 10.281 1 97.44 97 ASP B CA 1
ATOM 2892 C C . ASP B 1 97 ? 0.27 -20.719 9.578 1 97.44 97 ASP B C 1
ATOM 2894 O O . ASP B 1 97 ? -0.535 -21.453 10.156 1 97.44 97 ASP B O 1
ATOM 2898 N N . ILE B 1 98 ? -0.012 -20.219 8.43 1 98.19 98 ILE B N 1
ATOM 2899 C CA . ILE B 1 98 ? -1.082 -20.734 7.582 1 98.19 98 ILE B CA 1
ATOM 2900 C C . ILE B 1 98 ? -0.538 -21.047 6.191 1 98.19 98 ILE B C 1
ATOM 2902 O O . ILE B 1 98 ? 0.401 -20.391 5.727 1 98.19 98 ILE B O 1
ATOM 2906 N N . VAL B 1 99 ? -1.145 -21.906 5.492 1 97.31 99 VAL B N 1
ATOM 2907 C CA . VAL B 1 99 ? -0.641 -22.359 4.199 1 97.31 99 VAL B CA 1
ATOM 2908 C C . VAL B 1 99 ? -1.042 -21.359 3.113 1 97.31 99 VAL B C 1
ATOM 2910 O O . VAL B 1 99 ? -0.314 -21.172 2.135 1 97.31 99 VAL B O 1
ATOM 2913 N N . HIS B 1 100 ? -2.248 -20.781 3.281 1 98.56 100 HIS B N 1
ATOM 2914 C CA . HIS B 1 100 ? -2.812 -20 2.186 1 98.56 100 HIS B CA 1
ATOM 2915 C C . HIS B 1 100 ? -3.096 -18.562 2.617 1 98.56 100 HIS B C 1
ATOM 2917 O O . HIS B 1 100 ? -4.25 -18.188 2.822 1 98.56 100 HIS B O 1
ATOM 2923 N N . PRO B 1 101 ? -2.092 -17.703 2.594 1 98.81 101 PRO B N 1
ATOM 2924 C CA . PRO B 1 101 ? -2.326 -16.297 2.936 1 98.81 101 PRO B CA 1
ATOM 2925 C C . PRO B 1 101 ? -3.273 -15.609 1.961 1 98.81 101 PRO B C 1
ATOM 2927 O O . PRO B 1 101 ? -4 -14.688 2.35 1 98.81 101 PRO B O 1
ATOM 2930 N N . ILE B 1 102 ? -3.334 -16.062 0.708 1 98.94 102 ILE B N 1
ATOM 2931 C CA . ILE B 1 102 ? -4.207 -15.43 -0.272 1 98.94 102 ILE B CA 1
ATOM 2932 C C . ILE B 1 102 ? -5.668 -15.648 0.119 1 98.94 102 ILE B C 1
ATOM 2934 O O . ILE B 1 102 ? -6.516 -14.781 -0.111 1 98.94 102 ILE B O 1
ATOM 2938 N N . THR B 1 103 ? -5.938 -16.797 0.678 1 98.94 103 THR B N 1
ATOM 2939 C CA . THR B 1 103 ? -7.289 -17.078 1.153 1 98.94 103 THR B CA 1
ATOM 2940 C C . THR B 1 103 ? -7.637 -16.188 2.344 1 98.94 103 THR B C 1
ATOM 2942 O O . THR B 1 103 ? -8.781 -15.75 2.49 1 98.94 103 THR B O 1
ATOM 2945 N N . LEU B 1 104 ? -6.66 -15.945 3.211 1 98.94 104 LEU B N 1
ATOM 2946 C CA . LEU B 1 104 ? -6.895 -15.023 4.32 1 98.94 104 LEU B CA 1
ATOM 2947 C C . LEU B 1 104 ? -7.172 -13.617 3.807 1 98.94 104 LEU B C 1
ATOM 2949 O O . LEU B 1 104 ? -8.039 -12.914 4.336 1 98.94 104 LEU B O 1
ATOM 2953 N N . ALA B 1 105 ? -6.453 -13.188 2.809 1 98.94 105 ALA B N 1
ATOM 2954 C CA . ALA B 1 105 ? -6.742 -11.898 2.182 1 98.94 105 ALA B CA 1
ATOM 2955 C C . ALA B 1 105 ? -8.18 -11.836 1.686 1 98.94 105 ALA B C 1
ATOM 2957 O O . ALA B 1 105 ? -8.875 -10.836 1.884 1 98.94 105 ALA B O 1
ATOM 2958 N N . ARG B 1 106 ? -8.609 -12.914 1.089 1 98.88 106 ARG B N 1
ATOM 2959 C CA . ARG B 1 106 ? -9.984 -12.984 0.614 1 98.88 106 ARG B CA 1
ATOM 2960 C C . ARG B 1 106 ? -10.969 -12.898 1.775 1 98.88 106 ARG B C 1
ATOM 2962 O O . ARG B 1 106 ? -12.008 -12.227 1.669 1 98.88 106 ARG B O 1
ATOM 2969 N N . ARG B 1 107 ? -10.672 -13.547 2.854 1 98.81 107 ARG B N 1
ATOM 2970 C CA . ARG B 1 107 ? -11.547 -13.5 4.016 1 98.81 107 ARG B CA 1
ATOM 2971 C C . ARG B 1 107 ? -11.641 -12.086 4.578 1 98.81 107 ARG B C 1
ATOM 2973 O O . ARG B 1 107 ? -12.719 -11.648 4.996 1 98.81 107 ARG B O 1
ATOM 2980 N N . ILE B 1 108 ? -10.523 -11.375 4.609 1 98.88 108 ILE B N 1
ATOM 2981 C CA . ILE B 1 108 ? -10.531 -9.992 5.066 1 98.88 108 ILE B CA 1
ATOM 2982 C C . ILE B 1 108 ? -11.484 -9.172 4.199 1 98.88 108 ILE B C 1
ATOM 2984 O O . ILE B 1 108 ? -12.289 -8.398 4.719 1 98.88 108 ILE B O 1
ATOM 2988 N N . MET B 1 109 ? -11.438 -9.344 2.943 1 98.5 109 MET B N 1
ATOM 2989 C CA . MET B 1 109 ? -12.273 -8.664 1.959 1 98.5 109 MET B CA 1
ATOM 2990 C C . MET B 1 109 ? -13.75 -8.93 2.223 1 98.5 109 MET B C 1
ATOM 2992 O O . MET B 1 109 ? -14.578 -8.023 2.117 1 98.5 109 MET B O 1
ATOM 2996 N N . GLU B 1 110 ? -14.047 -10.141 2.625 1 98.19 110 GLU B N 1
ATOM 2997 C CA . GLU B 1 110 ? -15.438 -10.586 2.631 1 98.19 110 GLU B CA 1
ATOM 2998 C C . GLU B 1 110 ? -16.047 -10.484 4.027 1 98.19 110 GLU B C 1
ATOM 3000 O O . GLU B 1 110 ? -17.25 -10.32 4.172 1 98.19 110 GLU B O 1
ATOM 3005 N N . LYS B 1 111 ? -15.211 -10.617 5.027 1 97.88 111 LYS B N 1
ATOM 3006 C CA . LYS B 1 111 ? -15.758 -10.867 6.355 1 97.88 111 LYS B CA 1
ATOM 3007 C C . LYS B 1 111 ? -15.531 -9.672 7.281 1 97.88 111 LYS B C 1
ATOM 3009 O O . LYS B 1 111 ? -15.984 -9.672 8.43 1 97.88 111 LYS B O 1
ATOM 3014 N N . THR B 1 112 ? -14.883 -8.68 6.836 1 97.31 112 THR B N 1
ATOM 3015 C CA . THR B 1 112 ? -14.656 -7.504 7.664 1 97.31 112 THR B CA 1
ATOM 3016 C C . THR B 1 112 ? -15.047 -6.23 6.914 1 97.31 112 THR B C 1
ATOM 3018 O O . THR B 1 112 ? -15.266 -6.266 5.703 1 97.31 112 THR B O 1
ATOM 3021 N N . ARG B 1 113 ? -15.172 -5.121 7.652 1 94.94 113 ARG B N 1
ATOM 3022 C CA . ARG B 1 113 ? -15.414 -3.824 7.031 1 94.94 113 ARG B CA 1
ATOM 3023 C C . ARG B 1 113 ? -14.102 -3.174 6.602 1 94.94 113 ARG B C 1
ATOM 3025 O O . ARG B 1 113 ? -14.094 -2.037 6.121 1 94.94 113 ARG B O 1
ATOM 3032 N N . HIS B 1 114 ? -13.016 -3.906 6.832 1 97.94 114 HIS B N 1
ATOM 3033 C CA . HIS B 1 114 ? -11.695 -3.412 6.473 1 97.94 114 HIS B CA 1
ATOM 3034 C C . HIS B 1 114 ? -11.18 -4.082 5.203 1 97.94 114 HIS B C 1
ATOM 3036 O O . HIS B 1 114 ? -11.82 -4.996 4.676 1 97.94 114 HIS B O 1
ATOM 3042 N N . ARG B 1 115 ? -10.047 -3.566 4.688 1 98.75 115 ARG B N 1
ATOM 3043 C CA . ARG B 1 115 ? -9.477 -4.109 3.461 1 98.75 115 ARG B CA 1
ATOM 3044 C C . ARG B 1 115 ? -8.055 -4.605 3.691 1 98.75 115 ARG B C 1
ATOM 3046 O O . ARG B 1 115 ? -7.496 -5.316 2.854 1 98.75 115 ARG B O 1
ATOM 3053 N N . TYR B 1 116 ? -7.531 -4.281 4.75 1 98.94 116 TYR B N 1
ATOM 3054 C CA . TYR B 1 116 ? -6.133 -4.594 5.023 1 98.94 116 TYR B CA 1
ATOM 3055 C C . TYR B 1 116 ? -5.914 -4.867 6.508 1 98.94 116 TYR B C 1
ATOM 3057 O O . TYR B 1 116 ? -6.117 -3.986 7.344 1 98.94 116 TYR B O 1
ATOM 3065 N N . LEU B 1 117 ? -5.516 -6.082 6.871 1 98.94 117 LEU B N 1
ATOM 3066 C CA . LEU B 1 117 ? -5.164 -6.465 8.234 1 98.94 117 LEU B CA 1
ATOM 3067 C C . LEU B 1 117 ? -3.77 -7.086 8.281 1 98.94 117 LEU B C 1
ATOM 3069 O O . LEU B 1 117 ? -3.336 -7.723 7.316 1 98.94 117 LEU B O 1
ATOM 3073 N N . ALA B 1 118 ? -3.133 -6.914 9.367 1 98.88 118 ALA B N 1
ATOM 3074 C CA . ALA B 1 118 ? -1.774 -7.441 9.477 1 98.88 118 ALA B CA 1
ATOM 3075 C C . ALA B 1 118 ? -1.545 -8.094 10.836 1 98.88 118 ALA B C 1
ATOM 3077 O O . ALA B 1 118 ? -2.301 -7.852 11.781 1 98.88 118 ALA B O 1
ATOM 3078 N N . ASP B 1 119 ? -0.599 -8.898 10.828 1 98.06 119 ASP B N 1
ATOM 3079 C CA . ASP B 1 119 ? -0.013 -9.438 12.055 1 98.06 119 ASP B CA 1
ATOM 3080 C C . ASP B 1 119 ? -1.082 -10.078 12.938 1 98.06 119 ASP B C 1
ATOM 3082 O O . ASP B 1 119 ? -1.879 -10.891 12.469 1 98.06 119 ASP B O 1
ATOM 3086 N N . GLU B 1 120 ? -1.125 -9.781 14.227 1 96.5 120 GLU B N 1
ATOM 3087 C CA . GLU B 1 120 ? -2.008 -10.453 15.18 1 96.5 120 GLU B CA 1
ATOM 3088 C C . GLU B 1 120 ? -3.473 -10.273 14.789 1 96.5 120 GLU B C 1
ATOM 3090 O O . GLU B 1 120 ? -4.273 -11.203 14.914 1 96.5 120 GLU B O 1
ATOM 3095 N N . GLY B 1 121 ? -3.791 -9.078 14.344 1 97.44 121 GLY B N 1
ATOM 3096 C CA . GLY B 1 121 ? -5.16 -8.836 13.906 1 97.44 121 GLY B CA 1
ATOM 3097 C C . GLY B 1 121 ? -5.594 -9.758 12.781 1 97.44 121 GLY B C 1
ATOM 3098 O O . GLY B 1 121 ? -6.703 -10.289 12.797 1 97.44 121 GLY B O 1
ATOM 3099 N N . ALA B 1 122 ? -4.707 -9.945 11.828 1 98.56 122 ALA B N 1
ATOM 3100 C CA . ALA B 1 122 ? -4.996 -10.844 10.711 1 98.56 122 ALA B CA 1
ATOM 3101 C C . ALA B 1 122 ? -5.129 -12.281 11.188 1 98.56 122 ALA B C 1
ATOM 3103 O O . ALA B 1 122 ? -6.016 -13.016 10.742 1 98.56 122 ALA B O 1
ATOM 3104 N N . MET B 1 123 ? -4.258 -12.688 12.086 1 98.38 123 MET B N 1
ATOM 3105 C CA . MET B 1 123 ? -4.25 -14.07 12.547 1 98.38 123 MET B CA 1
ATOM 3106 C C . MET B 1 123 ? -5.469 -14.367 13.422 1 98.38 123 MET B C 1
ATOM 3108 O O . MET B 1 123 ? -5.98 -15.484 13.422 1 98.38 123 MET B O 1
ATOM 3112 N N . LEU B 1 124 ? -5.891 -13.375 14.148 1 97.94 124 LEU B N 1
ATOM 3113 C CA . LEU B 1 124 ? -7.125 -13.531 14.914 1 97.94 124 LEU B CA 1
ATOM 3114 C C . LEU B 1 124 ? -8.305 -13.82 13.984 1 97.94 124 LEU B C 1
ATOM 3116 O O . LEU B 1 124 ? -9.148 -14.664 14.289 1 97.94 124 LEU B O 1
ATOM 3120 N N . LEU B 1 125 ? -8.359 -13.094 12.891 1 98.38 125 LEU B N 1
ATOM 3121 C CA . LEU B 1 125 ? -9.406 -13.367 11.914 1 98.38 125 LEU B CA 1
ATOM 3122 C C . LEU B 1 125 ? -9.266 -14.781 11.352 1 98.38 125 LEU B C 1
ATOM 3124 O O . LEU B 1 125 ? -10.266 -15.484 11.18 1 98.38 125 LEU B O 1
ATOM 3128 N N . ALA B 1 126 ? -8.016 -15.156 11 1 98.62 126 ALA B N 1
ATOM 3129 C CA . ALA B 1 126 ? -7.777 -16.5 10.477 1 98.62 126 ALA B CA 1
ATOM 3130 C C . ALA B 1 126 ? -8.336 -17.562 11.414 1 98.62 126 ALA B C 1
ATOM 3132 O O . ALA B 1 126 ? -9.031 -18.484 10.977 1 98.62 126 ALA B O 1
ATOM 3133 N N . ALA B 1 127 ? -8.023 -17.406 12.664 1 98.06 127 ALA B N 1
ATOM 3134 C CA . ALA B 1 127 ? -8.492 -18.359 13.672 1 98.06 127 ALA B CA 1
ATOM 3135 C C . ALA B 1 127 ? -10.016 -18.375 13.734 1 98.06 127 ALA B C 1
ATOM 3137 O O . ALA B 1 127 ? -10.625 -19.453 13.758 1 98.06 127 ALA B O 1
ATOM 3138 N N . SER B 1 128 ? -10.602 -17.203 13.758 1 97.81 128 SER B N 1
ATOM 3139 C CA . SER B 1 128 ? -12.055 -17.078 13.875 1 97.81 128 SER B CA 1
ATOM 3140 C C . SER B 1 128 ? -12.758 -17.656 12.648 1 97.81 128 SER B C 1
ATOM 3142 O O . SER B 1 128 ? -13.891 -18.125 12.742 1 97.81 128 SER B O 1
ATOM 3144 N N . GLU B 1 129 ? -12.086 -17.656 11.531 1 97.69 129 GLU B N 1
ATOM 3145 C CA . GLU B 1 129 ? -12.688 -18.109 10.281 1 97.69 129 GLU B CA 1
ATOM 3146 C C . GLU B 1 129 ? -12.32 -19.562 10 1 97.69 129 GLU B C 1
ATOM 3148 O O . GLU B 1 129 ? -12.547 -20.062 8.891 1 97.69 129 GLU B O 1
ATOM 3153 N N . GLY B 1 130 ? -11.68 -20.25 10.906 1 97.5 130 GLY B N 1
ATOM 3154 C CA . GLY B 1 130 ? -11.516 -21.688 10.852 1 97.5 130 GLY B CA 1
ATOM 3155 C C . GLY B 1 130 ? -10.289 -22.125 10.078 1 97.5 130 GLY B C 1
ATOM 3156 O O . GLY B 1 130 ? -10.227 -23.25 9.594 1 97.5 130 GLY B O 1
ATOM 3157 N N . PHE B 1 131 ? -9.367 -21.234 9.898 1 98.12 131 PHE B N 1
ATOM 3158 C CA . PHE B 1 131 ? -8.109 -21.656 9.281 1 98.12 131 PHE B CA 1
ATOM 3159 C C . PHE B 1 131 ? -7.383 -22.672 10.156 1 98.12 131 PHE B C 1
ATOM 3161 O O . PHE B 1 131 ? -7.469 -22.609 11.383 1 98.12 131 PHE B O 1
ATOM 3168 N N . ASP B 1 132 ? -6.754 -23.562 9.508 1 97.5 132 ASP B N 1
ATOM 3169 C CA . ASP B 1 132 ? -5.812 -24.406 10.234 1 97.5 132 ASP B CA 1
ATOM 3170 C C . ASP B 1 132 ? -4.535 -23.641 10.578 1 97.5 132 ASP B C 1
ATOM 3172 O O . ASP B 1 132 ? -3.693 -23.406 9.711 1 97.5 132 ASP B O 1
ATOM 3176 N N . ILE B 1 133 ? -4.422 -23.234 11.844 1 98.12 133 ILE B N 1
ATOM 3177 C CA . ILE B 1 133 ? -3.215 -22.562 12.297 1 98.12 133 ILE B CA 1
ATOM 3178 C C . ILE B 1 133 ? -2.133 -23.578 12.625 1 98.12 133 ILE B C 1
ATOM 3180 O O . ILE B 1 133 ? -2.26 -24.344 13.586 1 98.12 133 ILE B O 1
ATOM 3184 N N . LEU B 1 134 ? -1.064 -23.562 11.906 1 97.88 134 LEU B N 1
ATOM 3185 C CA . LEU B 1 134 ? 0.012 -24.531 12.031 1 97.88 134 LEU B CA 1
ATOM 3186 C C . LEU B 1 134 ? 0.907 -24.203 13.219 1 97.88 134 LEU B C 1
ATOM 3188 O O . LEU B 1 134 ? 0.98 -23.047 13.648 1 97.88 134 LEU B O 1
ATOM 3192 N N . PRO B 1 135 ? 1.572 -25.266 13.75 1 96.94 135 PRO B N 1
ATOM 3193 C CA . PRO B 1 135 ? 2.566 -24.969 14.781 1 96.94 135 PRO B CA 1
ATOM 3194 C C . PRO B 1 135 ? 3.684 -24.047 14.281 1 96.94 135 PRO B C 1
ATOM 3196 O O . PRO B 1 135 ? 4.059 -24.109 13.109 1 96.94 135 PRO B O 1
ATOM 3199 N N . LYS B 1 136 ? 4.148 -23.297 15.25 1 95.06 136 LYS B N 1
ATOM 3200 C CA . LYS B 1 136 ? 5.258 -22.406 14.906 1 95.06 136 LYS B CA 1
ATOM 3201 C C . LYS B 1 136 ? 6.395 -23.172 14.242 1 95.06 136 LYS B C 1
ATOM 3203 O O . LYS B 1 136 ? 6.797 -24.234 14.727 1 95.06 136 LYS B O 1
ATOM 3208 N N . GLY B 1 137 ? 6.848 -22.688 13.078 1 94.44 137 GLY B N 1
ATOM 3209 C CA . GLY B 1 137 ? 7.977 -23.297 12.391 1 94.44 137 GLY B CA 1
ATOM 3210 C C . GLY B 1 137 ? 7.562 -24.328 11.359 1 94.44 137 GLY B C 1
ATOM 3211 O O . GLY B 1 137 ? 8.391 -24.812 10.586 1 94.44 137 GLY B O 1
ATOM 3212 N N . ALA B 1 138 ? 6.32 -24.641 11.258 1 95.12 138 ALA B N 1
ATOM 3213 C CA . ALA B 1 138 ? 5.844 -25.719 10.383 1 95.12 138 ALA B CA 1
ATOM 3214 C C . ALA B 1 138 ? 6.098 -25.375 8.914 1 95.12 138 ALA B C 1
ATOM 3216 O O . ALA B 1 138 ? 6.223 -26.266 8.078 1 95.12 138 ALA B O 1
ATOM 3217 N N . LEU B 1 139 ? 6.156 -24.125 8.625 1 95.88 139 LEU B N 1
ATOM 3218 C CA . LEU B 1 139 ? 6.336 -23.703 7.238 1 95.88 139 LEU B CA 1
ATOM 3219 C C . LEU B 1 139 ? 7.816 -23.531 6.91 1 95.88 139 LEU B C 1
ATOM 3221 O O . LEU B 1 139 ? 8.172 -23.203 5.777 1 95.88 139 LEU B O 1
ATOM 3225 N N . VAL B 1 140 ? 8.648 -23.703 7.879 1 95.62 140 VAL B N 1
ATOM 3226 C CA . VAL B 1 140 ? 10.086 -23.562 7.68 1 95.62 140 VAL B CA 1
ATOM 3227 C C . VAL B 1 140 ? 10.641 -24.812 6.988 1 95.62 140 VAL B C 1
ATOM 3229 O O . VAL B 1 140 ? 10.5 -25.922 7.492 1 95.62 140 VAL B O 1
ATOM 3232 N N . THR B 1 141 ? 11.242 -24.609 5.844 1 94.06 141 THR B N 1
ATOM 3233 C CA . THR B 1 141 ? 11.836 -25.719 5.105 1 94.06 141 THR B CA 1
ATOM 3234 C C . THR B 1 141 ? 13.352 -25.734 5.266 1 94.06 141 THR B C 1
ATOM 3236 O O . THR B 1 141 ? 13.953 -24.703 5.594 1 94.06 141 THR B O 1
ATOM 3239 N N . ASP B 1 142 ? 13.961 -26.875 5.008 1 94.19 142 ASP B N 1
ATOM 3240 C CA . ASP B 1 142 ? 15.414 -26.984 5.047 1 94.19 142 ASP B CA 1
ATOM 3241 C C . ASP B 1 142 ? 16.062 -26.047 4.027 1 94.19 142 ASP B C 1
ATOM 3243 O O . ASP B 1 142 ? 17.109 -25.453 4.301 1 94.19 142 ASP B O 1
ATOM 3247 N N . ALA B 1 143 ? 15.406 -25.984 2.912 1 91.44 143 ALA B N 1
ATOM 3248 C CA . ALA B 1 143 ? 15.93 -25.125 1.857 1 91.44 143 ALA B CA 1
ATOM 3249 C C . ALA B 1 143 ? 15.961 -23.672 2.305 1 91.44 143 ALA B C 1
ATOM 3251 O O . ALA B 1 143 ? 16.922 -22.953 2.033 1 91.44 143 ALA B O 1
ATOM 3252 N N . ALA B 1 144 ? 14.922 -23.219 2.961 1 93.69 144 ALA B N 1
ATOM 3253 C CA . ALA B 1 144 ? 14.844 -21.844 3.43 1 93.69 144 ALA B CA 1
ATOM 3254 C C . ALA B 1 144 ? 15.891 -21.562 4.512 1 93.69 144 ALA B C 1
ATOM 3256 O O . ALA B 1 144 ? 16.469 -20.484 4.562 1 93.69 144 ALA B O 1
ATOM 3257 N N . LEU B 1 145 ? 16.109 -22.531 5.387 1 95.44 145 LEU B N 1
ATOM 3258 C CA . LEU B 1 145 ? 17.125 -22.406 6.434 1 95.44 145 LEU B CA 1
ATOM 3259 C C . LEU B 1 145 ? 18.516 -22.281 5.836 1 95.44 145 LEU B C 1
ATOM 3261 O O . LEU B 1 145 ? 19.297 -21.438 6.273 1 95.44 145 LEU B O 1
ATOM 3265 N N . LYS B 1 146 ? 18.734 -23.109 4.918 1 94.5 146 LYS B N 1
ATOM 3266 C CA . LYS B 1 146 ? 20.047 -23.062 4.254 1 94.5 146 LYS B CA 1
ATOM 3267 C C . LYS B 1 146 ? 20.266 -21.719 3.562 1 94.5 146 LYS B C 1
ATOM 3269 O O . LYS B 1 146 ? 21.359 -21.156 3.623 1 94.5 146 LYS B O 1
ATOM 3274 N N . SER B 1 147 ? 19.234 -21.297 2.883 1 93.06 147 SER B N 1
ATOM 3275 C CA . SER B 1 147 ? 19.312 -20 2.213 1 93.06 147 SER B CA 1
ATOM 3276 C C . SER B 1 147 ? 19.594 -18.875 3.207 1 93.06 147 SER B C 1
ATOM 3278 O O . SER B 1 147 ? 20.359 -17.953 2.918 1 93.06 147 SER B O 1
ATOM 3280 N N . LEU B 1 148 ? 18.969 -18.859 4.348 1 95.19 148 LEU B N 1
ATOM 3281 C CA . LEU B 1 148 ? 19.172 -17.844 5.367 1 95.19 148 LEU B CA 1
ATOM 3282 C C . LEU B 1 148 ? 20.594 -17.891 5.895 1 95.19 148 LEU B C 1
ATOM 3284 O O . LEU B 1 148 ? 21.219 -16.844 6.102 1 95.19 148 LEU B O 1
ATOM 3288 N N . GLU B 1 149 ? 21.062 -19.078 6.094 1 95.19 149 GLU B N 1
ATOM 3289 C CA . GLU B 1 149 ? 22.438 -19.234 6.555 1 95.19 149 GLU B CA 1
ATOM 3290 C C . GLU B 1 149 ? 23.422 -18.641 5.559 1 95.19 149 GLU B C 1
ATOM 3292 O O . GLU B 1 149 ? 24.375 -17.953 5.953 1 95.19 149 GLU B O 1
ATOM 3297 N N . GLN B 1 150 ? 23.172 -18.969 4.344 1 93 150 GLN B N 1
ATOM 3298 C CA . GLN B 1 150 ? 24.031 -18.438 3.297 1 93 150 GLN B CA 1
ATOM 3299 C C . GLN B 1 150 ? 23.969 -16.922 3.248 1 93 150 GLN B C 1
ATOM 3301 O O . GLN B 1 150 ? 24.984 -16.25 3.055 1 93 150 GLN B O 1
ATOM 3306 N N . PHE B 1 151 ? 22.797 -16.391 3.371 1 93.38 151 PHE B N 1
ATOM 3307 C CA . PHE B 1 151 ? 22.594 -14.953 3.391 1 93.38 151 PHE B CA 1
ATOM 3308 C C . PHE B 1 151 ? 23.406 -14.312 4.512 1 93.38 151 PHE B C 1
ATOM 3310 O O . PHE B 1 151 ? 24.125 -13.328 4.285 1 93.38 151 PHE B O 1
ATOM 3317 N N . LYS B 1 152 ? 23.281 -14.812 5.691 1 93.62 152 LYS B N 1
ATOM 3318 C CA . LYS B 1 152 ? 23.984 -14.266 6.855 1 93.62 152 LYS B CA 1
ATOM 3319 C C . LYS B 1 152 ? 25.484 -14.344 6.684 1 93.62 152 LYS B C 1
ATOM 3321 O O . LYS B 1 152 ? 26.219 -13.414 7.059 1 93.62 152 LYS B O 1
ATOM 3326 N N . ALA B 1 153 ? 25.953 -15.445 6.152 1 91.75 153 ALA B N 1
ATOM 3327 C CA . ALA B 1 153 ? 27.375 -15.625 5.922 1 91.75 153 ALA B CA 1
ATOM 3328 C C . ALA B 1 153 ? 27.906 -14.586 4.941 1 91.75 153 ALA B C 1
ATOM 3330 O O . ALA B 1 153 ? 29.031 -14.086 5.105 1 91.75 153 ALA B O 1
ATOM 3331 N N . ASN B 1 154 ? 27.156 -14.297 3.979 1 88.06 154 ASN B N 1
ATOM 3332 C CA . ASN B 1 154 ? 27.562 -13.328 2.973 1 88.06 154 ASN B CA 1
ATOM 3333 C C . ASN B 1 154 ? 27.547 -11.906 3.523 1 88.06 154 ASN B C 1
ATOM 3335 O O . ASN B 1 154 ? 28.359 -11.062 3.123 1 88.06 154 ASN B O 1
ATOM 3339 N N . MET B 1 155 ? 26.547 -11.602 4.262 1 84.06 155 MET B N 1
ATOM 3340 C CA . MET B 1 155 ? 26.469 -10.281 4.879 1 84.06 155 MET B CA 1
ATOM 3341 C C . MET B 1 155 ? 27.688 -10.008 5.758 1 84.06 155 MET B C 1
ATOM 3343 O O . MET B 1 155 ? 28.172 -8.875 5.828 1 84.06 155 MET B O 1
ATOM 3347 N N . ASP B 1 156 ? 28.047 -10.906 6.406 1 75.12 156 ASP B N 1
ATOM 3348 C CA . ASP B 1 156 ? 29.203 -10.789 7.285 1 75.12 156 ASP B CA 1
ATOM 3349 C C . ASP B 1 156 ? 30.484 -10.547 6.48 1 75.12 156 ASP B C 1
ATOM 3351 O O . ASP B 1 156 ? 31.359 -9.797 6.914 1 75.12 156 ASP B O 1
ATOM 3355 N N . LYS B 1 157 ? 30.578 -11.031 5.391 1 70.88 157 LYS B N 1
ATOM 3356 C CA . LYS B 1 157 ? 31.812 -10.953 4.617 1 70.88 157 LYS B CA 1
ATOM 3357 C C . LYS B 1 157 ? 31.891 -9.648 3.824 1 70.88 157 LYS B C 1
ATOM 3359 O O . LYS B 1 157 ? 32.938 -9.016 3.756 1 70.88 157 LYS B O 1
ATOM 3364 N N . THR B 1 158 ? 30.75 -9.398 3.213 1 67.31 158 THR B N 1
ATOM 3365 C CA . THR B 1 158 ? 30.828 -8.336 2.215 1 67.31 158 THR B CA 1
ATOM 3366 C C . THR B 1 158 ? 30.078 -7.098 2.68 1 67.31 158 THR B C 1
ATOM 3368 O O . THR B 1 158 ? 30.234 -6.016 2.107 1 67.31 158 THR B O 1
ATOM 3371 N N . GLY B 1 159 ? 29.391 -7.238 3.803 1 58.97 159 GLY B N 1
ATOM 3372 C CA . GLY B 1 159 ? 28.562 -6.141 4.258 1 58.97 159 GLY B CA 1
ATOM 3373 C C . GLY B 1 159 ? 27.375 -5.871 3.336 1 58.97 159 GLY B C 1
ATOM 3374 O O . GLY B 1 159 ? 26.547 -5.004 3.617 1 58.97 159 GLY B O 1
ATOM 3375 N N . ALA B 1 160 ? 27.609 -6.422 2.18 1 55.25 160 ALA B N 1
ATOM 3376 C CA . ALA B 1 160 ? 26.594 -6.117 1.185 1 55.25 160 ALA B CA 1
ATOM 3377 C C . ALA B 1 160 ? 25.469 -7.16 1.203 1 55.25 160 ALA B C 1
ATOM 3379 O O . ALA B 1 160 ? 25.734 -8.352 1.395 1 55.25 160 ALA B O 1
ATOM 3380 N N . SER B 1 161 ? 24.156 -6.754 1.404 1 53.09 161 SER B N 1
ATOM 3381 C CA . SER B 1 161 ? 23 -7.621 1.312 1 53.09 161 SER B CA 1
ATOM 3382 C C . SER B 1 161 ? 22.719 -8.031 -0.13 1 53.09 161 SER B C 1
ATOM 3384 O O . SER B 1 161 ? 22.078 -7.297 -0.883 1 53.09 161 SER B O 1
ATOM 3386 N N . GLY B 1 162 ? 23.625 -8.789 -0.731 1 50.12 162 GLY B N 1
ATOM 3387 C CA . GLY B 1 162 ? 23.25 -9.312 -2.035 1 50.12 162 GLY B CA 1
ATOM 3388 C C . GLY B 1 162 ? 21.875 -9.945 -2.053 1 50.12 162 GLY B C 1
ATOM 3389 O O . GLY B 1 162 ? 21.312 -10.25 -0.998 1 50.12 162 GLY B O 1
ATOM 3390 N N . SER B 1 163 ? 21.078 -9.641 -3.072 1 51.5 163 SER B N 1
ATOM 3391 C CA . SER B 1 163 ? 19.797 -10.312 -3.223 1 51.5 163 SER B CA 1
ATOM 3392 C C . SER B 1 163 ? 19.922 -11.812 -2.996 1 51.5 163 SER B C 1
ATOM 3394 O O . SER B 1 163 ? 20.578 -12.508 -3.775 1 51.5 163 SER B O 1
ATOM 3396 N N . TYR B 1 164 ? 20.078 -12.312 -1.688 1 43 164 TYR B N 1
ATOM 3397 C CA . TYR B 1 164 ? 20.156 -13.727 -1.325 1 43 164 TYR B CA 1
ATOM 3398 C C . TYR B 1 164 ? 18.766 -14.281 -1.02 1 43 164 TYR B C 1
ATOM 3400 O O . TYR B 1 164 ? 18.031 -13.727 -0.199 1 43 164 TYR B O 1
ATOM 3408 N N . GLY B 1 165 ? 18.062 -15.016 -2.041 1 50.47 165 GLY B N 1
ATOM 3409 C CA . GLY B 1 165 ? 16.875 -15.844 -1.904 1 50.47 165 GLY B CA 1
ATOM 3410 C C . GLY B 1 165 ? 16.109 -16.016 -3.205 1 50.47 165 GLY B C 1
ATOM 3411 O O . GLY B 1 165 ? 16.438 -15.383 -4.211 1 50.47 165 GLY B O 1
ATOM 3412 N N . SER B 1 166 ? 15.523 -17.156 -3.188 1 53.84 166 SER B N 1
ATOM 3413 C CA . SER B 1 166 ? 14.711 -17.531 -4.336 1 53.84 166 SER B CA 1
ATOM 3414 C C . SER B 1 166 ? 13.688 -16.453 -4.672 1 53.84 166 SER B C 1
ATOM 3416 O O . SER B 1 166 ? 12.938 -16 -3.797 1 53.84 166 SER B O 1
ATOM 3418 N N . PRO B 1 167 ? 14.055 -15.812 -5.805 1 56.97 167 PRO B N 1
ATOM 3419 C CA . PRO B 1 167 ? 12.961 -14.961 -6.281 1 56.97 167 PRO B CA 1
ATOM 3420 C C . PRO B 1 167 ? 11.609 -15.664 -6.25 1 56.97 167 PRO B C 1
ATOM 3422 O O . PRO B 1 167 ? 11.547 -16.891 -6.344 1 56.97 167 PRO B O 1
ATOM 3425 N N . GLY B 1 168 ? 10.516 -14.93 -5.488 1 77 168 GLY B N 1
ATOM 3426 C CA . GLY B 1 168 ? 9.406 -15.594 -6.156 1 77 168 GLY B CA 1
ATOM 3427 C C . GLY B 1 168 ? 8.062 -15.266 -5.543 1 77 168 GLY B C 1
ATOM 3428 O O . GLY B 1 168 ? 7.367 -16.156 -5.051 1 77 168 GLY B O 1
ATOM 3429 N N . THR B 1 169 ? 7.758 -14.133 -5.426 1 95.75 169 THR B N 1
ATOM 3430 C CA . THR B 1 169 ? 6.348 -13.773 -5.34 1 95.75 169 THR B CA 1
ATOM 3431 C C . THR B 1 169 ? 5.535 -14.492 -6.41 1 95.75 169 THR B C 1
ATOM 3433 O O . THR B 1 169 ? 6.023 -14.727 -7.516 1 95.75 169 THR B O 1
ATOM 3436 N N . VAL B 1 170 ? 4.418 -15.062 -6.004 1 98.75 170 VAL B N 1
ATOM 3437 C CA . VAL B 1 170 ? 3.557 -15.695 -6.992 1 98.75 170 VAL B CA 1
ATOM 3438 C C . VAL B 1 170 ? 2.32 -14.836 -7.234 1 98.75 170 VAL B C 1
ATOM 3440 O O . VAL B 1 170 ? 1.938 -14.031 -6.379 1 98.75 170 VAL B O 1
ATOM 3443 N N . GLY B 1 171 ? 1.761 -14.977 -8.383 1 98.88 171 GLY B N 1
ATOM 3444 C CA . GLY B 1 171 ? 0.588 -14.172 -8.688 1 98.88 171 GLY B CA 1
ATOM 3445 C C . GLY B 1 171 ? -0.255 -14.742 -9.812 1 98.88 171 GLY B C 1
ATOM 3446 O O . GLY B 1 171 ? 0.177 -15.656 -10.516 1 98.88 171 GLY B O 1
ATOM 3447 N N . ALA B 1 172 ? -1.435 -14.258 -9.898 1 99 172 ALA B N 1
ATOM 3448 C CA . ALA B 1 172 ? -2.389 -14.633 -10.938 1 99 172 ALA B CA 1
ATOM 3449 C C . ALA B 1 172 ? -3.268 -13.453 -11.328 1 99 172 ALA B C 1
ATOM 3451 O O . ALA B 1 172 ? -3.609 -12.617 -10.484 1 99 172 ALA B O 1
ATOM 3452 N N . VAL B 1 173 ? -3.617 -13.359 -12.578 1 99 173 VAL B N 1
ATOM 3453 C CA . VAL B 1 173 ? -4.656 -12.477 -13.094 1 99 173 VAL B CA 1
ATOM 3454 C C . VAL B 1 173 ? -5.621 -13.266 -13.969 1 99 173 VAL B C 1
ATOM 3456 O O . VAL B 1 173 ? -5.246 -14.289 -14.547 1 99 173 VAL B O 1
ATOM 3459 N N . ALA B 1 174 ? -6.809 -12.812 -14.031 1 98.94 174 ALA B N 1
ATOM 3460 C CA . ALA B 1 174 ? -7.812 -13.531 -14.812 1 98.94 174 ALA B CA 1
ATOM 3461 C C . ALA B 1 174 ? -8.883 -12.586 -15.344 1 98.94 174 ALA B C 1
ATOM 3463 O O . ALA B 1 174 ? -9.047 -11.477 -14.828 1 98.94 174 ALA B O 1
ATOM 3464 N N . ILE B 1 175 ? -9.555 -13.023 -16.344 1 98.88 175 ILE B N 1
ATOM 3465 C CA . ILE B 1 175 ? -10.734 -12.352 -16.891 1 98.88 175 ILE B CA 1
ATOM 3466 C C . ILE B 1 175 ? -11.812 -13.391 -17.203 1 98.88 175 ILE B C 1
ATOM 3468 O O . ILE B 1 175 ? -11.516 -14.484 -17.688 1 98.88 175 ILE B O 1
ATOM 3472 N N . ASP B 1 176 ? -13.023 -13.125 -16.828 1 98.06 176 ASP B N 1
ATOM 3473 C CA . ASP B 1 176 ? -14.125 -14.039 -17.141 1 98.06 176 ASP B CA 1
ATOM 3474 C C . ASP B 1 176 ? -14.859 -13.609 -18.406 1 98.06 176 ASP B C 1
ATOM 3476 O O . ASP B 1 176 ? -14.469 -12.641 -19.062 1 98.06 176 ASP B O 1
ATOM 3480 N N . ALA B 1 177 ? -15.914 -14.336 -18.812 1 95.75 177 ALA B N 1
ATOM 3481 C CA . ALA B 1 177 ? -16.625 -14.125 -20.062 1 95.75 177 ALA B CA 1
ATOM 3482 C C . ALA B 1 177 ? -17.391 -12.797 -20.031 1 95.75 177 ALA B C 1
ATOM 3484 O O . ALA B 1 177 ? -17.719 -12.25 -21.078 1 95.75 177 ALA B O 1
ATOM 3485 N N . CYS B 1 178 ? -17.688 -12.25 -18.844 1 96.25 178 CYS B N 1
ATOM 3486 C CA . CYS B 1 178 ? -18.438 -11.016 -18.703 1 96.25 178 CYS B CA 1
ATOM 3487 C C . CYS B 1 178 ? -17.516 -9.805 -18.656 1 96.25 178 CYS B C 1
ATOM 3489 O O . CYS B 1 178 ? -17.984 -8.664 -18.594 1 96.25 178 CYS B O 1
ATOM 3491 N N . GLY B 1 179 ? -16.203 -10.023 -18.656 1 97.5 179 GLY B N 1
ATOM 3492 C CA . GLY B 1 179 ? -15.25 -8.938 -18.703 1 97.5 179 GLY B CA 1
ATOM 3493 C C . GLY B 1 179 ? -14.766 -8.508 -17.328 1 97.5 179 GLY B C 1
ATOM 3494 O O . GLY B 1 179 ? -14.086 -7.492 -17.188 1 97.5 179 GLY B O 1
ATOM 3495 N N . ASN B 1 180 ? -15.141 -9.281 -16.281 1 98.5 180 ASN B N 1
ATOM 3496 C CA . ASN B 1 180 ? -14.602 -9.016 -14.953 1 98.5 180 ASN B CA 1
ATOM 3497 C C . ASN B 1 180 ? -13.164 -9.508 -14.812 1 98.5 180 ASN B C 1
ATOM 3499 O O . ASN B 1 180 ? -12.852 -10.633 -15.219 1 98.5 180 ASN B O 1
ATOM 3503 N N . VAL B 1 181 ? -12.352 -8.664 -14.25 1 98.88 181 VAL B N 1
ATOM 3504 C CA . VAL B 1 181 ? -10.953 -9.039 -14.039 1 98.88 181 VAL B CA 1
ATOM 3505 C C . VAL B 1 181 ? -10.68 -9.172 -12.539 1 98.88 181 VAL B C 1
ATOM 3507 O O . VAL B 1 181 ? -11.406 -8.617 -11.719 1 98.88 181 VAL B O 1
ATOM 3510 N N . ALA B 1 182 ? -9.641 -9.922 -12.188 1 98.94 182 ALA B N 1
ATOM 3511 C CA . ALA B 1 182 ? -9.164 -10.055 -10.82 1 98.94 182 ALA B CA 1
ATOM 3512 C C . ALA B 1 182 ? -7.652 -10.281 -10.781 1 98.94 182 ALA B C 1
ATOM 3514 O O . ALA B 1 182 ? -7.066 -10.734 -11.766 1 98.94 182 ALA B O 1
ATOM 3515 N N . ALA B 1 183 ? -7.086 -9.953 -9.719 1 99 183 ALA B N 1
ATOM 3516 C CA . ALA B 1 183 ? -5.656 -10.156 -9.477 1 99 183 ALA B CA 1
ATOM 3517 C C . ALA B 1 183 ? -5.41 -10.703 -8.078 1 99 183 ALA B C 1
ATOM 3519 O O . ALA B 1 183 ? -6.141 -10.375 -7.137 1 99 183 ALA B O 1
ATOM 3520 N N . ALA B 1 184 ? -4.434 -11.523 -7.914 1 98.94 184 ALA B N 1
ATOM 3521 C CA . ALA B 1 184 ? -3.965 -12.07 -6.645 1 98.94 184 ALA B CA 1
ATOM 3522 C C . ALA B 1 184 ? -2.443 -12.18 -6.621 1 98.94 184 ALA B C 1
ATOM 3524 O O . ALA B 1 184 ? -1.832 -12.609 -7.602 1 98.94 184 ALA B O 1
ATOM 3525 N N . THR B 1 185 ? -1.843 -11.711 -5.598 1 98.94 185 THR B N 1
ATOM 3526 C CA . THR B 1 185 ? -0.396 -11.773 -5.418 1 98.94 185 THR B CA 1
ATOM 3527 C C . THR B 1 185 ? -0.047 -12.227 -4 1 98.94 185 THR B C 1
ATOM 3529 O O . THR B 1 185 ? -0.662 -11.773 -3.033 1 98.94 185 THR B O 1
ATOM 3532 N N . SER B 1 186 ? 0.893 -13.172 -3.848 1 98.88 186 SER B N 1
ATOM 3533 C CA . SER B 1 186 ? 1.313 -13.727 -2.566 1 98.88 186 SER B CA 1
ATOM 3534 C C . SER B 1 186 ? 2.83 -13.875 -2.496 1 98.88 186 SER B C 1
ATOM 3536 O O . SER B 1 186 ? 3.473 -14.203 -3.494 1 98.88 186 SER B O 1
ATOM 3538 N N . THR B 1 187 ? 3.404 -13.625 -1.323 1 98.44 187 THR B N 1
ATO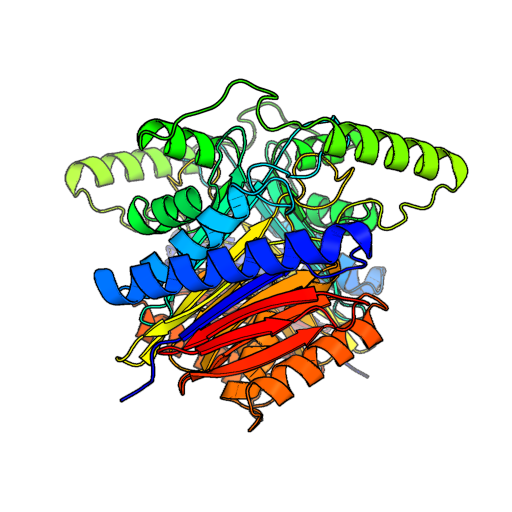M 3539 C CA . THR B 1 187 ? 4.859 -13.656 -1.225 1 98.44 187 THR B CA 1
ATOM 3540 C C . THR B 1 187 ? 5.297 -14.016 0.193 1 98.44 187 THR B C 1
ATOM 3542 O O . THR B 1 187 ? 4.613 -13.68 1.162 1 98.44 187 THR B O 1
ATOM 3545 N N . GLY B 1 188 ? 6.352 -14.695 0.237 1 97.25 188 GLY B N 1
ATOM 3546 C CA . GLY B 1 188 ? 7.055 -14.883 1.497 1 97.25 188 GLY B CA 1
ATOM 3547 C C . GLY B 1 188 ? 8.062 -13.781 1.785 1 97.25 188 GLY B C 1
ATOM 3548 O O . GLY B 1 188 ? 8.672 -13.758 2.857 1 97.25 188 GLY B O 1
ATOM 3549 N N . GLY B 1 189 ? 8.219 -12.914 0.861 1 95.5 189 GLY B N 1
ATOM 3550 C CA . GLY B 1 189 ? 9.141 -11.805 1.056 1 95.5 189 GLY B CA 1
ATOM 3551 C C . GLY B 1 189 ? 10.531 -12.086 0.521 1 95.5 189 GLY B C 1
ATOM 3552 O O . GLY B 1 189 ? 10.688 -12.688 -0.547 1 95.5 189 GLY B O 1
ATOM 3553 N N . ILE B 1 190 ? 11.547 -11.492 1.14 1 94.38 190 ILE B N 1
ATOM 3554 C CA . ILE B 1 190 ? 12.93 -11.688 0.726 1 94.38 190 ILE B CA 1
ATOM 3555 C C . ILE B 1 190 ? 13.734 -12.289 1.877 1 94.38 190 ILE B C 1
ATOM 3557 O O . ILE B 1 190 ? 13.484 -11.984 3.045 1 94.38 190 ILE B O 1
ATOM 3561 N N . THR B 1 191 ? 14.664 -13.133 1.522 1 94.81 191 THR B N 1
ATOM 3562 C CA . THR B 1 191 ? 15.461 -13.836 2.521 1 94.81 191 THR B CA 1
ATOM 3563 C C . THR B 1 191 ? 16.172 -12.852 3.443 1 94.81 191 THR B C 1
ATOM 3565 O O . THR B 1 191 ? 16.781 -11.883 2.975 1 94.81 191 THR B O 1
ATOM 3568 N N . GLY B 1 192 ? 16.109 -13.102 4.715 1 95.06 192 GLY B N 1
ATOM 3569 C CA . GLY B 1 192 ? 16.828 -12.312 5.695 1 95.06 192 GLY B CA 1
ATOM 3570 C C . GLY B 1 192 ? 16.188 -10.961 5.961 1 95.06 192 GLY B C 1
ATOM 3571 O O . GLY B 1 192 ? 16.812 -10.086 6.566 1 95.06 192 GLY B O 1
ATOM 3572 N N . LYS B 1 193 ? 14.969 -10.82 5.477 1 95.81 193 LYS B N 1
ATOM 3573 C CA . LYS B 1 193 ? 14.266 -9.578 5.754 1 95.81 193 LYS B CA 1
ATOM 3574 C C . LYS B 1 193 ? 14.117 -9.352 7.254 1 95.81 193 LYS B C 1
ATOM 3576 O O . LYS B 1 193 ? 14.055 -10.312 8.031 1 95.81 193 LYS B O 1
ATOM 3581 N N . LEU B 1 194 ? 14.055 -8.055 7.605 1 97.06 194 LEU B N 1
ATOM 3582 C CA . LEU B 1 194 ? 13.75 -7.75 9 1 97.06 194 LEU B CA 1
ATOM 3583 C C . LEU B 1 194 ? 12.328 -8.188 9.352 1 97.06 194 LEU B C 1
ATOM 3585 O O . LEU B 1 194 ? 11.422 -8.086 8.531 1 97.06 194 LEU B O 1
ATOM 3589 N N . PRO B 1 195 ? 12.203 -8.68 10.617 1 97.56 195 PRO B N 1
ATOM 3590 C CA . PRO B 1 195 ? 10.828 -8.922 11.055 1 97.56 195 PRO B CA 1
ATOM 3591 C C . PRO B 1 195 ? 9.922 -7.703 10.875 1 97.56 195 PRO B C 1
ATOM 3593 O O . PRO B 1 195 ? 10.352 -6.574 11.125 1 97.56 195 PRO B O 1
ATOM 3596 N N . GLY B 1 196 ? 8.711 -7.926 10.383 1 98.56 196 GLY B N 1
ATOM 3597 C CA . GLY B 1 196 ? 7.754 -6.844 10.234 1 98.56 196 GLY B CA 1
ATOM 3598 C C . GLY B 1 196 ? 7.812 -6.18 8.867 1 98.56 196 GLY B C 1
ATOM 3599 O O . GLY B 1 196 ? 7.027 -5.273 8.578 1 98.56 196 GLY B O 1
ATOM 3600 N N . ARG B 1 197 ? 8.734 -6.688 7.992 1 98.5 197 ARG B N 1
ATOM 3601 C CA . ARG B 1 197 ? 8.859 -6.09 6.668 1 98.5 197 ARG B CA 1
ATOM 3602 C C . ARG B 1 197 ? 7.656 -6.418 5.797 1 98.5 197 ARG B C 1
ATOM 3604 O O . ARG B 1 197 ? 7.215 -7.566 5.742 1 98.5 197 ARG B O 1
ATOM 3611 N N . ILE B 1 198 ? 7.102 -5.379 5.188 1 98.75 198 ILE B N 1
ATOM 3612 C CA . ILE B 1 198 ? 6.023 -5.52 4.215 1 98.75 198 ILE B CA 1
ATOM 3613 C C . ILE B 1 198 ? 6.539 -5.18 2.818 1 98.75 198 ILE B C 1
ATOM 3615 O O . ILE B 1 198 ? 7.184 -4.145 2.621 1 98.75 198 ILE B O 1
ATOM 3619 N N . GLY B 1 199 ? 6.309 -6.047 1.838 1 97.5 199 GLY B N 1
ATOM 3620 C CA . GLY B 1 199 ? 6.715 -5.805 0.464 1 97.5 199 GLY B CA 1
ATOM 3621 C C . GLY B 1 199 ? 5.625 -5.168 -0.379 1 97.5 199 GLY B C 1
ATOM 3622 O O . GLY B 1 199 ? 4.66 -4.617 0.157 1 97.5 199 GLY B O 1
ATOM 3623 N N . ASP B 1 200 ? 5.789 -5.27 -1.692 1 98.44 200 ASP B N 1
ATOM 3624 C CA . ASP B 1 200 ? 4.887 -4.625 -2.643 1 98.44 200 ASP B CA 1
ATOM 3625 C C . ASP B 1 200 ? 3.617 -5.453 -2.84 1 98.44 200 ASP B C 1
ATOM 3627 O O . ASP B 1 200 ? 2.582 -4.926 -3.248 1 98.44 200 ASP B O 1
ATOM 3631 N N . SER B 1 201 ? 3.627 -6.711 -2.561 1 98.75 201 SER B N 1
ATOM 3632 C CA . SER B 1 201 ? 2.59 -7.656 -2.959 1 98.75 201 SER B CA 1
ATOM 3633 C C . SER B 1 201 ? 1.244 -7.297 -2.342 1 98.75 201 SER B C 1
ATOM 3635 O O . SER B 1 201 ? 0.218 -7.312 -3.025 1 98.75 201 SER B O 1
ATOM 3637 N N . PRO B 1 202 ? 1.254 -6.938 -1.034 1 98.88 202 PRO B N 1
ATOM 3638 C CA . PRO B 1 202 ? -0.038 -6.598 -0.43 1 98.88 202 PRO B CA 1
ATOM 3639 C C . PRO B 1 202 ? -0.43 -5.141 -0.649 1 98.88 202 PRO B C 1
ATOM 3641 O O . PRO B 1 202 ? -1.514 -4.719 -0.237 1 98.88 202 PRO B O 1
ATOM 3644 N N . VAL B 1 203 ? 0.357 -4.336 -1.234 1 98.88 203 VAL B N 1
ATOM 3645 C CA . VAL B 1 203 ? 0.116 -2.914 -1.445 1 98.88 203 VAL B CA 1
ATOM 3646 C C . VAL B 1 203 ? -0.605 -2.703 -2.775 1 98.88 203 VAL B C 1
ATOM 3648 O O . VAL B 1 203 ? -0.001 -2.826 -3.842 1 98.88 203 VAL B O 1
ATOM 3651 N N . LEU B 1 204 ? -1.879 -2.32 -2.695 1 98.88 204 LEU B N 1
ATOM 3652 C CA . LEU B 1 204 ? -2.658 -2.078 -3.904 1 98.88 204 LEU B CA 1
ATOM 3653 C C . LEU B 1 204 ? -2.055 -0.939 -4.719 1 98.88 204 LEU B C 1
ATOM 3655 O O . LEU B 1 204 ? -1.729 0.116 -4.172 1 98.88 204 LEU B O 1
ATOM 3659 N N . GLY B 1 205 ? -1.874 -1.201 -6.004 1 98.75 205 GLY B N 1
ATOM 3660 C CA . GLY B 1 205 ? -1.264 -0.222 -6.887 1 98.75 205 GLY B CA 1
ATOM 3661 C C . GLY B 1 205 ? 0.229 -0.425 -7.066 1 98.75 205 GLY B C 1
ATOM 3662 O O . GLY B 1 205 ? 0.821 0.084 -8.016 1 98.75 205 GLY B O 1
ATOM 3663 N N . ALA B 1 206 ? 0.866 -1.141 -6.121 1 98.81 206 ALA B N 1
ATOM 3664 C CA . ALA B 1 206 ? 2.283 -1.475 -6.242 1 98.81 206 ALA B CA 1
ATOM 3665 C C . ALA B 1 206 ? 2.469 -2.869 -6.836 1 98.81 206 ALA B C 1
ATOM 3667 O O . ALA B 1 206 ? 2.822 -3.01 -8.008 1 98.81 206 ALA B O 1
ATOM 3668 N N . GLY B 1 207 ? 2.051 -3.859 -6.094 1 98.75 207 GLY B N 1
ATOM 3669 C CA . GLY B 1 207 ? 2.279 -5.227 -6.539 1 98.75 207 GLY B CA 1
ATOM 3670 C C . GLY B 1 207 ? 1.029 -5.898 -7.074 1 98.75 207 GLY B C 1
ATOM 3671 O O . GLY B 1 207 ? 1.112 -6.91 -7.77 1 98.75 207 GLY B O 1
ATOM 3672 N N . THR B 1 208 ? -0.14 -5.402 -6.73 1 98.94 208 THR B N 1
ATOM 3673 C CA . THR B 1 208 ? -1.412 -6.023 -7.086 1 98.94 208 THR B CA 1
ATOM 3674 C C . THR B 1 208 ? -2.475 -4.961 -7.355 1 98.94 208 THR B C 1
ATOM 3676 O O . THR B 1 208 ? -2.617 -4.008 -6.586 1 98.94 208 THR B O 1
ATOM 3679 N N . TYR B 1 209 ? -3.24 -5.133 -8.445 1 98.94 209 TYR B N 1
ATOM 3680 C CA . TYR B 1 209 ? -4.402 -4.277 -8.656 1 98.94 209 TYR B CA 1
ATOM 3681 C C . TYR B 1 209 ? -5.305 -4.848 -9.75 1 98.94 209 TYR B C 1
ATOM 3683 O O . TYR B 1 209 ? -4.844 -5.578 -10.625 1 98.94 209 TYR B O 1
ATOM 3691 N N . ALA B 1 210 ? -6.574 -4.566 -9.664 1 98.94 210 ALA B N 1
ATOM 3692 C CA . ALA B 1 210 ? -7.543 -4.949 -10.68 1 98.94 210 ALA B CA 1
ATOM 3693 C C . ALA B 1 210 ? -8.633 -3.893 -10.82 1 98.94 210 ALA B C 1
ATOM 3695 O O . ALA B 1 210 ? -9.148 -3.385 -9.82 1 98.94 210 ALA B O 1
ATOM 3696 N N . ASP B 1 211 ? -8.922 -3.557 -11.992 1 98.75 211 ASP B N 1
ATOM 3697 C CA . ASP B 1 211 ? -9.977 -2.605 -12.359 1 98.75 211 ASP B CA 1
ATOM 3698 C C . ASP B 1 211 ? -10.594 -2.959 -13.703 1 98.75 211 ASP B C 1
ATOM 3700 O O . ASP B 1 211 ? -9.906 -2.955 -14.727 1 98.75 211 ASP B O 1
ATOM 3704 N N . ASN B 1 212 ? -11.898 -3.168 -13.727 1 98.38 212 ASN B N 1
ATOM 3705 C CA . ASN B 1 212 ? -12.562 -3.557 -14.961 1 98.38 212 ASN B CA 1
ATOM 3706 C C . ASN B 1 212 ? -12.375 -2.506 -16.047 1 98.38 212 ASN B C 1
ATOM 3708 O O . ASN B 1 212 ? -12.508 -2.805 -17.234 1 98.38 212 ASN B O 1
ATOM 3712 N N . GLU B 1 213 ? -12.086 -1.312 -15.664 1 97.12 213 GLU B N 1
ATOM 3713 C CA . GLU B 1 213 ? -11.953 -0.238 -16.641 1 97.12 213 GLU B CA 1
ATOM 3714 C C . GLU B 1 213 ? -10.625 -0.33 -17.391 1 97.12 213 GLU B C 1
ATOM 3716 O O . GLU B 1 213 ? -10.492 0.179 -18.5 1 97.12 213 GLU B O 1
ATOM 3721 N N . THR B 1 214 ? -9.672 -1.002 -16.797 1 97.75 214 THR B N 1
ATOM 3722 C CA . THR B 1 214 ? -8.352 -1.006 -17.422 1 97.75 214 THR B CA 1
ATOM 3723 C C . THR B 1 214 ? -7.801 -2.428 -17.516 1 97.75 214 THR B C 1
ATOM 3725 O O . THR B 1 214 ? -7.332 -2.848 -18.562 1 97.75 214 THR B O 1
ATOM 3728 N N . GLY B 1 215 ? -7.789 -3.111 -16.375 1 98.5 215 GLY B N 1
ATOM 3729 C CA . GLY B 1 215 ? -7.234 -4.453 -16.344 1 98.5 215 GLY B CA 1
ATOM 3730 C C . GLY B 1 215 ? -6.777 -4.887 -14.969 1 98.5 215 GLY B C 1
ATOM 3731 O O . GLY B 1 215 ? -7.18 -4.297 -13.961 1 98.5 215 GLY B O 1
ATOM 3732 N N . ALA B 1 216 ? -6.078 -6.023 -14.914 1 98.94 216 ALA B N 1
ATOM 3733 C CA . ALA B 1 216 ? -5.508 -6.582 -13.695 1 98.94 216 ALA B CA 1
ATOM 3734 C C . ALA B 1 216 ? -4.02 -6.883 -13.867 1 98.94 216 ALA B C 1
ATOM 3736 O O . ALA B 1 216 ? -3.572 -7.215 -14.969 1 98.94 216 ALA B O 1
ATOM 3737 N N . ALA B 1 217 ? -3.303 -6.715 -12.805 1 98.94 217 ALA B N 1
ATOM 3738 C CA . ALA B 1 217 ? -1.863 -6.949 -12.891 1 98.94 217 ALA B CA 1
ATOM 3739 C C . ALA B 1 217 ? -1.306 -7.457 -11.57 1 98.94 217 ALA B C 1
ATOM 3741 O O . ALA B 1 217 ? -1.824 -7.121 -10.5 1 98.94 217 ALA B O 1
ATOM 3742 N N . SER B 1 218 ? -0.297 -8.266 -11.594 1 98.94 218 SER B N 1
ATOM 3743 C CA . SER B 1 218 ? 0.487 -8.805 -10.484 1 98.94 218 SER B CA 1
ATOM 3744 C C . SER B 1 218 ? 1.982 -8.711 -10.773 1 98.94 218 SER B C 1
ATOM 3746 O O . SER B 1 218 ? 2.451 -9.164 -11.812 1 98.94 218 SER B O 1
ATOM 3748 N N . ALA B 1 219 ? 2.693 -8.102 -9.836 1 98.75 219 ALA B N 1
ATOM 3749 C CA . ALA B 1 219 ? 4.121 -7.875 -10.047 1 98.75 219 ALA B CA 1
ATOM 3750 C C . ALA B 1 219 ? 4.961 -8.75 -9.125 1 98.75 219 ALA B C 1
ATOM 3752 O O . ALA B 1 219 ? 4.453 -9.273 -8.125 1 98.75 219 ALA B O 1
ATOM 3753 N N . THR B 1 220 ? 6.211 -8.969 -9.477 1 98.19 220 THR B N 1
ATOM 3754 C CA . THR B 1 220 ? 7.207 -9.711 -8.719 1 98.19 220 THR B CA 1
ATOM 3755 C C . THR B 1 220 ? 8.602 -9.141 -8.961 1 98.19 220 THR B C 1
ATOM 3757 O O . THR B 1 220 ? 8.867 -8.562 -10.016 1 98.19 220 THR B O 1
ATOM 3760 N N . GLY B 1 221 ? 9.438 -9.227 -7.977 1 96.19 221 GLY B N 1
ATOM 3761 C CA . GLY B 1 221 ? 10.789 -8.695 -8.07 1 96.19 221 GLY B CA 1
ATOM 3762 C C . GLY B 1 221 ? 11.227 -7.953 -6.82 1 96.19 221 GLY B C 1
ATOM 3763 O O . GLY B 1 221 ? 10.93 -8.383 -5.703 1 96.19 221 GLY B O 1
ATOM 3764 N N . HIS B 1 222 ? 12.039 -6.922 -7.027 1 94.81 222 HIS B N 1
ATOM 3765 C CA . HIS B 1 222 ? 12.508 -6.121 -5.898 1 94.81 222 HIS B CA 1
ATOM 3766 C C . HIS B 1 222 ? 11.375 -5.262 -5.336 1 94.81 222 HIS B C 1
ATOM 3768 O O . HIS B 1 222 ? 11.148 -4.141 -5.797 1 94.81 222 HIS B O 1
ATOM 3774 N N . GLY B 1 223 ? 10.781 -5.746 -4.258 1 96.56 223 GLY B N 1
ATOM 3775 C CA . GLY B 1 223 ? 9.562 -5.18 -3.689 1 96.56 223 GLY B CA 1
ATOM 3776 C C . GLY B 1 223 ? 9.695 -3.709 -3.342 1 96.56 223 GLY B C 1
ATOM 3777 O O . GLY B 1 223 ? 8.758 -2.932 -3.543 1 96.56 223 GLY B O 1
ATOM 3778 N N . GLU B 1 224 ? 10.875 -3.311 -2.807 1 97.75 224 GLU B N 1
ATOM 3779 C CA . GLU B 1 224 ? 11.109 -1.919 -2.432 1 97.75 224 GLU B CA 1
ATOM 3780 C C . GLU B 1 224 ? 10.992 -0.995 -3.639 1 97.75 224 GLU B C 1
ATOM 3782 O O . GLU B 1 224 ? 10.391 0.078 -3.549 1 97.75 224 GLU B O 1
ATOM 3787 N N . SER B 1 225 ? 11.508 -1.442 -4.801 1 97.75 225 SER B N 1
ATOM 3788 C CA . SER B 1 225 ? 11.453 -0.624 -6.008 1 97.75 225 SER B CA 1
ATOM 3789 C C . SER B 1 225 ? 10.047 -0.616 -6.605 1 97.75 225 SER B C 1
ATOM 3791 O O . SER B 1 225 ? 9.562 0.425 -7.055 1 97.75 225 SER B O 1
ATOM 3793 N N . ILE B 1 226 ? 9.422 -1.776 -6.586 1 98.38 226 ILE B N 1
ATOM 3794 C CA . ILE B 1 226 ? 8.078 -1.905 -7.137 1 98.38 226 ILE B CA 1
ATOM 3795 C C . ILE B 1 226 ? 7.113 -1.008 -6.363 1 98.38 226 ILE B C 1
ATOM 3797 O O . ILE B 1 226 ? 6.277 -0.325 -6.957 1 98.38 226 ILE B O 1
ATOM 3801 N N . MET B 1 227 ? 7.27 -1 -5.066 1 98.44 227 MET B N 1
ATOM 3802 C CA . MET B 1 227 ? 6.426 -0.198 -4.188 1 98.44 227 MET B CA 1
ATOM 3803 C C . MET B 1 227 ? 6.668 1.291 -4.406 1 98.44 227 MET B C 1
ATOM 3805 O O . MET B 1 227 ? 5.723 2.061 -4.586 1 98.44 227 MET B O 1
ATOM 3809 N N . ARG B 1 228 ? 7.938 1.711 -4.461 1 98.69 228 ARG B N 1
ATOM 3810 C CA . ARG B 1 228 ? 8.312 3.111 -4.625 1 98.69 228 ARG B CA 1
ATOM 3811 C C . ARG B 1 228 ? 7.883 3.639 -5.992 1 98.69 228 ARG B C 1
ATOM 3813 O O . ARG B 1 228 ? 7.473 4.793 -6.113 1 98.69 228 ARG B O 1
ATOM 3820 N N . PHE B 1 229 ? 7.941 2.77 -6.992 1 98.69 229 PHE B N 1
ATOM 3821 C CA . PHE B 1 229 ? 7.648 3.191 -8.359 1 98.69 229 PHE B CA 1
ATOM 3822 C C . PHE B 1 229 ? 6.164 3.033 -8.664 1 98.69 229 PHE B C 1
ATOM 3824 O O . PHE B 1 229 ? 5.695 3.457 -9.727 1 98.69 229 PHE B O 1
ATOM 3831 N N . ASN B 1 230 ? 5.41 2.383 -7.734 1 98.5 230 ASN B N 1
ATOM 3832 C CA . ASN B 1 230 ? 3.992 2.107 -7.949 1 98.5 230 ASN B CA 1
ATOM 3833 C C . ASN B 1 230 ? 3.748 1.462 -9.312 1 98.5 230 ASN B C 1
ATOM 3835 O O . ASN B 1 230 ? 2.93 1.944 -10.094 1 98.5 230 ASN B O 1
ATOM 3839 N N . VAL B 1 231 ? 4.324 0.327 -9.523 1 98.75 231 VAL B N 1
ATOM 3840 C CA . VAL B 1 231 ? 4.488 -0.285 -10.836 1 98.75 231 VAL B CA 1
ATOM 3841 C C . VAL B 1 231 ? 3.119 -0.611 -11.43 1 98.75 231 VAL B C 1
ATOM 3843 O O . VAL B 1 231 ? 2.795 -0.178 -12.539 1 98.75 231 VAL B O 1
ATOM 3846 N N . VAL B 1 232 ? 2.281 -1.273 -10.688 1 98.81 232 VAL B N 1
ATOM 3847 C CA . VAL B 1 232 ? 1.021 -1.771 -11.227 1 98.81 232 VAL B CA 1
ATOM 3848 C C . VAL B 1 232 ? 0.093 -0.6 -11.539 1 98.81 232 VAL B C 1
ATOM 3850 O O . VAL B 1 232 ? -0.577 -0.589 -12.578 1 98.81 232 VAL B O 1
ATOM 3853 N N . SER B 1 233 ? 0.091 0.424 -10.703 1 98.44 233 SER B N 1
ATOM 3854 C CA . SER B 1 233 ? -0.721 1.611 -10.953 1 98.44 233 SER B CA 1
ATOM 3855 C C . SER B 1 233 ? -0.275 2.332 -12.219 1 98.44 233 SER B C 1
ATOM 3857 O O . SER B 1 233 ? -1.105 2.848 -12.969 1 98.44 233 SER B O 1
ATOM 3859 N N . ARG B 1 234 ? 1.001 2.412 -12.414 1 98.5 234 ARG B N 1
ATOM 3860 C CA . ARG B 1 234 ? 1.512 3.102 -13.594 1 98.5 234 ARG B CA 1
ATOM 3861 C C . ARG B 1 234 ? 1.148 2.348 -14.875 1 98.5 234 ARG B C 1
ATOM 3863 O O . ARG B 1 234 ? 0.86 2.961 -15.898 1 98.5 234 ARG B O 1
ATOM 3870 N N . VAL B 1 235 ? 1.192 0.99 -14.844 1 98.62 235 VAL B N 1
ATOM 3871 C CA . VAL B 1 235 ? 0.796 0.185 -15.992 1 98.62 235 VAL B CA 1
ATOM 3872 C C . VAL B 1 235 ? -0.659 0.48 -16.344 1 98.62 235 VAL B C 1
ATOM 3874 O O . VAL B 1 235 ? -0.973 0.766 -17.516 1 98.62 235 VAL B O 1
ATOM 3877 N N . LEU B 1 236 ? -1.51 0.48 -15.352 1 97.12 236 LEU B N 1
ATOM 3878 C CA . LEU B 1 236 ? -2.936 0.662 -15.602 1 97.12 236 LEU B CA 1
ATOM 3879 C C . LEU B 1 236 ? -3.24 2.105 -15.984 1 97.12 236 LEU B C 1
ATOM 3881 O O . LEU B 1 236 ? -4.156 2.365 -16.766 1 97.12 236 LEU B O 1
ATOM 3885 N N . ALA B 1 237 ? -2.451 3.057 -15.461 1 97.5 237 ALA B N 1
ATOM 3886 C CA . ALA B 1 237 ? -2.598 4.457 -15.852 1 97.5 237 ALA B CA 1
ATOM 3887 C C . ALA B 1 237 ? -2.309 4.645 -17.344 1 97.5 237 ALA B C 1
ATOM 3889 O O . ALA B 1 237 ? -2.982 5.426 -18.016 1 97.5 237 ALA B O 1
ATOM 3890 N N . LEU B 1 238 ? -1.255 3.961 -17.812 1 97.38 238 LEU B N 1
ATOM 3891 C CA . LEU B 1 238 ? -0.919 4.047 -19.234 1 97.38 238 LEU B CA 1
ATOM 3892 C C . LEU B 1 238 ? -2.043 3.477 -20.094 1 97.38 238 LEU B C 1
ATOM 3894 O O . LEU B 1 238 ? -2.303 3.973 -21.188 1 97.38 238 LEU B O 1
ATOM 3898 N N . MET B 1 239 ? -2.719 2.428 -19.594 1 96.38 239 MET B N 1
ATOM 3899 C CA . MET B 1 239 ? -3.869 1.862 -20.281 1 96.38 239 MET B CA 1
ATOM 3900 C C . MET B 1 239 ? -5.02 2.863 -20.344 1 96.38 239 MET B C 1
ATOM 3902 O O . MET B 1 239 ? -5.691 2.986 -21.359 1 96.38 239 MET B O 1
ATOM 3906 N N . GLN B 1 240 ? -5.172 3.539 -19.281 1 95.06 240 GLN B N 1
ATOM 3907 C CA . GLN B 1 240 ? -6.32 4.426 -19.141 1 95.06 240 GLN B CA 1
ATOM 3908 C C . GLN B 1 240 ? -6.094 5.742 -19.875 1 95.06 240 GLN B C 1
ATOM 3910 O O . GLN B 1 240 ? -7.012 6.266 -20.516 1 95.06 240 GLN B O 1
ATOM 3915 N N . HIS B 1 241 ? -4.855 6.266 -19.828 1 94.19 241 HIS B N 1
ATOM 3916 C CA . HIS B 1 241 ? -4.629 7.633 -20.281 1 94.19 241 HIS B CA 1
ATOM 3917 C C . HIS B 1 241 ? -3.611 7.68 -21.406 1 94.19 241 HIS B C 1
ATOM 3919 O O . HIS B 1 241 ? -3.469 8.703 -22.078 1 94.19 241 HIS B O 1
ATOM 3925 N N . GLY B 1 242 ? -2.691 6.656 -21.703 1 88.25 242 GLY B N 1
ATOM 3926 C CA . GLY B 1 242 ? -1.555 6.703 -22.609 1 88.25 242 GLY B CA 1
ATOM 3927 C C . GLY B 1 242 ? -1.811 5.988 -23.922 1 88.25 242 GLY B C 1
ATOM 3928 O O . GLY B 1 242 ? -0.939 5.949 -24.797 1 88.25 242 GLY B O 1
ATOM 3929 N N . ASN B 1 243 ? -2.877 5.508 -24.328 1 88.88 243 ASN B N 1
ATOM 3930 C CA . ASN B 1 243 ? -3.172 4.746 -25.531 1 88.88 243 ASN B CA 1
ATOM 3931 C C . ASN B 1 243 ? -2.186 3.598 -25.719 1 88.88 243 ASN B C 1
ATOM 3933 O O . ASN B 1 243 ? -1.569 3.473 -26.781 1 88.88 243 ASN B O 1
ATOM 3937 N N . HIS B 1 244 ? -1.922 2.77 -24.797 1 96.12 244 HIS B N 1
ATOM 3938 C CA . HIS B 1 244 ? -1.012 1.629 -24.828 1 96.12 244 HIS B CA 1
ATOM 3939 C C . HIS B 1 244 ? -1.778 0.311 -24.781 1 96.12 244 HIS B C 1
ATOM 3941 O O . HIS B 1 244 ? -2.857 0.234 -24.188 1 96.12 244 HIS B O 1
ATOM 3947 N N . THR B 1 245 ? -1.151 -0.634 -25.531 1 97.75 245 THR B N 1
ATOM 3948 C CA . THR B 1 245 ? -1.58 -1.992 -25.203 1 97.75 245 THR B CA 1
ATOM 3949 C C . THR B 1 245 ? -1.047 -2.424 -23.844 1 97.75 245 THR B C 1
ATOM 3951 O O . THR B 1 245 ? -0.107 -1.82 -23.328 1 97.75 245 THR B O 1
ATOM 3954 N N . ILE B 1 246 ? -1.672 -3.4 -23.312 1 98.44 246 ILE B N 1
ATOM 3955 C CA . ILE B 1 246 ? -1.257 -3.855 -21.984 1 98.44 246 ILE B CA 1
ATOM 3956 C C . ILE B 1 246 ? 0.184 -4.359 -22.031 1 98.44 246 ILE B C 1
ATOM 3958 O O . ILE B 1 246 ? 0.945 -4.188 -21.078 1 98.44 246 ILE B O 1
ATOM 3962 N N . GLN B 1 247 ? 0.637 -4.996 -23.125 1 98.75 247 GLN B N 1
ATOM 3963 C CA . GLN B 1 247 ? 2.014 -5.445 -23.297 1 98.75 247 GLN B CA 1
ATOM 3964 C C . GLN B 1 247 ? 2.973 -4.262 -23.375 1 98.75 247 GLN B C 1
ATOM 3966 O O . GLN B 1 247 ? 4.023 -4.266 -22.719 1 98.75 247 GLN B O 1
ATOM 3971 N N . GLN B 1 248 ? 2.623 -3.26 -24.109 1 98.62 248 GLN B N 1
ATOM 3972 C CA . GLN B 1 248 ? 3.443 -2.057 -24.219 1 98.62 248 GLN B CA 1
ATOM 3973 C C . GLN B 1 248 ? 3.57 -1.363 -22.859 1 98.62 248 GLN B C 1
ATOM 3975 O O . GLN B 1 248 ? 4.652 -0.901 -22.5 1 98.62 248 GLN B O 1
ATOM 3980 N N . ALA B 1 249 ? 2.439 -1.253 -22.156 1 98.69 249 ALA B N 1
ATOM 3981 C CA . ALA B 1 249 ? 2.416 -0.588 -20.844 1 98.69 249 ALA B CA 1
ATOM 3982 C C . ALA B 1 249 ? 3.324 -1.302 -19.859 1 98.69 249 ALA B C 1
ATOM 3984 O O . ALA B 1 249 ? 4.105 -0.662 -19.141 1 98.69 249 ALA B O 1
ATOM 3985 N N . THR B 1 250 ? 3.207 -2.631 -19.797 1 98.75 250 THR B N 1
ATOM 3986 C CA . THR B 1 250 ? 4.02 -3.41 -18.859 1 98.75 250 THR B CA 1
ATOM 3987 C C . THR B 1 250 ? 5.504 -3.26 -19.188 1 98.75 250 THR B C 1
ATOM 3989 O O . THR B 1 250 ? 6.32 -3.068 -18.281 1 98.75 250 THR B O 1
ATOM 3992 N N . GLU B 1 251 ? 5.844 -3.287 -20.453 1 98.62 251 GLU B N 1
ATOM 3993 C CA . GLU B 1 251 ? 7.234 -3.158 -20.875 1 98.62 251 GLU B CA 1
ATOM 3994 C C . GLU B 1 251 ? 7.793 -1.78 -20.531 1 98.62 251 GLU B C 1
ATOM 3996 O O . GLU B 1 251 ? 8.891 -1.67 -19.984 1 98.62 251 GLU B O 1
ATOM 4001 N N . GLN B 1 252 ? 7.074 -0.816 -20.875 1 98.5 252 GLN B N 1
ATOM 4002 C CA . GLN B 1 252 ? 7.535 0.547 -20.625 1 98.5 252 GLN B CA 1
ATOM 4003 C C . GLN B 1 252 ? 7.762 0.797 -19.141 1 98.5 252 GLN B C 1
ATOM 4005 O O . GLN B 1 252 ? 8.805 1.33 -18.75 1 98.5 252 GLN B O 1
ATOM 4010 N N . VAL B 1 253 ? 6.82 0.436 -18.344 1 98.62 253 VAL B N 1
ATOM 4011 C CA . VAL B 1 253 ? 6.879 0.734 -16.922 1 98.62 253 VAL B CA 1
ATOM 4012 C C . VAL B 1 253 ? 8.031 -0.031 -16.281 1 98.62 253 VAL B C 1
ATOM 4014 O O . VAL B 1 253 ? 8.773 0.522 -15.469 1 98.62 253 VAL B O 1
ATOM 4017 N N . LEU B 1 254 ? 8.227 -1.293 -16.609 1 98.5 254 LEU B N 1
ATOM 4018 C CA . LEU B 1 254 ? 9.305 -2.076 -16 1 98.5 254 LEU B CA 1
ATOM 4019 C C . LEU B 1 254 ? 10.664 -1.541 -16.422 1 98.5 254 LEU B C 1
ATOM 4021 O O . LEU B 1 254 ? 11.602 -1.504 -15.617 1 98.5 254 LEU B O 1
ATOM 4025 N N . LEU B 1 255 ? 10.758 -1.183 -17.672 1 98.5 255 LEU B N 1
ATOM 4026 C CA . LEU B 1 255 ? 12.016 -0.63 -18.156 1 98.5 255 LEU B CA 1
ATOM 4027 C C . LEU B 1 255 ? 12.344 0.678 -17.438 1 98.5 255 LEU B C 1
ATOM 4029 O O . LEU B 1 255 ? 13.5 0.932 -17.094 1 98.5 255 LEU B O 1
ATOM 4033 N N . GLU B 1 256 ? 11.367 1.462 -17.281 1 98.19 256 GLU B N 1
ATOM 4034 C CA . GLU B 1 256 ? 11.555 2.729 -16.578 1 98.19 256 GLU B CA 1
ATOM 4035 C C . GLU B 1 256 ? 11.961 2.502 -15.133 1 98.19 256 GLU B C 1
ATOM 4037 O O . GLU B 1 256 ? 12.828 3.209 -14.602 1 98.19 256 GLU B O 1
ATOM 4042 N N . MET B 1 257 ? 11.289 1.547 -14.438 1 98 257 MET B N 1
ATOM 4043 C CA . MET B 1 257 ? 11.664 1.232 -13.055 1 98 257 MET B CA 1
ATOM 4044 C C . MET B 1 257 ? 13.117 0.778 -12.977 1 98 257 MET B C 1
ATOM 4046 O O . MET B 1 257 ? 13.859 1.214 -12.094 1 98 257 MET B O 1
ATOM 4050 N N . THR B 1 258 ? 13.453 -0.131 -13.914 1 97.88 258 THR B N 1
ATOM 4051 C CA . THR B 1 258 ? 14.812 -0.674 -13.93 1 97.88 258 THR B CA 1
ATOM 4052 C C . THR B 1 258 ? 15.836 0.434 -14.164 1 97.88 258 THR B C 1
ATOM 4054 O O . THR B 1 258 ? 16.891 0.458 -13.523 1 97.88 258 THR B O 1
ATOM 4057 N N . LYS B 1 259 ? 15.539 1.285 -15.078 1 97.62 259 LYS B N 1
ATOM 4058 C CA . LYS B 1 259 ? 16.438 2.404 -15.367 1 97.62 259 LYS B CA 1
ATOM 4059 C C . LYS B 1 259 ? 16.594 3.301 -14.141 1 97.62 259 LYS B C 1
ATOM 4061 O O . LYS B 1 259 ? 17.703 3.764 -13.852 1 97.62 259 LYS B O 1
ATOM 4066 N N . ARG B 1 260 ? 15.547 3.516 -13.43 1 96.62 260 ARG B N 1
ATOM 4067 C CA . ARG B 1 260 ? 15.531 4.473 -12.328 1 96.62 260 ARG B CA 1
ATOM 4068 C C . ARG B 1 260 ? 16.234 3.9 -11.102 1 96.62 260 ARG B C 1
ATOM 4070 O O . ARG B 1 260 ? 16.938 4.625 -10.383 1 96.62 260 ARG B O 1
ATOM 4077 N N . PHE B 1 261 ? 16.016 2.584 -10.812 1 97.12 261 PHE B N 1
ATOM 4078 C CA . PHE B 1 261 ? 16.453 2.035 -9.531 1 97.12 261 PHE B CA 1
ATOM 4079 C C . PHE B 1 261 ? 17.578 1.027 -9.742 1 97.12 261 PHE B C 1
ATOM 4081 O O . PHE B 1 261 ? 18.188 0.558 -8.773 1 97.12 261 PHE B O 1
ATOM 4088 N N . ASN B 1 262 ? 17.922 0.693 -10.984 1 97.06 262 ASN B N 1
ATOM 4089 C CA . ASN B 1 262 ? 18.875 -0.365 -11.297 1 97.06 262 ASN B CA 1
ATOM 4090 C C . ASN B 1 262 ? 18.5 -1.68 -10.625 1 97.06 262 ASN B C 1
ATOM 4092 O O . ASN B 1 262 ? 19.344 -2.332 -10.008 1 97.06 262 ASN B O 1
ATOM 4096 N N . GLU B 1 263 ? 17.172 -1.994 -10.633 1 96.06 263 GLU B N 1
ATOM 4097 C CA . GLU B 1 263 ? 16.594 -3.23 -10.109 1 96.06 263 GLU B CA 1
ATOM 4098 C C . GLU B 1 263 ? 15.672 -3.889 -11.133 1 96.06 263 GLU B C 1
ATOM 4100 O O . GLU B 1 263 ? 15.203 -3.23 -12.062 1 96.06 263 GLU B O 1
ATOM 4105 N N . THR B 1 264 ? 15.461 -5.148 -11.008 1 95 264 THR B N 1
ATOM 4106 C CA . THR B 1 264 ? 14.656 -5.891 -11.977 1 95 264 THR B CA 1
ATOM 4107 C C . THR B 1 264 ? 13.312 -6.293 -11.367 1 95 264 THR B C 1
ATOM 4109 O O . THR B 1 264 ? 13.148 -6.281 -10.148 1 95 264 THR B O 1
ATOM 4112 N N . ALA B 1 265 ? 12.367 -6.57 -12.18 1 97 265 ALA B N 1
ATOM 4113 C CA . ALA B 1 265 ? 11.039 -7.031 -11.789 1 97 265 ALA B CA 1
ATOM 4114 C C . ALA B 1 265 ? 10.359 -7.781 -12.93 1 97 265 ALA B C 1
ATOM 4116 O O . ALA B 1 265 ? 10.898 -7.863 -14.039 1 97 265 ALA B O 1
ATOM 4117 N N . GLY B 1 266 ? 9.359 -8.445 -12.633 1 98.19 266 GLY B N 1
ATOM 4118 C CA . GLY B 1 266 ? 8.43 -9.047 -13.578 1 98.19 266 GLY B CA 1
ATOM 4119 C C . GLY B 1 266 ? 6.984 -8.664 -13.305 1 98.19 266 GLY B C 1
ATOM 4120 O O . GLY B 1 266 ? 6.648 -8.219 -12.211 1 98.19 266 GLY B O 1
ATOM 4121 N N . ILE B 1 267 ? 6.191 -8.82 -14.352 1 98.75 267 ILE B N 1
ATOM 4122 C CA . ILE B 1 267 ? 4.777 -8.492 -14.227 1 98.75 267 ILE B CA 1
ATOM 4123 C C . ILE B 1 267 ? 3.959 -9.32 -15.211 1 98.75 267 ILE B C 1
ATOM 4125 O O . ILE B 1 267 ? 4.41 -9.602 -16.328 1 98.75 267 ILE B O 1
ATOM 4129 N N . ILE B 1 268 ? 2.846 -9.781 -14.742 1 98.94 268 ILE B N 1
ATOM 4130 C CA . ILE B 1 268 ? 1.798 -10.281 -15.625 1 98.94 268 ILE B CA 1
ATOM 4131 C C . ILE B 1 268 ? 0.568 -9.383 -15.531 1 98.94 268 ILE B C 1
ATOM 4133 O O . ILE B 1 268 ? 0.271 -8.836 -14.461 1 98.94 268 ILE B O 1
ATOM 4137 N N . ALA B 1 269 ? -0.101 -9.234 -16.625 1 98.94 269 ALA B N 1
ATOM 4138 C CA . ALA B 1 269 ? -1.273 -8.359 -16.688 1 98.94 269 ALA B CA 1
ATOM 4139 C C . ALA B 1 269 ? -2.27 -8.844 -17.734 1 98.94 269 ALA B C 1
ATOM 4141 O O . ALA B 1 269 ? -1.901 -9.57 -18.656 1 98.94 269 ALA B O 1
ATOM 4142 N N . ILE B 1 270 ? -3.496 -8.547 -17.531 1 98.88 270 ILE B N 1
ATOM 4143 C CA . ILE B 1 270 ? -4.57 -8.797 -18.469 1 98.88 270 ILE B CA 1
ATOM 4144 C C . ILE B 1 270 ? -5.473 -7.57 -18.562 1 98.88 270 ILE B C 1
ATOM 4146 O O . ILE B 1 270 ? -5.891 -7.02 -17.547 1 98.88 270 ILE B O 1
ATOM 4150 N N . ASP B 1 271 ? -5.73 -7.074 -19.766 1 98.19 271 ASP B N 1
ATOM 4151 C CA . ASP B 1 271 ? -6.547 -5.867 -19.859 1 98.19 271 ASP B CA 1
ATOM 4152 C C . ASP B 1 271 ? -8.031 -6.219 -19.984 1 98.19 271 ASP B C 1
ATOM 4154 O O . ASP B 1 271 ? -8.398 -7.391 -19.938 1 98.19 271 ASP B O 1
ATOM 4158 N N . TYR B 1 272 ? -8.891 -5.234 -20.125 1 96.31 272 TYR B N 1
ATOM 4159 C CA . TYR B 1 272 ? -10.344 -5.387 -20.078 1 96.31 272 TYR B CA 1
ATOM 4160 C C . TYR B 1 272 ? -10.852 -6.102 -21.312 1 96.31 272 TYR B C 1
ATOM 4162 O O . TYR B 1 272 ? -12.016 -6.512 -21.375 1 96.31 272 TYR B O 1
ATOM 4170 N N . ARG B 1 273 ? -9.961 -6.355 -22.297 1 95.94 273 ARG B N 1
ATOM 4171 C CA . ARG B 1 273 ? -10.344 -7.074 -23.5 1 95.94 273 ARG B CA 1
ATOM 4172 C C . ARG B 1 273 ? -9.789 -8.5 -23.484 1 95.94 273 ARG B C 1
ATOM 4174 O O . ARG B 1 273 ? -10.039 -9.273 -24.422 1 95.94 273 ARG B O 1
ATOM 4181 N N . GLY B 1 274 ? -9.008 -8.805 -22.516 1 97.75 274 GLY B N 1
ATOM 4182 C CA . GLY B 1 274 ? -8.438 -10.133 -22.406 1 97.75 274 GLY B CA 1
ATOM 4183 C C . GLY B 1 274 ? -7.059 -10.242 -23.031 1 97.75 274 GLY B C 1
ATOM 4184 O O . GLY B 1 274 ? -6.523 -11.344 -23.172 1 97.75 274 GLY B O 1
ATOM 4185 N N . GLU B 1 275 ? -6.547 -9.125 -23.422 1 98.12 275 GLU B N 1
ATOM 4186 C CA . GLU B 1 275 ? -5.176 -9.125 -23.922 1 98.12 275 GLU B CA 1
ATOM 4187 C C . GLU B 1 275 ? -4.168 -9.266 -22.781 1 98.12 275 GLU B C 1
ATOM 4189 O O . GLU B 1 275 ? -4.391 -8.75 -21.688 1 98.12 275 GLU B O 1
ATOM 4194 N N . LEU B 1 276 ? -3.059 -10 -23.094 1 98.69 276 LEU B N 1
ATOM 4195 C CA . LEU B 1 276 ? -2.111 -10.344 -22.047 1 98.69 276 LEU B CA 1
ATOM 4196 C C . LEU B 1 276 ? -0.873 -9.461 -22.109 1 98.69 276 LEU B C 1
ATOM 4198 O O . LEU B 1 276 ? -0.448 -9.062 -23.203 1 98.69 276 LEU B O 1
ATOM 4202 N N . GLY B 1 277 ? -0.399 -9.07 -20.969 1 98.81 277 GLY B N 1
ATOM 4203 C CA . GLY B 1 277 ? 0.924 -8.492 -20.797 1 98.81 277 GLY B CA 1
ATOM 4204 C C . GLY B 1 277 ? 1.84 -9.336 -19.938 1 98.81 277 GLY B C 1
ATOM 4205 O O . GLY B 1 277 ? 1.521 -9.625 -18.781 1 98.81 277 GLY B O 1
ATOM 4206 N N . ILE B 1 278 ? 2.934 -9.844 -20.484 1 98.81 278 ILE B N 1
ATOM 4207 C CA . ILE B 1 278 ? 3.953 -10.609 -19.766 1 98.81 278 ILE B CA 1
ATOM 4208 C C . ILE B 1 278 ? 5.328 -9.984 -20.016 1 98.81 278 ILE B C 1
ATOM 4210 O O . ILE B 1 278 ? 5.797 -9.93 -21.156 1 98.81 278 ILE B O 1
ATOM 4214 N N . CYS B 1 279 ? 5.898 -9.484 -18.984 1 98.62 279 CYS B N 1
ATOM 4215 C CA . CYS B 1 279 ? 7.18 -8.805 -19.141 1 98.62 279 CYS B CA 1
ATOM 4216 C C . CYS B 1 279 ? 8.039 -8.969 -17.891 1 98.62 279 CYS B C 1
ATOM 4218 O O . CYS B 1 279 ? 7.527 -8.977 -16.766 1 98.62 279 CYS B O 1
ATOM 4220 N N . PHE B 1 280 ? 9.344 -9.148 -18.062 1 98 280 PHE B N 1
ATOM 4221 C CA . PHE B 1 280 ? 10.289 -9.148 -16.953 1 98 280 PHE B CA 1
ATOM 4222 C C . PHE B 1 280 ? 11.656 -8.648 -17.406 1 98 280 PHE B C 1
ATOM 4224 O O . PHE B 1 280 ? 12.062 -8.891 -18.547 1 98 280 PHE B O 1
ATOM 4231 N N . THR B 1 281 ? 12.297 -7.91 -16.547 1 97.31 281 THR B N 1
ATOM 4232 C CA . THR B 1 281 ? 13.648 -7.422 -16.797 1 97.31 281 THR B CA 1
ATOM 4233 C C . THR B 1 281 ? 14.672 -8.258 -16.031 1 97.31 281 THR B C 1
ATOM 4235 O O . THR B 1 281 ? 15.875 -8.047 -16.172 1 97.31 281 THR B O 1
ATOM 4238 N N . SER B 1 282 ? 14.195 -9.195 -15.172 1 95.19 282 SER B N 1
ATOM 4239 C CA . SER B 1 282 ? 15.062 -10.203 -14.562 1 95.19 282 SER B CA 1
ATOM 4240 C C . SER B 1 282 ? 15.547 -11.203 -15.602 1 95.19 282 SER B C 1
ATOM 4242 O O . SER B 1 282 ? 15.086 -11.195 -16.75 1 95.19 282 SER B O 1
ATOM 4244 N N . LYS B 1 283 ? 16.422 -12.055 -15.219 1 94.81 283 LYS B N 1
ATOM 4245 C CA . LYS B 1 283 ? 16.922 -13.07 -16.141 1 94.81 283 LYS B CA 1
ATOM 4246 C C . LYS B 1 283 ? 15.812 -14.023 -16.562 1 94.81 283 LYS B C 1
ATOM 4248 O O . LYS B 1 283 ? 15.75 -14.438 -17.734 1 94.81 283 LYS B O 1
ATOM 4253 N N . ARG B 1 284 ? 14.93 -14.383 -15.578 1 95.94 284 ARG B N 1
ATOM 4254 C CA . ARG B 1 284 ? 13.859 -15.336 -15.867 1 95.94 284 ARG B CA 1
ATOM 4255 C C . ARG B 1 284 ? 12.609 -15.023 -15.039 1 95.94 284 ARG B C 1
ATOM 4257 O O . ARG B 1 284 ? 12.703 -14.367 -14 1 95.94 284 ARG B O 1
ATOM 4264 N N . MET B 1 285 ? 11.539 -15.461 -15.5 1 97.06 285 MET B N 1
ATOM 4265 C CA . MET B 1 285 ? 10.266 -15.508 -14.781 1 97.06 285 MET B CA 1
ATOM 4266 C C . MET B 1 285 ? 9.383 -16.641 -15.312 1 97.06 285 MET B C 1
ATOM 4268 O O . MET B 1 285 ? 9.133 -16.719 -16.516 1 97.06 285 MET B O 1
ATOM 4272 N N . SER B 1 286 ? 9 -17.5 -14.469 1 97.56 286 SER B N 1
ATOM 4273 C CA . SER B 1 286 ? 8.078 -18.547 -14.922 1 97.56 286 SER B CA 1
ATOM 4274 C C . SER B 1 286 ? 6.648 -18.016 -15.008 1 97.56 286 SER B C 1
ATOM 4276 O O . SER B 1 286 ? 6.215 -17.234 -14.148 1 97.56 286 SER B O 1
ATOM 4278 N N . TRP B 1 287 ? 5.953 -18.328 -16.062 1 98.69 287 TRP B N 1
ATOM 4279 C CA . TRP B 1 287 ? 4.562 -17.938 -16.25 1 98.69 287 TRP B CA 1
ATOM 4280 C C . TRP B 1 287 ? 3.807 -18.984 -17.078 1 98.69 287 TRP B C 1
ATOM 4282 O O . TRP B 1 287 ? 4.418 -19.781 -17.781 1 98.69 287 TRP B O 1
ATOM 4292 N N . ALA B 1 288 ? 2.529 -19.016 -16.906 1 98.94 288 ALA B N 1
ATOM 4293 C CA . ALA B 1 288 ? 1.646 -19.828 -17.734 1 98.94 288 ALA B CA 1
ATOM 4294 C C . ALA B 1 288 ? 0.257 -19.203 -17.828 1 98.94 288 ALA B C 1
ATOM 4296 O O . ALA B 1 288 ? -0.179 -18.484 -16.938 1 98.94 288 ALA B O 1
ATOM 4297 N N . TYR B 1 289 ? -0.363 -19.422 -18.922 1 98.88 289 TYR B N 1
ATOM 4298 C CA . TYR B 1 289 ? -1.768 -19.031 -19 1 98.88 289 TYR B CA 1
ATOM 4299 C C . TYR B 1 289 ? -2.592 -20.109 -19.688 1 98.88 289 TYR B C 1
ATOM 4301 O O . TYR B 1 289 ? -2.066 -20.875 -20.5 1 98.88 289 TYR B O 1
ATOM 4309 N N . GLN B 1 290 ? -3.758 -20.234 -19.281 1 98.81 290 GLN B N 1
ATOM 4310 C CA . GLN B 1 290 ? -4.75 -21.109 -19.891 1 98.81 290 GLN B CA 1
ATOM 4311 C C . GLN B 1 290 ? -5.898 -20.312 -20.484 1 98.81 290 GLN B C 1
ATOM 4313 O O . GLN B 1 290 ? -6.461 -19.438 -19.828 1 98.81 290 GLN B O 1
ATOM 4318 N N . ARG B 1 291 ? -6.207 -20.547 -21.719 1 97.75 291 ARG B N 1
ATOM 4319 C CA . ARG B 1 291 ? -7.309 -19.984 -22.484 1 97.75 291 ARG B CA 1
ATOM 4320 C C . ARG B 1 291 ? -7.969 -21.047 -23.359 1 97.75 291 ARG B C 1
ATOM 4322 O O . ARG B 1 291 ? -7.367 -21.547 -24.312 1 97.75 291 ARG B O 1
ATOM 4329 N N . GLY B 1 292 ? -9.273 -21.328 -23.062 1 96.12 292 GLY B N 1
ATOM 4330 C CA . GLY B 1 292 ? -9.852 -22.484 -23.734 1 96.12 292 GLY B CA 1
ATOM 4331 C C . GLY B 1 292 ? -9.031 -23.75 -23.562 1 96.12 292 GLY B C 1
ATOM 4332 O O . GLY B 1 292 ? -8.688 -24.125 -22.453 1 96.12 292 GLY B O 1
ATOM 4333 N N . ASP B 1 293 ? -8.617 -24.359 -24.625 1 95.81 293 ASP B N 1
ATOM 4334 C CA . ASP B 1 293 ? -7.859 -25.609 -24.562 1 95.81 293 ASP B CA 1
ATOM 4335 C C . ASP B 1 293 ? -6.359 -25.359 -24.672 1 95.81 293 ASP B C 1
ATOM 4337 O O . ASP B 1 293 ? -5.559 -26.297 -24.672 1 95.81 293 ASP B O 1
ATOM 4341 N N . GLU B 1 294 ? -6.012 -24.094 -24.625 1 97.44 294 GLU B N 1
ATOM 4342 C CA . GLU B 1 294 ? -4.609 -23.75 -24.812 1 97.44 294 GLU B CA 1
ATOM 4343 C C . GLU B 1 294 ? -3.924 -23.453 -23.484 1 97.44 294 GLU B C 1
ATOM 4345 O O . GLU B 1 294 ? -4.422 -22.656 -22.688 1 97.44 294 GLU B O 1
ATOM 4350 N N . LEU B 1 295 ? -2.932 -24.172 -23.266 1 98.25 295 LEU B N 1
ATOM 4351 C CA . LEU B 1 295 ? -2.041 -23.938 -22.141 1 98.25 295 LEU B CA 1
ATOM 4352 C C . LEU B 1 295 ? -0.651 -23.531 -22.625 1 98.25 295 LEU B C 1
ATOM 4354 O O . LEU B 1 295 ? 0.021 -24.297 -23.312 1 98.25 295 LEU B O 1
ATOM 4358 N N . HIS B 1 296 ? -0.257 -22.312 -22.312 1 98.38 296 HIS B N 1
ATOM 4359 C CA . HIS B 1 296 ? 1.048 -21.781 -22.688 1 98.38 296 HIS B CA 1
ATOM 4360 C C . HIS B 1 296 ? 1.9 -21.484 -21.469 1 98.38 296 HIS B C 1
ATOM 4362 O O . HIS B 1 296 ? 1.369 -21.172 -20.391 1 98.38 296 HIS B O 1
ATOM 4368 N N . CYS B 1 297 ? 3.184 -21.641 -21.547 1 98.31 297 CYS B N 1
ATOM 4369 C CA . CYS B 1 297 ? 4.086 -21.344 -20.438 1 98.31 297 CYS B CA 1
ATOM 4370 C C . CYS B 1 297 ? 5.43 -20.828 -20.953 1 98.31 297 CYS B C 1
ATOM 4372 O O . CYS B 1 297 ? 5.738 -20.984 -22.141 1 98.31 297 CYS B O 1
ATOM 4374 N N . GLY B 1 298 ? 6.129 -20.141 -20.141 1 97.12 298 GLY B N 1
ATOM 4375 C CA . GLY B 1 298 ? 7.461 -19.656 -20.453 1 97.12 298 GLY B CA 1
ATOM 4376 C C . GLY B 1 298 ? 8.297 -19.344 -19.234 1 97.12 298 GLY B C 1
ATOM 4377 O O . GLY B 1 298 ? 7.789 -19.359 -18.109 1 97.12 298 GLY B O 1
ATOM 4378 N N . VAL B 1 299 ? 9.672 -19.203 -19.438 1 96.06 299 VAL B N 1
ATOM 4379 C CA . VAL B 1 299 ? 10.586 -18.875 -18.344 1 96.06 299 VAL B CA 1
ATOM 4380 C C . VAL B 1 299 ? 11.641 -17.875 -18.828 1 96.06 299 VAL B C 1
ATOM 4382 O O . VAL B 1 299 ? 12.305 -17.219 -18.031 1 96.06 299 VAL B O 1
ATOM 4385 N N . ASP B 1 300 ? 11.852 -17.875 -20.203 1 93.25 300 ASP B N 1
ATOM 4386 C CA . ASP B 1 300 ? 12.906 -17.047 -20.781 1 93.25 300 ASP B CA 1
ATOM 4387 C C . ASP B 1 300 ? 12.32 -15.922 -21.641 1 93.25 300 ASP B C 1
ATOM 4389 O O . ASP B 1 300 ? 11.219 -16.062 -22.172 1 93.25 300 ASP B O 1
#

Secondary structure (DSSP, 8-state):
----EEEEEEEEE---HHHHHHHHHHHHHHHHHHHHHHHHH--HHHHHHHHHHHHHT-TTSSSSTT---BTTS---EEEEEEETTTTEEEEEEEE-S-S-HHHHHHHHHHHSS-SEEEHHHHHHHHHHTT---PPTTTT--HHHHHHHHHHHHHHHHHS-----S----EEEEEE-TTS-EEEEEEE---TTBPTTB--STTSBTTTEEEETTTEEEEEEE-HHHHHHHTHHHHHHHHHHHS---HHHHHHHHHHHHHHHHS--EEEEEEETTS-EEEEESSSEEEEEEEETTEEEEE--/----EEEEEEEEE---HHHHHHHHHHHHHHHHHHHHHHHHH--HHHHHHHHHHHHHT-TTSSSSTT---BTTS---EEEEEEETTTTEEEEEEEE-S-S-HHHHHHHHHHHSS-SEEEHHHHHHHHHHTT---PPTTTT--HHHHHHHHHHHHHHHHHS-----S----EEEEEE-TTS-EEEEEEE---TTBPTTB--STTSBTTTEEEETTTEEEEEEE-HHHHHHHTHHHHHHHHHHHS---HHHHHHHHHHHHHHHHS--EEEEEEETT--EEEEESSSEEEEEEEETTEEEEE--

InterPro domains:
  IPR000246 Peptidase T2, asparaginase 2 [PF01112] (3-295)
  IPR000246 Peptidase T2, asparaginase 2 [PTHR10188] (4-288)
  IPR029055 Nucleophile aminohydrolases, N-terminal [SSF56235] (3-296)
  IPR033844 Asparaginase-like 1, metazoa [cd04702] (4-293)

Organism: NCBI:txid30044

pLDDT: mean 95.44, std 8.53, range [42.19, 99.0]

Foldseek 3Di:
DFFKKKKKWFFFADDDPVCVVVRQVQQLVLQVQLRVQCVVPVDQQSSFQSSVLSSLQDLSGCFQQVNAAALVGFFKKKKKKFKAPVGQMFIETRDHQASRVQVLSVCCSPPHPDRYDYDPRSVVSCVVVPTDRHPGCPSRDPVNVVQLVVQVVVCVPPVDRPQRDDGGWMKMWIAGPVLMIMIMIMGRDGHRHHPPDDFQRRPELQAWGAHSQWWTKGKTWHRVLSNVLSQNNQLSVCRVPVVDDSQRSNAVSQVVSCVVPVTKMWMWIATSNGDIHTDIPHPWMWMWMDTVPDIDIGTD/DFFKKKKKWFFFADDDPVCVVVRQVQQLVLQVQLRVQCVVPVDQQSSFQSSVLSSLQDLSGCFQQVNAAALVGFFKKKKKKFKAPVGQMFIETRDHQASRVQVLRVCCSPPHPDRYDYDPRSVVSCVVVPTDRHPGCPSRDPVNVVQLVVQVVVCVPPVDRPQRDDGGWMKMWIAGPVLMIMIMIMGRDGHRHHPPDDFQRRPELQAWGAHSQWWTKGKTWHRVLSNVLSQNNQLSVCRVPVVDDSQRSNAVSQVVSCVVPVTKMWMWIATSNGDIHTDIPHPWMWMWMDTPPDIDIGTD

Sequence (600 aa):
QIQPTVLVHGGSGNIADAKLAKAKLGVKKAARTGYETLLQTGSVLDAVEQAVNSLEQDGNFNAGYGSVLTYDGEVEMDAAIMHGAQLEAGCVSLARDIVHPITLARRIMEKTRHRYLADEGAMLLAASEGFDILPKGALVTDAALKSLEQFKANMDKTGASGSYGSPGTVGAVAIDACGNVAAATSTGGITGKLPGRIGDSPVLGAGTYADNETGAASATGHGESIMRFNVVSRVLALMQHGNHTIQQATEQVLLEMTKRFNETAGIIAIDYRGELGICFTSKRMSWAYQRGDELHCGVDQIQPTVLVHGGSGNIADAKLAKAKLGVKKAARTGYETLLQTGSVLDAVEQAVNSLEQDGNFNAGYGSVLTYDGEVEMDAAIMHGAQLEAGCVSLARDIVHPITLARRIMEKTRHRYLADEGAMLLAASEGFDILPKGALVTDAALKSLEQFKANMDKTGASGSYGSPGTVGAVAIDACGNVAAATSTGGITGKLPGRIGDSPVLGAGTYADNETGAASATGHGESIMRFNVVSRVLALMQHGNHTIQQATEQVLLEMTKRFNETAGIIAIDYRGELGICFTSKRMSWAYQRGDELHCGVD

Solvent-accessible surface area (backbone atoms only — not comparable to full-atom values): 26985 Å² total; per-residue (Å²): 128,41,67,43,34,19,38,25,34,46,18,18,27,79,75,50,76,89,49,46,65,60,45,48,51,47,20,45,50,13,11,47,46,9,35,53,40,24,72,72,68,64,33,30,58,57,10,21,49,45,17,37,43,50,40,13,65,32,62,89,24,16,11,38,28,37,18,27,24,26,62,87,67,42,62,44,25,30,4,16,32,24,34,9,77,79,39,45,42,7,17,25,33,48,41,58,45,48,56,48,52,47,57,50,4,46,44,36,36,72,74,45,99,52,37,28,30,21,35,69,33,36,50,51,50,37,54,75,71,65,49,73,74,48,58,88,66,70,54,64,43,71,69,35,51,51,48,39,51,52,38,53,56,42,30,71,71,65,69,47,81,62,94,46,59,72,47,12,28,30,23,14,23,26,29,27,54,87,37,39,20,6,12,20,13,30,20,13,66,52,40,47,31,60,58,42,58,52,62,13,30,38,32,51,27,12,9,20,36,24,29,36,88,37,24,13,23,21,44,23,49,49,31,63,58,33,30,56,62,22,43,41,41,50,28,43,41,28,46,68,52,57,84,40,53,51,41,55,22,43,44,51,48,52,51,50,49,23,70,73,66,75,49,44,36,22,38,43,32,31,30,50,78,58,46,66,12,79,40,59,71,35,78,22,39,29,30,9,32,24,42,87,92,42,74,48,70,48,43,117,127,40,67,42,33,20,38,25,35,45,16,18,27,77,76,50,75,90,47,45,65,60,46,48,51,46,21,44,51,14,11,48,47,9,34,53,39,23,72,73,69,66,32,31,58,57,10,21,48,45,18,38,43,51,40,13,65,33,64,88,24,16,12,37,29,37,18,26,23,26,62,85,68,42,63,45,25,29,3,16,31,24,34,8,76,79,38,46,42,7,17,25,33,48,42,60,45,48,55,47,53,48,58,50,3,45,44,35,37,73,74,44,100,50,34,28,28,22,36,70,34,36,49,52,50,37,55,75,70,65,51,72,74,46,58,89,66,68,54,64,43,71,68,34,52,51,46,39,51,51,39,53,56,42,30,70,73,64,70,47,81,64,93,43,58,72,48,12,29,30,24,15,23,26,30,28,54,88,36,39,19,6,11,20,14,28,21,12,66,53,40,48,32,60,60,41,57,54,63,14,30,38,33,49,27,13,9,19,37,25,30,35,87,37,22,12,24,20,44,24,49,50,32,64,57,34,31,57,62,22,44,40,42,52,26,43,42,28,45,68,52,58,83,40,52,51,43,54,20,45,44,52,48,51,52,51,47,23,70,74,66,75,49,44,35,22,37,44,32,33,29,50,77,59,48,67,12,79,41,62,70,33,78,23,38,30,30,9,32,24,43,86,93,43,74,48,72,50,43,118

Radius of gyration: 22.35 Å; Cα contacts (8 Å, |Δi|>4): 1886; chains: 2; bounding box: 60×64×54 Å

Nearest PDB structures (foldseek):
  4o47-assembly1_A  TM=9.764E-01  e=6.113E-41  Cavia porcellus
  4o48-assembly1_B  TM=9.707E-01  e=8.847E-40  Cavia porcellus
  4o47-assembly1_B  TM=9.812E-01  e=2.698E-38  Cavia porcellus
  3c17-assembly1_B  TM=9.164E-01  e=1.179E-32  Escherichia coli K-12
  3c17-assembly1_A  TM=9.114E-01  e=3.392E-32  Escherichia coli K-12